Protein AF-A0A9E2P9A9-F1 (afdb_monomer)

Radius of gyration: 26.77 Å; Cα contacts (8 Å, |Δi|>4): 606; chains: 1; bounding box: 83×62×84 Å

Foldseek 3Di:
DDDDDPDPDDPPPDALLQVLLVLLVVLVVLVVQLVVCCCVDLQQAAQDQPDDHDDPQLLVVLVCQLVVLVVVLVVQLVPQPVVCCVVPVDGAPLNLLSLLLLSLLLCVQLLLQQFDQKAFQSSADFRGHSNVSRPNRWYADDHNFHRTSNNSNSSRVSSVVLVVLLVVLLVQLVVCCVPPVDDPVVSLVVCLVVQLVSCCVPVLVCQVSPRMARQFEDAFPPNQARSTGHSVQSNLSSLLNSVSSQQCNDADPVRHGSSLPPLVVDPDDPVVSNSSNSSSSSSVNNVSCVPSHSVVSSVRCSNQRAGGHPNQLVRSSHSSLRAHQPHQAHDHHPPGDRGNPGTAGDPNPRDRDPPVPGPPQADDPPPPDGDDDDPPDDDDDDDDDDDDDDDDDDDPPDDDDDDDDDDDDDDDDDDDDDD

pLDDT: mean 80.83, std 24.8, range [23.17, 98.69]

Secondary structure (DSSP, 8-state):
------PPPPPPPPPHHHHHHHHHHHHHHHHHHHHHHHHTSTTBSPPP--SSPPPHHHHHHHHHHHHHHHHHHHHHHIIIIIHHHHHHS---HHHHHHHHHHHHGGGGGGGGGSS---EE-TTSSB-B-SGGGSTT--S--BTTBS---BHHHHHHHHHHHHHHHHHHHHHHHHHHHHHH---HHHHHHHHHHHHHHHHHHHHHHHHHTTSEE----SSEESTTSTT-EEHHHHHHHHHHHHHHHHHHH---TTS--TTTTTSTTS-S-HHHHHHHHHHHHHHHHHHHHIIIIIHHHIIIIIT---PPPHHHHT-HHHHTTSSSTTSSSPPS-TT---STT------TTSPPPPGGGS--SS--TTT--------S-----------PPPPP-----S---------------PPPP--

Structure (mmCIF, N/CA/C/O backbone):
data_AF-A0A9E2P9A9-F1
#
_entry.id   AF-A0A9E2P9A9-F1
#
loop_
_atom_site.group_PDB
_atom_site.id
_atom_site.type_symbol
_atom_site.label_atom_id
_atom_site.label_alt_id
_atom_site.label_comp_id
_atom_site.label_asym_id
_atom_site.label_entity_id
_atom_site.label_seq_id
_atom_site.pdbx_PDB_ins_code
_atom_site.Cartn_x
_atom_site.Cartn_y
_atom_site.Cartn_z
_atom_site.occupancy
_atom_site.B_iso_or_equiv
_atom_site.auth_seq_id
_atom_site.auth_comp_id
_atom_site.auth_asym_id
_atom_site.auth_atom_id
_atom_site.pdbx_PDB_model_num
ATOM 1 N N . MET A 1 1 ? -58.781 14.301 30.341 1.00 45.62 1 MET A N 1
ATOM 2 C CA . MET A 1 1 ? -57.913 13.209 29.855 1.00 45.62 1 MET A CA 1
ATOM 3 C C . MET A 1 1 ? -57.163 13.748 28.653 1.00 45.62 1 MET A C 1
ATOM 5 O O . MET A 1 1 ? -57.813 14.087 27.678 1.00 45.62 1 MET A O 1
ATOM 9 N N . ALA A 1 2 ? -55.850 13.955 28.764 1.00 44.88 2 ALA A N 1
ATOM 10 C CA . ALA A 1 2 ? -55.031 14.400 27.639 1.00 44.88 2 ALA A CA 1
ATOM 11 C C . ALA A 1 2 ? -54.500 13.159 26.917 1.00 44.88 2 ALA A C 1
ATOM 13 O O . ALA A 1 2 ? -53.775 12.357 27.505 1.00 44.88 2 ALA A O 1
ATOM 14 N N . GLU A 1 3 ? -54.932 12.988 25.675 1.00 52.12 3 GLU A N 1
ATOM 15 C CA . GLU A 1 3 ? -54.528 11.914 24.778 1.00 52.12 3 GLU A CA 1
ATOM 16 C C . GLU A 1 3 ? -53.046 12.097 24.419 1.00 52.12 3 GLU A C 1
ATOM 18 O O . GLU A 1 3 ? -52.637 13.109 23.844 1.00 52.12 3 GLU A O 1
ATOM 23 N N . LYS A 1 4 ? -52.211 11.147 24.850 1.00 52.44 4 LYS A N 1
ATOM 24 C CA . LYS A 1 4 ? -50.784 11.109 24.525 1.00 52.44 4 LYS A CA 1
ATOM 25 C C . LYS A 1 4 ? -50.663 10.719 23.053 1.00 52.44 4 LYS A C 1
ATOM 27 O O . LYS A 1 4 ? -50.852 9.559 22.707 1.00 52.44 4 LYS A O 1
ATOM 32 N N . TYR A 1 5 ? -50.349 11.685 22.198 1.00 55.34 5 TYR A N 1
ATOM 33 C CA . TYR A 1 5 ? -49.909 11.405 20.836 1.00 55.34 5 TYR A CA 1
ATOM 34 C C . TYR A 1 5 ? -48.553 10.690 20.900 1.00 55.34 5 TYR A C 1
ATOM 36 O O . TYR A 1 5 ? -47.528 11.313 21.188 1.00 55.34 5 TYR A O 1
ATOM 44 N N . ASP A 1 6 ? -48.550 9.377 20.664 1.00 57.28 6 ASP A N 1
ATOM 45 C CA . ASP A 1 6 ? -47.327 8.604 20.459 1.00 57.28 6 ASP A CA 1
ATOM 46 C C . ASP A 1 6 ? -46.705 9.026 19.126 1.00 57.28 6 ASP A C 1
ATOM 48 O O . ASP A 1 6 ? -47.144 8.638 18.043 1.00 57.28 6 ASP A O 1
ATOM 52 N N . VAL A 1 7 ? -45.678 9.872 19.205 1.00 64.88 7 VAL A N 1
ATOM 53 C CA . VAL A 1 7 ? -44.858 10.227 18.047 1.00 64.88 7 VAL A CA 1
ATOM 54 C C . VAL A 1 7 ? -44.141 8.953 17.583 1.00 64.88 7 VAL A C 1
ATOM 56 O O . VAL A 1 7 ? -43.394 8.372 18.377 1.00 64.88 7 VAL A O 1
ATOM 59 N N . PRO A 1 8 ? -44.323 8.501 16.326 1.00 58.09 8 PRO A N 1
ATOM 60 C CA . PRO A 1 8 ? -43.634 7.320 15.834 1.00 58.09 8 PRO A CA 1
ATOM 61 C C . PRO A 1 8 ? -42.123 7.527 15.950 1.00 58.09 8 PRO A C 1
ATOM 63 O O . PRO A 1 8 ? -41.563 8.487 15.416 1.00 58.09 8 PRO A O 1
ATOM 66 N N . ALA A 1 9 ? -41.463 6.635 16.692 1.00 62.62 9 ALA A N 1
ATOM 67 C CA . ALA A 1 9 ? -40.029 6.701 16.907 1.00 62.62 9 ALA A CA 1
ATOM 68 C C . ALA A 1 9 ? -39.307 6.659 15.553 1.00 62.62 9 ALA A C 1
ATOM 70 O O . ALA A 1 9 ? -39.435 5.690 14.802 1.00 62.62 9 ALA A O 1
ATOM 71 N N . ILE A 1 10 ? -38.535 7.707 15.250 1.00 57.19 10 ILE A N 1
ATOM 72 C CA . ILE A 1 10 ? -37.672 7.743 14.066 1.00 57.19 10 ILE A CA 1
ATOM 73 C C . ILE A 1 10 ? -36.782 6.490 14.114 1.00 57.19 10 ILE A C 1
ATOM 75 O O . ILE A 1 10 ? -36.137 6.259 15.146 1.00 57.19 10 ILE A O 1
ATOM 79 N N . PRO A 1 11 ? -36.729 5.668 13.046 1.00 53.81 11 PRO A N 1
ATOM 80 C CA . PRO A 1 11 ? -35.888 4.481 13.029 1.00 53.81 11 PRO A CA 1
ATOM 81 C C . PRO A 1 11 ? -34.454 4.876 13.382 1.00 53.81 11 PRO A C 1
ATOM 83 O O . PRO A 1 11 ? -33.851 5.716 12.710 1.00 53.81 11 PRO A O 1
ATOM 86 N N . LYS A 1 12 ? -33.900 4.302 14.457 1.00 63.16 12 LYS A N 1
ATOM 87 C CA . LYS A 1 12 ? -32.510 4.574 14.838 1.00 63.16 12 LYS A CA 1
ATOM 88 C C . LYS A 1 12 ? -31.611 4.166 13.674 1.00 63.16 12 LYS A C 1
ATOM 90 O O . LYS A 1 12 ? -31.572 2.990 13.308 1.00 63.16 12 LYS A O 1
ATOM 95 N N . SER A 1 13 ? -30.901 5.139 13.099 1.00 69.88 13 SER A N 1
ATOM 96 C CA . SER A 1 13 ? -29.916 4.877 12.050 1.00 69.88 13 SER A CA 1
ATOM 97 C C . SER A 1 13 ? -28.927 3.816 12.534 1.00 69.88 13 SER A C 1
ATOM 99 O O . SER A 1 13 ? -28.497 3.833 13.693 1.00 69.88 13 SER A O 1
ATOM 101 N N . ARG A 1 14 ? -28.598 2.859 11.660 1.00 79.69 14 ARG A N 1
ATOM 102 C CA . ARG A 1 14 ? -27.643 1.797 11.993 1.00 79.69 14 ARG A CA 1
ATOM 103 C C . ARG A 1 14 ? -26.294 2.431 12.367 1.00 79.69 14 ARG A C 1
ATOM 105 O O . ARG A 1 14 ? -25.863 3.355 11.676 1.00 79.69 14 ARG A O 1
ATOM 112 N N . PRO A 1 15 ? -25.608 1.939 13.416 1.00 85.44 15 PRO A N 1
ATOM 113 C CA . PRO A 1 15 ? -24.283 2.432 13.777 1.00 85.44 15 PRO A CA 1
ATOM 114 C C . PRO A 1 15 ? -23.319 2.392 12.585 1.00 85.44 15 PRO A C 1
ATOM 116 O O . PRO A 1 15 ? -23.322 1.419 11.829 1.00 85.44 15 PRO A O 1
ATOM 119 N N . ALA A 1 16 ? -22.464 3.409 12.443 1.00 86.69 16 ALA A N 1
ATOM 120 C CA . ALA A 1 16 ? -21.505 3.511 11.336 1.00 86.69 16 ALA A CA 1
ATOM 121 C C . ALA A 1 16 ? -20.613 2.262 11.209 1.00 86.69 16 ALA A C 1
ATOM 123 O O . ALA A 1 16 ? -20.328 1.818 10.098 1.00 86.69 16 ALA A O 1
ATOM 124 N N . VAL A 1 17 ? -20.253 1.646 12.341 1.00 93.25 17 VAL A N 1
ATOM 125 C CA . VAL A 1 17 ? -19.456 0.412 12.382 1.00 93.25 17 VAL A CA 1
ATOM 126 C C . VAL A 1 17 ? -20.087 -0.744 11.608 1.00 93.25 17 VAL A C 1
ATOM 128 O O . VAL A 1 17 ? -19.370 -1.542 11.018 1.00 93.25 17 VAL A O 1
ATOM 131 N N . VAL A 1 18 ? -21.420 -0.821 11.543 1.00 93.62 18 VAL A N 1
ATOM 132 C CA . VAL A 1 18 ? -22.111 -1.880 10.797 1.00 93.62 18 VAL A CA 1
ATOM 133 C C . VAL A 1 18 ? -21.911 -1.693 9.295 1.00 93.62 18 VAL A C 1
ATOM 135 O O . VAL A 1 18 ? -21.627 -2.662 8.599 1.00 93.62 18 VAL A O 1
ATOM 138 N N . TRP A 1 19 ? -22.012 -0.459 8.794 1.00 94.12 19 TRP A N 1
ATOM 139 C CA . TRP A 1 19 ? -21.781 -0.158 7.378 1.00 94.12 19 TRP A CA 1
ATOM 140 C C . TRP A 1 19 ? -20.338 -0.431 6.969 1.00 94.12 19 TRP A C 1
ATOM 142 O O . TRP A 1 19 ? -20.103 -1.120 5.980 1.00 94.12 19 TRP A O 1
ATOM 152 N N . TRP A 1 20 ? -19.377 0.028 7.771 1.00 96.94 20 TRP A N 1
ATOM 153 C CA . TRP A 1 20 ? -17.967 -0.251 7.516 1.00 96.94 20 TRP A CA 1
ATOM 154 C C . TRP A 1 20 ? -17.644 -1.742 7.597 1.00 96.94 20 TRP A C 1
ATOM 156 O O . TRP A 1 20 ? -16.869 -2.233 6.783 1.00 96.94 20 TRP A O 1
ATOM 166 N N . ALA A 1 21 ? -18.260 -2.483 8.522 1.00 97.44 21 ALA A N 1
ATOM 167 C CA . ALA A 1 21 ? -18.082 -3.929 8.605 1.00 97.44 21 ALA A CA 1
ATOM 168 C C . ALA A 1 21 ? -18.642 -4.659 7.376 1.00 97.44 21 ALA A C 1
ATOM 170 O O . ALA A 1 21 ? -18.011 -5.599 6.899 1.00 97.44 21 ALA A O 1
ATOM 171 N N . TRP A 1 22 ? -19.778 -4.215 6.825 1.00 97.62 22 TRP A N 1
ATOM 172 C CA . TRP A 1 22 ? -20.290 -4.731 5.551 1.00 97.62 22 TRP A CA 1
ATOM 173 C C . TRP A 1 22 ? -19.339 -4.442 4.391 1.00 97.62 22 TRP A C 1
ATOM 175 O O . TRP A 1 22 ? -19.057 -5.345 3.610 1.00 97.62 22 TRP A O 1
ATOM 185 N N . ILE A 1 23 ? -18.804 -3.220 4.310 1.00 98.06 23 ILE A N 1
ATOM 186 C CA . ILE A 1 23 ? -17.806 -2.843 3.298 1.00 98.06 23 ILE A CA 1
ATOM 187 C C . ILE A 1 23 ? -16.549 -3.711 3.435 1.00 98.06 23 ILE A C 1
ATOM 189 O O . ILE A 1 23 ? -16.056 -4.238 2.443 1.00 98.06 23 ILE A O 1
ATOM 193 N N . GLY A 1 24 ? -16.056 -3.927 4.656 1.00 98.38 24 GLY A N 1
ATOM 194 C CA . GLY A 1 24 ? -14.923 -4.817 4.910 1.00 98.38 24 GLY A CA 1
ATOM 195 C C . GLY A 1 24 ? -15.205 -6.264 4.527 1.00 98.38 24 GLY A C 1
ATOM 196 O O . GLY A 1 24 ? -14.381 -6.894 3.876 1.00 98.38 24 GLY A O 1
ATOM 197 N N . GLY A 1 25 ? -16.390 -6.779 4.862 1.00 98.56 25 GLY A N 1
ATOM 198 C CA . GLY A 1 25 ? -16.830 -8.103 4.425 1.00 98.56 25 GLY A CA 1
ATOM 199 C C . GLY A 1 25 ? -16.868 -8.226 2.900 1.00 98.56 25 GLY A C 1
ATOM 200 O O . GLY A 1 25 ? -16.366 -9.207 2.360 1.00 98.56 25 GLY A O 1
ATOM 201 N N . ALA A 1 26 ? -17.388 -7.213 2.203 1.00 98.56 26 ALA A N 1
ATOM 202 C CA . ALA A 1 26 ? -17.407 -7.173 0.743 1.00 98.56 26 ALA A CA 1
ATOM 203 C C . ALA A 1 26 ? -15.989 -7.168 0.149 1.00 98.56 26 ALA A C 1
ATOM 205 O O . ALA A 1 26 ? -15.722 -7.935 -0.773 1.00 98.56 26 ALA A O 1
ATOM 206 N N . TRP A 1 27 ? -15.066 -6.384 0.715 1.00 98.44 27 TRP A N 1
ATOM 207 C CA . TRP A 1 27 ? -13.653 -6.398 0.326 1.00 98.44 27 TRP A CA 1
ATOM 208 C C . TRP A 1 27 ? -13.002 -7.766 0.520 1.00 98.44 27 TRP A C 1
ATOM 210 O O . TRP A 1 27 ? -12.301 -8.236 -0.370 1.00 98.44 27 TRP A O 1
ATOM 220 N N . LEU A 1 28 ? -13.242 -8.432 1.652 1.00 98.56 28 LEU A N 1
ATOM 221 C CA . LEU A 1 28 ? -12.685 -9.763 1.899 1.00 98.56 28 LEU A CA 1
ATOM 222 C C . LEU A 1 28 ? -13.239 -10.810 0.931 1.00 98.56 28 LEU A C 1
ATOM 224 O O . LEU A 1 28 ? -12.479 -11.642 0.445 1.00 98.56 28 LEU A O 1
ATOM 228 N N . VAL A 1 29 ? -14.537 -10.759 0.620 1.00 98.69 29 VAL A N 1
ATOM 229 C CA . VAL A 1 29 ? -15.147 -11.638 -0.391 1.00 98.69 29 VAL A CA 1
ATOM 230 C C . VAL A 1 29 ? -14.553 -11.365 -1.772 1.00 98.69 29 VAL A C 1
ATOM 232 O O . VAL A 1 29 ? -14.210 -12.307 -2.483 1.00 98.69 29 VAL A O 1
ATOM 235 N N . PHE A 1 30 ? -14.384 -10.093 -2.138 1.00 98.44 30 PHE A N 1
ATOM 236 C CA . PHE A 1 30 ? -13.753 -9.693 -3.392 1.00 98.44 30 PHE A CA 1
ATOM 237 C C . PHE A 1 30 ? -12.315 -10.217 -3.499 1.00 98.44 30 PHE A C 1
ATOM 239 O O . PHE A 1 30 ? -11.976 -10.871 -4.483 1.00 98.44 30 PHE A O 1
ATOM 246 N N . TRP A 1 31 ? -11.491 -10.011 -2.469 1.00 98.00 31 TRP A N 1
ATOM 247 C CA . TRP A 1 31 ? -10.115 -10.501 -2.462 1.00 98.00 31 TRP A CA 1
ATOM 248 C C . TRP A 1 31 ? -10.034 -12.022 -2.452 1.00 98.00 31 TRP A C 1
ATOM 250 O O . TRP A 1 31 ? -9.221 -12.585 -3.177 1.00 98.00 31 TRP A O 1
ATOM 260 N N . ALA A 1 32 ? -10.905 -12.705 -1.708 1.00 98.31 32 ALA A N 1
ATOM 261 C CA . ALA A 1 32 ? -10.984 -14.161 -1.749 1.00 98.31 32 ALA A CA 1
ATOM 262 C C . ALA A 1 32 ? -11.314 -14.669 -3.162 1.00 98.31 32 ALA A C 1
ATOM 264 O O . ALA A 1 32 ? -10.678 -15.612 -3.631 1.00 98.31 32 ALA A O 1
ATOM 265 N N . TYR A 1 33 ? -12.255 -14.027 -3.862 1.00 98.19 33 TYR A N 1
ATOM 266 C CA . TYR A 1 33 ? -12.582 -14.343 -5.254 1.00 98.19 33 TYR A CA 1
ATOM 267 C C . TYR A 1 33 ? -11.378 -14.134 -6.188 1.00 98.19 33 TYR A C 1
ATOM 269 O O . TYR A 1 33 ? -10.999 -15.061 -6.905 1.00 98.19 33 TYR A O 1
ATOM 277 N N . VAL A 1 34 ? -10.747 -12.957 -6.143 1.00 98.19 34 VAL A N 1
ATOM 278 C CA . VAL A 1 34 ? -9.597 -12.603 -6.994 1.00 98.19 34 VAL A CA 1
ATOM 279 C C . VAL A 1 34 ? -8.414 -13.546 -6.752 1.00 98.19 34 VAL A C 1
ATOM 281 O O . VAL A 1 34 ? -7.867 -14.102 -7.702 1.00 98.19 34 VAL A O 1
ATOM 284 N N . LEU A 1 35 ? -8.062 -13.802 -5.489 1.00 97.44 35 LEU A N 1
ATOM 285 C CA . LEU A 1 35 ? -6.953 -14.687 -5.126 1.00 97.44 35 LEU A CA 1
ATOM 286 C C . LEU A 1 35 ? -7.231 -16.149 -5.492 1.00 97.44 35 LEU A C 1
ATOM 288 O O . LEU A 1 35 ? -6.333 -16.835 -5.971 1.00 97.44 35 LEU A O 1
ATOM 292 N N . THR A 1 36 ? -8.469 -16.626 -5.321 1.00 98.19 36 THR A N 1
ATOM 293 C CA . THR A 1 36 ? -8.847 -17.986 -5.744 1.00 98.19 36 THR A CA 1
ATOM 294 C C . THR A 1 36 ? -8.688 -18.136 -7.251 1.00 98.19 36 THR A C 1
ATOM 296 O O . THR A 1 36 ? -8.118 -19.121 -7.720 1.00 98.19 36 THR A O 1
ATOM 299 N N . ARG A 1 37 ? -9.153 -17.143 -8.016 1.00 97.00 37 ARG A N 1
ATOM 300 C CA . ARG A 1 37 ? -9.046 -17.144 -9.474 1.00 97.00 37 ARG A CA 1
ATOM 301 C C . ARG A 1 37 ? -7.594 -17.058 -9.944 1.00 97.00 37 ARG A C 1
ATOM 303 O O . ARG A 1 37 ? -7.247 -17.732 -10.901 1.00 97.00 37 ARG A O 1
ATOM 310 N N . TRP A 1 38 ? -6.750 -16.311 -9.236 1.00 97.06 38 TRP A N 1
ATOM 311 C CA . TRP A 1 38 ? -5.315 -16.262 -9.504 1.00 97.06 38 TRP A CA 1
ATOM 312 C C . TRP A 1 38 ? -4.652 -17.619 -9.283 1.00 97.06 38 TRP A C 1
ATOM 314 O O . TRP A 1 38 ? -4.114 -18.167 -10.234 1.00 97.06 38 TRP A O 1
ATOM 324 N N . VAL A 1 39 ? -4.756 -18.202 -8.081 1.00 97.44 39 VAL A N 1
ATOM 325 C CA . VAL A 1 39 ? -4.082 -19.470 -7.722 1.00 97.44 39 VAL A CA 1
ATOM 326 C C . VAL A 1 39 ? -4.541 -20.649 -8.587 1.00 97.44 39 VAL A C 1
ATOM 328 O O . VAL A 1 39 ? -3.771 -21.571 -8.840 1.00 97.44 39 VAL A O 1
ATOM 331 N N . THR A 1 40 ? -5.793 -20.631 -9.048 1.00 97.50 40 THR A N 1
ATOM 332 C CA . THR A 1 40 ? -6.342 -21.660 -9.951 1.00 97.50 40 THR A CA 1
ATOM 333 C C . THR A 1 40 ? -6.216 -21.301 -11.435 1.00 97.50 40 THR A C 1
ATOM 335 O O . THR A 1 40 ? -6.582 -22.103 -12.294 1.00 97.50 40 THR A O 1
ATOM 338 N N . GLY A 1 41 ? -5.719 -20.103 -11.740 1.00 95.56 41 GLY A N 1
ATOM 339 C CA . GLY A 1 41 ? -5.651 -19.527 -13.074 1.00 95.56 41 GLY A CA 1
ATOM 340 C C . GLY 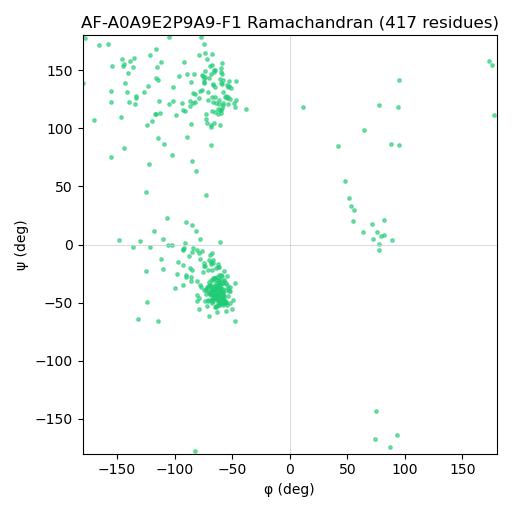A 1 41 ? -4.245 -19.548 -13.679 1.00 95.56 41 GLY A C 1
ATOM 341 O O . GLY A 1 41 ? -3.274 -19.969 -13.051 1.00 95.56 41 GLY A O 1
ATOM 342 N N . PRO A 1 42 ? -4.108 -19.065 -14.925 1.00 95.12 42 PRO A N 1
ATOM 343 C CA . PRO A 1 42 ? -2.847 -19.121 -15.661 1.00 95.12 42 PRO A CA 1
ATOM 344 C C . PRO A 1 42 ? -1.813 -18.095 -15.170 1.00 95.12 42 PRO A C 1
ATOM 346 O O . PRO A 1 42 ? -0.636 -18.218 -15.492 1.00 95.12 42 PRO A O 1
ATOM 349 N N . TYR A 1 43 ? -2.231 -17.082 -14.404 1.00 94.62 43 TYR A N 1
ATOM 350 C CA . TYR A 1 43 ? -1.350 -16.038 -13.874 1.00 94.62 43 TYR A CA 1
ATOM 351 C C . TYR A 1 43 ? -0.576 -16.461 -12.613 1.00 94.62 43 TYR A C 1
ATOM 353 O O . TYR A 1 43 ? 0.270 -15.696 -12.150 1.00 94.62 43 TYR A O 1
ATOM 361 N N . PHE A 1 44 ? -0.824 -17.658 -12.064 1.00 96.88 44 PHE A N 1
ATOM 362 C CA . PHE A 1 44 ? -0.046 -18.222 -10.954 1.00 96.88 44 PHE A CA 1
ATOM 363 C C . PHE A 1 44 ? 1.254 -18.865 -11.448 1.00 96.88 44 PHE A C 1
ATOM 365 O O . PHE A 1 44 ? 1.475 -20.072 -11.354 1.00 96.88 44 PHE A O 1
ATOM 372 N N . VAL A 1 45 ? 2.118 -18.039 -12.026 1.00 96.50 45 VAL A N 1
ATOM 373 C CA . VAL A 1 45 ? 3.423 -18.438 -12.551 1.00 96.50 45 VAL A CA 1
ATOM 374 C C . VAL A 1 45 ? 4.420 -17.326 -12.276 1.00 96.50 45 VAL A C 1
ATOM 376 O O . VAL A 1 45 ? 4.091 -16.150 -12.400 1.00 96.50 45 VAL A O 1
ATOM 379 N N . SER A 1 46 ? 5.632 -17.699 -11.876 1.00 96.81 46 SER A N 1
ATOM 380 C CA . SER A 1 46 ? 6.686 -16.739 -11.552 1.00 96.81 46 SER A CA 1
ATOM 381 C C . SER A 1 46 ? 7.035 -15.854 -12.752 1.00 96.81 46 SER A C 1
ATOM 383 O O . SER A 1 46 ? 7.110 -16.334 -13.887 1.00 96.81 46 SER A O 1
ATOM 385 N N . VAL A 1 47 ? 7.246 -14.563 -12.491 1.00 96.69 47 VAL A N 1
ATOM 386 C CA . VAL A 1 47 ? 7.794 -13.617 -13.466 1.00 96.69 47 VAL A CA 1
ATOM 387 C C . VAL A 1 47 ? 9.316 -13.734 -13.414 1.00 96.69 47 VAL A C 1
ATOM 389 O O . VAL A 1 47 ? 9.893 -13.556 -12.339 1.00 96.69 47 VAL A O 1
ATOM 392 N N . PRO A 1 48 ? 9.980 -14.061 -14.534 1.00 94.44 48 PRO A N 1
ATOM 393 C CA . PRO A 1 48 ? 11.421 -14.229 -14.556 1.00 94.44 48 PRO A CA 1
ATOM 394 C C . PRO A 1 48 ? 12.138 -12.878 -14.463 1.00 94.44 48 PRO A C 1
ATOM 396 O O . PRO A 1 48 ? 11.740 -11.909 -15.100 1.00 94.44 48 PRO A O 1
ATOM 399 N N . VAL A 1 49 ? 13.272 -12.868 -13.761 1.00 93.81 49 VAL A N 1
ATOM 400 C CA . VAL A 1 49 ? 14.187 -11.715 -13.620 1.00 93.81 49 VAL A CA 1
ATOM 401 C C . VAL A 1 49 ? 14.723 -11.223 -14.973 1.00 93.81 49 VAL A C 1
ATOM 403 O O . VAL A 1 49 ? 15.066 -10.056 -15.138 1.00 93.81 49 VAL A O 1
ATOM 406 N N . GLY A 1 50 ? 14.801 -12.119 -15.958 1.00 89.19 50 GLY A N 1
ATOM 407 C CA . GLY A 1 50 ? 15.374 -11.849 -17.272 1.00 89.19 50 GLY A CA 1
ATOM 408 C C . GLY A 1 50 ? 16.893 -12.072 -17.335 1.00 89.19 50 GLY A C 1
ATOM 409 O O . GLY A 1 50 ? 17.489 -12.607 -16.402 1.00 89.19 50 GLY A O 1
ATOM 410 N N . PRO A 1 51 ? 17.531 -11.729 -18.469 1.00 86.25 51 PRO A N 1
ATOM 411 C CA . PRO A 1 51 ? 18.927 -12.085 -18.755 1.00 86.25 51 PRO A CA 1
ATOM 412 C C . PRO A 1 51 ? 19.967 -11.267 -17.977 1.00 86.25 51 PRO A C 1
ATOM 414 O O . PRO A 1 51 ? 21.123 -11.674 -17.891 1.00 86.25 51 PRO A O 1
ATOM 417 N N . VAL A 1 52 ? 19.576 -10.110 -17.443 1.00 89.06 52 VAL A N 1
ATOM 418 C CA . VAL A 1 52 ? 20.438 -9.243 -16.636 1.00 89.06 52 VAL A CA 1
ATOM 419 C C . VAL A 1 52 ? 19.880 -9.248 -15.227 1.00 89.06 52 VAL A C 1
ATOM 421 O O . VAL A 1 52 ? 18.713 -8.929 -15.030 1.00 89.06 52 VAL A O 1
ATOM 424 N N . GLU A 1 53 ? 20.704 -9.616 -14.253 1.00 91.38 53 GLU A N 1
ATOM 425 C CA . GLU A 1 53 ? 20.289 -9.675 -12.855 1.00 91.38 53 GLU A CA 1
ATOM 426 C C . GLU A 1 53 ? 20.559 -8.352 -12.116 1.00 91.38 53 GLU A C 1
ATOM 428 O O . GLU A 1 53 ? 21.461 -7.600 -12.504 1.00 91.38 53 GLU A O 1
ATOM 433 N N . PRO A 1 54 ? 19.841 -8.074 -11.009 1.00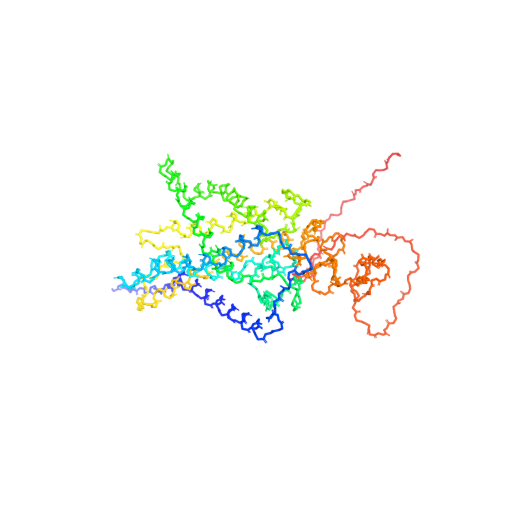 93.50 54 PRO A N 1
ATOM 434 C CA . PRO A 1 54 ? 20.152 -6.942 -10.144 1.00 93.50 54 PRO A CA 1
ATOM 435 C C . PRO A 1 54 ? 21.577 -7.016 -9.584 1.00 93.50 54 PRO A C 1
ATOM 437 O O . PRO A 1 54 ? 22.155 -8.093 -9.416 1.00 93.50 54 PRO A O 1
ATOM 440 N N . ALA A 1 55 ? 22.134 -5.865 -9.209 1.00 94.25 55 ALA A N 1
ATOM 441 C CA . ALA A 1 55 ? 23.430 -5.815 -8.541 1.00 94.25 55 ALA A CA 1
ATOM 442 C C . ALA A 1 55 ? 23.423 -6.620 -7.224 1.00 94.25 55 ALA A C 1
ATOM 444 O O . ALA A 1 55 ? 22.422 -6.653 -6.507 1.00 94.25 55 ALA A O 1
ATOM 445 N N . GLY A 1 56 ? 24.559 -7.230 -6.864 1.00 95.94 56 GLY A N 1
ATOM 446 C CA . GLY A 1 56 ? 24.651 -8.122 -5.698 1.00 95.94 56 GLY A CA 1
ATOM 447 C C . GLY A 1 56 ? 24.252 -7.476 -4.365 1.00 95.94 56 GLY A C 1
ATOM 448 O O . GLY A 1 56 ? 23.646 -8.130 -3.522 1.00 95.94 56 GLY A O 1
ATOM 449 N N . TRP A 1 57 ? 24.520 -6.179 -4.190 1.00 94.56 57 TRP A N 1
ATOM 450 C CA . TRP A 1 57 ? 24.087 -5.433 -3.005 1.00 94.56 57 TRP A CA 1
ATOM 451 C C . TRP A 1 57 ? 22.556 -5.271 -2.949 1.00 94.56 57 TRP A C 1
ATOM 453 O O . TRP A 1 57 ? 21.973 -5.382 -1.875 1.00 94.56 57 TRP A O 1
ATOM 463 N N . SER A 1 58 ? 21.899 -5.069 -4.097 1.00 95.19 58 SER A N 1
ATOM 464 C CA . SER A 1 58 ? 20.441 -4.906 -4.194 1.00 95.19 58 SER A CA 1
ATOM 465 C C . SER A 1 58 ? 19.746 -6.235 -3.901 1.00 95.19 58 SER A C 1
ATOM 467 O O . SER A 1 58 ? 18.818 -6.288 -3.095 1.00 95.19 58 SER A O 1
ATOM 469 N N . LYS A 1 59 ? 20.290 -7.340 -4.433 1.00 96.69 59 LYS A N 1
ATOM 470 C CA . LYS A 1 59 ? 19.866 -8.702 -4.075 1.00 96.69 59 LYS A CA 1
ATOM 471 C C . LYS A 1 59 ? 19.945 -8.952 -2.574 1.00 96.69 59 LYS A C 1
ATOM 473 O O . LYS A 1 59 ? 18.953 -9.346 -1.973 1.00 96.69 59 LYS A O 1
ATOM 478 N N . ALA A 1 60 ? 21.089 -8.645 -1.959 1.00 96.50 60 ALA A N 1
ATOM 479 C CA . ALA A 1 60 ? 21.278 -8.834 -0.524 1.00 96.50 60 ALA A CA 1
ATOM 480 C C . ALA A 1 60 ? 20.243 -8.057 0.308 1.00 96.50 60 ALA A C 1
ATOM 482 O O . ALA A 1 60 ? 19.757 -8.575 1.312 1.00 96.50 60 ALA A O 1
ATOM 483 N N . ILE A 1 61 ? 19.872 -6.843 -0.111 1.00 95.44 61 ILE A N 1
ATOM 484 C CA . ILE A 1 61 ? 18.834 -6.041 0.551 1.00 95.44 61 ILE A CA 1
ATOM 485 C C . ILE A 1 61 ? 17.455 -6.684 0.398 1.00 95.44 61 ILE A C 1
ATOM 487 O O . ILE A 1 61 ? 16.757 -6.847 1.399 1.00 95.44 61 ILE A O 1
ATOM 491 N N . MET A 1 62 ? 17.078 -7.087 -0.817 1.00 96.00 62 MET A N 1
ATOM 492 C CA . MET A 1 62 ? 15.798 -7.753 -1.079 1.00 96.00 62 MET A CA 1
ATOM 493 C C . MET A 1 62 ? 15.674 -9.078 -0.313 1.00 96.00 62 MET A C 1
ATOM 495 O O . MET A 1 62 ? 14.633 -9.357 0.283 1.00 96.00 62 MET A O 1
ATOM 499 N N . ASP A 1 63 ? 16.739 -9.878 -0.266 1.00 95.88 63 ASP A N 1
ATOM 500 C CA . ASP A 1 63 ? 16.778 -11.129 0.497 1.00 95.88 63 ASP A CA 1
ATOM 501 C C . ASP A 1 63 ? 16.674 -10.857 2.002 1.00 95.88 63 ASP A C 1
ATOM 503 O O . ASP A 1 63 ? 15.862 -11.464 2.703 1.00 95.88 63 ASP A O 1
ATOM 507 N N . THR A 1 64 ? 17.435 -9.877 2.500 1.00 94.88 64 THR A N 1
ATOM 508 C CA . THR A 1 64 ? 17.397 -9.465 3.911 1.00 94.88 64 THR A CA 1
ATOM 509 C C . THR A 1 64 ? 16.002 -9.000 4.313 1.00 94.88 64 THR A C 1
ATOM 511 O O . THR A 1 64 ? 15.506 -9.401 5.368 1.00 94.88 64 THR A O 1
ATOM 514 N N . TRP A 1 65 ? 15.340 -8.192 3.480 1.00 94.19 65 TRP A N 1
ATOM 515 C CA . TRP A 1 65 ? 13.984 -7.732 3.754 1.00 94.19 65 TRP A CA 1
ATOM 516 C C . TRP A 1 65 ? 13.014 -8.905 3.848 1.00 94.19 65 TRP A C 1
ATOM 518 O O . TRP A 1 65 ? 12.320 -9.045 4.854 1.00 94.19 65 TRP A O 1
ATOM 528 N N . GLN A 1 66 ? 12.988 -9.787 2.848 1.00 93.50 66 GLN A N 1
ATOM 529 C CA . GLN A 1 66 ? 12.066 -10.927 2.810 1.00 93.50 66 GLN A CA 1
ATOM 530 C C . GLN A 1 66 ? 12.262 -11.882 3.999 1.00 93.50 66 GLN A C 1
ATOM 532 O O . GLN A 1 66 ? 11.289 -12.421 4.526 1.00 93.50 66 GLN A O 1
ATOM 537 N N . ILE A 1 67 ? 13.503 -12.052 4.466 1.00 94.31 67 ILE A N 1
ATOM 538 C CA . ILE A 1 67 ? 13.828 -12.934 5.593 1.00 94.31 67 ILE A CA 1
ATOM 539 C C . ILE A 1 67 ? 13.502 -12.282 6.943 1.00 94.31 67 ILE A C 1
ATOM 541 O O . ILE A 1 67 ? 12.913 -12.931 7.808 1.00 94.31 67 ILE A O 1
ATOM 545 N N . LEU A 1 68 ? 13.881 -11.017 7.159 1.00 94.25 68 LEU A N 1
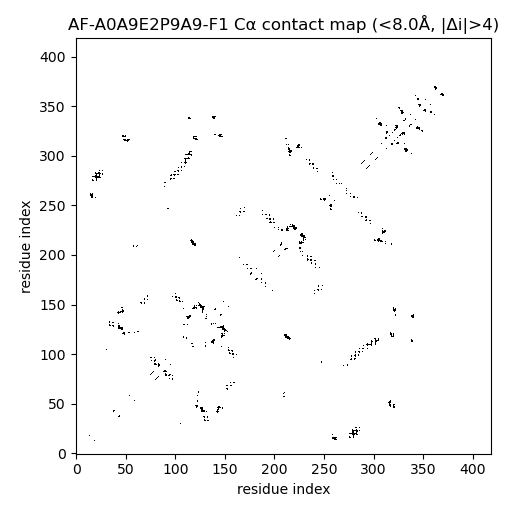ATOM 546 C CA . LEU A 1 68 ? 13.779 -10.368 8.476 1.00 94.25 68 LEU A CA 1
ATOM 547 C C . LEU A 1 68 ? 12.407 -9.751 8.758 1.00 94.25 68 LEU A C 1
ATOM 549 O O . LEU A 1 68 ? 11.992 -9.666 9.917 1.00 94.25 68 LEU A O 1
ATOM 553 N N . SER A 1 69 ? 11.684 -9.335 7.722 1.00 93.12 69 SER A N 1
ATOM 554 C CA . SER A 1 69 ? 10.371 -8.701 7.866 1.00 93.12 69 SER A CA 1
ATOM 555 C C . SER A 1 69 ? 9.303 -9.662 8.409 1.00 93.12 69 SER A C 1
ATOM 557 O O . SER A 1 69 ? 8.432 -9.251 9.177 1.00 93.12 69 SER A O 1
ATOM 559 N N . LEU A 1 70 ? 9.412 -10.960 8.108 1.00 93.12 70 LEU A N 1
ATOM 560 C CA . LEU A 1 70 ? 8.504 -12.000 8.597 1.00 93.12 70 LEU A CA 1
ATOM 561 C C . LEU A 1 70 ? 8.556 -12.178 10.130 1.00 93.12 70 LEU A C 1
ATOM 563 O O . LEU A 1 70 ? 7.503 -12.075 10.768 1.00 93.12 70 LEU A O 1
ATOM 567 N N . PRO A 1 71 ? 9.729 -12.392 10.768 1.00 95.25 71 PRO A N 1
ATOM 568 C CA . PRO A 1 71 ? 9.848 -12.371 12.224 1.00 95.25 71 PRO A CA 1
ATOM 569 C C . PRO A 1 71 ? 9.343 -11.075 12.857 1.00 95.25 71 PRO A C 1
ATOM 571 O O . PRO A 1 71 ? 8.700 -11.129 13.904 1.00 95.25 71 PRO A O 1
ATOM 574 N N . LEU A 1 72 ? 9.593 -9.917 12.234 1.00 94.31 72 LEU A N 1
ATOM 575 C CA . LEU A 1 72 ? 9.105 -8.629 12.738 1.00 94.31 72 LEU A CA 1
ATOM 576 C C . LEU A 1 72 ? 7.575 -8.552 12.709 1.00 94.31 72 LEU A C 1
ATOM 578 O O . LEU A 1 72 ? 6.963 -8.154 13.704 1.00 94.31 72 LEU A O 1
ATOM 582 N N . LEU A 1 73 ? 6.944 -8.999 11.621 1.00 95.25 73 LEU A N 1
ATOM 583 C CA . LEU A 1 73 ? 5.490 -9.084 11.521 1.00 95.25 73 LEU A CA 1
ATOM 584 C C . LEU A 1 73 ? 4.915 -10.062 12.558 1.00 95.25 73 LEU A C 1
ATOM 586 O O . LEU A 1 73 ? 3.942 -9.738 13.244 1.00 95.25 73 LEU A O 1
ATOM 590 N N . ALA A 1 74 ? 5.543 -11.228 12.737 1.00 95.75 74 ALA A N 1
ATOM 591 C CA . ALA A 1 74 ? 5.148 -12.209 13.746 1.00 95.75 74 ALA A CA 1
ATOM 592 C C . ALA A 1 74 ? 5.274 -11.651 15.175 1.00 95.75 74 ALA A C 1
ATOM 594 O O . ALA A 1 74 ? 4.387 -11.858 16.008 1.00 95.75 74 ALA A O 1
ATOM 595 N N . LEU A 1 75 ? 6.336 -10.891 15.454 1.00 96.44 75 LEU A N 1
ATOM 596 C CA . LEU A 1 75 ? 6.549 -10.212 16.729 1.00 96.44 75 LEU A CA 1
ATOM 597 C C . LEU A 1 75 ? 5.478 -9.141 16.981 1.00 96.44 75 LEU A C 1
ATOM 599 O O . LEU A 1 75 ? 4.934 -9.058 18.087 1.00 96.44 75 LEU A O 1
ATOM 603 N N . GLY A 1 76 ? 5.119 -8.376 15.946 1.00 95.81 76 GLY A N 1
ATOM 604 C CA . GLY A 1 76 ? 3.983 -7.455 15.960 1.00 95.81 76 GLY A CA 1
ATOM 605 C C . GLY A 1 76 ? 2.676 -8.178 16.288 1.00 95.81 76 GLY A C 1
ATOM 606 O O . GLY A 1 76 ? 1.979 -7.800 17.230 1.00 95.81 76 GLY A O 1
ATOM 607 N N . GLY A 1 77 ? 2.384 -9.289 15.606 1.00 97.19 77 GLY A N 1
ATOM 608 C CA . GLY A 1 77 ? 1.216 -10.129 15.886 1.00 97.19 77 GLY A CA 1
ATOM 609 C C . GLY A 1 77 ? 1.199 -10.658 17.324 1.00 97.19 77 GLY A C 1
ATOM 610 O O . GLY A 1 77 ? 0.170 -10.605 18.007 1.00 97.19 77 GLY A O 1
ATOM 611 N N . TYR A 1 78 ? 2.352 -11.085 17.841 1.00 97.56 78 TYR A N 1
ATOM 612 C CA . TYR A 1 78 ? 2.483 -11.535 19.222 1.00 97.56 78 TYR A CA 1
ATOM 613 C C . TYR A 1 78 ? 2.170 -10.418 20.227 1.00 97.56 78 TYR A C 1
ATOM 615 O O . TYR A 1 78 ? 1.361 -10.618 21.138 1.00 97.56 78 TYR A O 1
ATOM 623 N N . PHE A 1 79 ? 2.773 -9.236 20.080 1.00 97.31 79 PHE A N 1
ATOM 624 C CA . PHE A 1 79 ? 2.629 -8.151 21.055 1.00 97.31 79 PHE A CA 1
ATOM 625 C C . PHE A 1 79 ? 1.342 -7.340 20.922 1.00 97.31 79 PHE A C 1
ATOM 627 O O . PHE A 1 79 ? 0.846 -6.849 21.937 1.00 97.31 79 PHE A O 1
ATOM 634 N N . MET A 1 80 ? 0.805 -7.195 19.712 1.00 96.62 80 MET A N 1
ATOM 635 C CA . MET A 1 80 ? -0.336 -6.320 19.424 1.00 96.62 80 MET A CA 1
ATOM 636 C C . MET A 1 80 ? -1.659 -7.091 19.387 1.00 96.62 80 MET A C 1
ATOM 638 O O . MET A 1 80 ? -2.699 -6.507 19.685 1.00 96.62 80 MET A O 1
ATOM 642 N N . ILE A 1 81 ? -1.634 -8.397 19.090 1.00 97.06 81 ILE A N 1
ATOM 643 C CA . ILE A 1 81 ? -2.842 -9.230 18.988 1.00 97.06 81 ILE A CA 1
ATOM 644 C C . ILE A 1 81 ? -2.860 -10.296 20.083 1.00 97.06 81 ILE A C 1
ATOM 646 O O . ILE A 1 81 ? -3.707 -10.249 20.978 1.00 97.06 81 ILE A O 1
ATOM 650 N N . TYR A 1 82 ? -1.920 -11.244 20.054 1.00 97.50 82 TYR A N 1
ATOM 651 C CA . TYR A 1 82 ? -1.992 -12.442 20.896 1.00 97.50 82 TYR A CA 1
ATOM 652 C C . TYR A 1 82 ? -1.832 -12.138 22.392 1.00 97.50 82 TYR A C 1
ATOM 654 O O . TYR A 1 82 ? -2.659 -12.553 23.207 1.00 97.50 82 TYR A O 1
ATOM 662 N N . ARG A 1 83 ? -0.792 -11.391 22.781 1.00 97.25 83 ARG A N 1
ATOM 663 C CA . ARG A 1 83 ? -0.510 -11.060 24.186 1.00 97.25 83 ARG A CA 1
ATOM 664 C C . ARG A 1 83 ? -1.641 -10.236 24.827 1.00 97.25 83 ARG A C 1
ATOM 666 O O . ARG A 1 83 ? -2.035 -10.600 25.939 1.00 97.25 83 ARG A O 1
ATOM 673 N N . PRO A 1 84 ? -2.193 -9.180 24.192 1.00 95.50 84 PRO A N 1
ATOM 674 C CA . PRO A 1 84 ? -3.360 -8.470 24.714 1.00 95.50 84 PRO A CA 1
ATOM 675 C C . PRO A 1 84 ? -4.592 -9.368 24.797 1.00 95.50 84 PRO A C 1
ATOM 677 O O . PRO A 1 84 ? -5.196 -9.461 25.863 1.00 95.50 84 PRO A O 1
ATOM 680 N N . TYR A 1 85 ? -4.897 -10.126 23.739 1.00 95.44 85 TYR A N 1
ATOM 681 C CA . TYR A 1 85 ? -6.045 -11.032 23.728 1.00 95.44 85 TYR A CA 1
ATOM 682 C C . TYR A 1 85 ? -5.974 -12.076 24.850 1.00 95.44 85 TYR A C 1
ATOM 684 O O . TYR A 1 85 ? -6.964 -12.318 25.537 1.00 95.44 85 TYR A O 1
ATOM 692 N N . LYS A 1 86 ? -4.797 -12.654 25.110 1.00 96.31 86 LYS A N 1
ATOM 693 C CA . LYS A 1 86 ? -4.612 -13.609 26.211 1.00 96.31 86 LYS A CA 1
ATOM 694 C C . LYS A 1 86 ? -4.858 -12.973 27.585 1.00 96.31 86 LYS A C 1
ATOM 696 O O . LYS A 1 86 ? -5.390 -13.641 28.466 1.00 96.31 86 LYS A O 1
ATOM 701 N N . LYS A 1 87 ? -4.475 -11.705 27.774 1.00 95.44 87 LYS A N 1
ATOM 702 C CA . LYS A 1 87 ? -4.595 -10.991 29.057 1.00 95.44 87 LYS A CA 1
ATOM 703 C C . LYS A 1 87 ? -5.997 -10.446 29.326 1.00 95.44 87 LYS A C 1
ATOM 705 O O . LYS A 1 87 ? -6.468 -10.542 30.451 1.00 95.44 87 LYS A O 1
ATOM 710 N N . THR A 1 88 ? -6.638 -9.847 28.326 1.00 93.44 88 THR A N 1
ATOM 711 C CA . THR A 1 88 ? -7.876 -9.063 28.503 1.00 93.44 88 THR A CA 1
ATOM 712 C C . THR A 1 88 ? -9.052 -9.593 27.687 1.00 93.44 88 THR A C 1
ATOM 714 O O . THR A 1 88 ? -10.138 -9.028 27.757 1.00 93.44 88 THR A O 1
ATOM 717 N N . ARG A 1 89 ? -8.847 -10.646 26.878 1.00 91.75 89 ARG A N 1
ATOM 718 C CA . ARG A 1 89 ? -9.808 -11.136 25.868 1.00 91.75 89 ARG A CA 1
ATOM 719 C C . ARG A 1 89 ? -10.246 -10.058 24.870 1.00 91.75 89 ARG A C 1
ATOM 721 O O . ARG A 1 89 ? -11.260 -10.219 24.191 1.00 91.75 89 ARG A O 1
ATOM 728 N N . ASN A 1 90 ? -9.459 -8.988 24.744 1.00 91.25 90 ASN A N 1
ATOM 729 C CA . ASN A 1 90 ? -9.730 -7.842 23.889 1.00 91.25 90 ASN A CA 1
ATOM 730 C C . ASN A 1 90 ? -8.477 -7.453 23.092 1.00 91.25 90 ASN A C 1
ATOM 732 O O . ASN A 1 90 ? -7.405 -7.250 23.663 1.00 91.25 90 ASN A O 1
ATOM 736 N N . VAL A 1 91 ? -8.622 -7.342 21.773 1.00 94.75 91 VAL A N 1
ATOM 737 C CA . VAL A 1 91 ? -7.577 -6.854 20.874 1.00 94.75 91 VAL A CA 1
ATOM 738 C C . VAL A 1 91 ? -7.657 -5.321 20.787 1.00 94.75 91 VAL A C 1
ATOM 740 O O . VAL A 1 91 ? -8.713 -4.779 20.430 1.00 94.75 91 VAL A O 1
ATOM 743 N N . PRO A 1 92 ? -6.566 -4.599 21.107 1.00 94.06 92 PRO A N 1
ATOM 744 C CA . PRO A 1 92 ? -6.519 -3.144 21.009 1.00 94.06 92 PRO A CA 1
ATOM 745 C C . PRO A 1 92 ? -6.582 -2.680 19.547 1.00 94.06 92 PRO A C 1
ATOM 747 O O . PRO A 1 92 ? -6.322 -3.454 18.629 1.00 94.06 92 PRO A O 1
ATOM 750 N N . LEU A 1 93 ? -6.870 -1.389 19.335 1.00 94.94 93 LEU A N 1
ATOM 751 C CA . LEU A 1 93 ? -6.942 -0.780 17.999 1.00 94.94 93 LEU A CA 1
ATOM 752 C C . LEU A 1 93 ? -5.719 -1.109 17.138 1.00 94.94 93 LEU A C 1
ATOM 754 O O . LEU A 1 93 ? -5.877 -1.545 16.007 1.00 94.94 93 LEU A O 1
ATOM 758 N N . ASP A 1 94 ? -4.517 -0.952 17.690 1.00 96.19 94 ASP A N 1
ATOM 759 C CA . ASP A 1 94 ? -3.274 -1.216 16.963 1.00 96.19 94 ASP A CA 1
ATOM 760 C C . ASP A 1 94 ? -3.161 -2.693 16.525 1.00 96.19 94 ASP A C 1
ATOM 762 O O . ASP A 1 94 ? -2.682 -2.975 15.435 1.00 96.19 94 ASP A O 1
ATOM 766 N N . GLY A 1 95 ? -3.680 -3.648 17.304 1.00 96.81 95 GLY A N 1
ATOM 767 C CA . GLY A 1 95 ? -3.745 -5.052 16.883 1.00 96.81 95 GLY A CA 1
ATOM 768 C C . GLY A 1 95 ? -4.742 -5.295 15.747 1.00 96.81 95 GLY A C 1
ATOM 769 O O . GLY A 1 95 ? -4.481 -6.097 14.856 1.00 96.81 95 GLY A O 1
ATOM 770 N N . LEU A 1 96 ? -5.869 -4.579 15.742 1.00 97.06 96 LEU A N 1
ATOM 771 C CA . LEU A 1 96 ? -6.846 -4.658 14.652 1.00 97.06 96 LEU A CA 1
ATOM 772 C C . LEU A 1 96 ? -6.343 -3.963 13.377 1.00 97.06 96 LEU A C 1
ATOM 774 O O . LEU A 1 96 ? -6.562 -4.475 12.281 1.00 97.06 96 LEU A O 1
ATOM 778 N N . LEU A 1 97 ? -5.646 -2.831 13.517 1.00 97.44 97 LEU A N 1
ATOM 779 C CA . LEU A 1 97 ? -4.995 -2.130 12.410 1.00 97.44 97 LEU A CA 1
ATOM 780 C C . LEU A 1 97 ? -3.887 -2.977 11.788 1.00 97.44 97 LEU A C 1
ATOM 782 O O . LEU A 1 97 ? -3.769 -2.977 10.572 1.00 97.44 97 LEU A O 1
ATOM 786 N N . LEU A 1 98 ? -3.144 -3.759 12.578 1.00 97.94 98 LEU A N 1
ATOM 787 C CA . LEU A 1 98 ? -2.152 -4.692 12.040 1.00 97.94 98 LEU A CA 1
ATOM 788 C C . LEU A 1 98 ? -2.777 -5.682 11.048 1.00 97.94 98 LEU A C 1
ATOM 790 O O . LEU A 1 98 ? -2.245 -5.882 9.962 1.00 97.94 98 LEU A O 1
ATOM 794 N N . ILE A 1 99 ? -3.940 -6.246 11.389 1.00 97.88 99 ILE A N 1
ATOM 795 C CA . ILE A 1 99 ? -4.688 -7.130 10.483 1.00 97.88 99 ILE A CA 1
ATOM 796 C C . ILE A 1 99 ? -5.142 -6.352 9.241 1.00 97.88 99 ILE A C 1
ATOM 798 O O . ILE A 1 99 ? -4.974 -6.829 8.121 1.00 97.88 99 ILE A O 1
ATOM 802 N N . ALA A 1 100 ? -5.690 -5.147 9.420 1.00 97.94 100 ALA A N 1
ATOM 803 C CA . ALA A 1 100 ? -6.137 -4.316 8.303 1.00 97.94 100 ALA A CA 1
ATOM 804 C C . ALA A 1 100 ? -4.991 -3.938 7.347 1.00 97.94 100 ALA A C 1
ATOM 806 O O . ALA A 1 100 ? -5.193 -3.945 6.134 1.00 97.94 100 ALA A O 1
ATOM 807 N N . PHE A 1 101 ? -3.796 -3.663 7.875 1.00 97.88 101 PHE A N 1
ATOM 808 C CA . PHE A 1 101 ? -2.600 -3.319 7.104 1.00 97.88 101 PHE A CA 1
ATOM 809 C C . PHE A 1 101 ? -2.045 -4.504 6.314 1.00 97.88 101 PHE A C 1
ATOM 811 O O . PHE A 1 101 ? -1.590 -4.316 5.193 1.00 97.88 101 PHE A O 1
ATOM 818 N N . VAL A 1 102 ? -2.172 -5.734 6.820 1.00 97.19 102 VAL A N 1
ATOM 819 C CA . VAL A 1 102 ? -1.858 -6.931 6.021 1.00 97.19 102 VAL A CA 1
ATOM 820 C C . VAL A 1 102 ? -2.755 -7.005 4.785 1.00 97.19 102 VAL A C 1
ATOM 822 O O . VAL A 1 102 ? -2.255 -7.186 3.681 1.00 97.19 102 VAL A O 1
ATOM 825 N N . PHE A 1 103 ? -4.068 -6.802 4.930 1.00 97.44 103 PHE A N 1
ATOM 826 C CA . PHE A 1 103 ? -4.968 -6.777 3.769 1.00 97.44 103 PHE A CA 1
ATOM 827 C C . PHE A 1 103 ? -4.708 -5.583 2.846 1.00 97.44 103 PHE A C 1
ATOM 829 O O . PHE A 1 103 ? -4.958 -5.680 1.647 1.00 97.44 103 PHE A O 1
ATOM 836 N N . PHE A 1 104 ? -4.223 -4.461 3.384 1.00 95.38 104 PHE A N 1
ATOM 837 C CA . PHE A 1 104 ? -3.862 -3.256 2.626 1.00 95.38 104 PHE A CA 1
ATOM 838 C C . PHE A 1 104 ? -2.891 -3.571 1.488 1.00 95.38 104 PHE A C 1
ATOM 840 O O . PHE A 1 104 ? -3.076 -3.067 0.386 1.00 95.38 104 PHE A O 1
ATOM 847 N N . SER A 1 105 ? -1.958 -4.497 1.726 1.00 95.75 105 SER A N 1
ATOM 848 C CA . SER A 1 105 ? -0.984 -4.950 0.729 1.00 95.75 105 SER A CA 1
ATOM 849 C C . SER A 1 105 ? -1.595 -5.513 -0.556 1.00 95.75 105 SER A C 1
ATOM 851 O O . SER A 1 105 ? -0.945 -5.499 -1.592 1.00 95.75 105 SER A O 1
ATOM 853 N N . LEU A 1 106 ? -2.847 -5.985 -0.535 1.00 96.44 106 LEU A N 1
ATOM 854 C CA . LEU A 1 106 ? -3.509 -6.527 -1.727 1.00 96.44 106 LEU A CA 1
ATOM 855 C C . LEU A 1 106 ? -3.854 -5.453 -2.769 1.00 96.44 106 LEU A C 1
ATOM 857 O O . LEU A 1 106 ? -4.211 -5.779 -3.896 1.00 96.44 106 LEU A O 1
ATOM 861 N N . GLN A 1 107 ? -3.784 -4.178 -2.393 1.00 95.75 107 GLN A N 1
ATOM 862 C CA . GLN A 1 107 ? -4.115 -3.047 -3.254 1.00 95.75 107 GLN A CA 1
ATOM 863 C C . GLN A 1 107 ? -2.903 -2.323 -3.835 1.00 95.75 107 GLN A C 1
ATOM 865 O O . GLN A 1 107 ? -3.118 -1.374 -4.582 1.00 95.75 107 GLN A O 1
ATOM 870 N N . ASP A 1 108 ? -1.687 -2.758 -3.511 1.00 92.69 108 ASP A N 1
ATOM 871 C CA . ASP A 1 108 ? -0.434 -2.063 -3.811 1.00 92.69 108 ASP A CA 1
ATOM 872 C C . ASP A 1 108 ? -0.326 -1.568 -5.262 1.00 92.69 108 ASP A C 1
ATOM 874 O O . ASP A 1 108 ? -0.439 -0.375 -5.539 1.00 92.69 108 ASP A O 1
ATOM 878 N N . ALA A 1 109 ? -0.266 -2.493 -6.215 1.00 92.12 109 ALA A N 1
ATOM 879 C CA . ALA A 1 109 ? -0.195 -2.156 -7.629 1.00 92.12 109 ALA A CA 1
ATOM 880 C C . ALA A 1 109 ? -1.586 -1.906 -8.235 1.00 92.12 109 ALA A C 1
ATOM 882 O O . ALA A 1 109 ? -1.739 -1.906 -9.455 1.00 92.12 109 ALA A O 1
ATOM 883 N N . GLY A 1 110 ? -2.619 -1.681 -7.414 1.00 95.00 110 GLY A N 1
ATOM 884 C CA . GLY A 1 110 ? -3.982 -1.396 -7.866 1.00 95.00 110 GLY A CA 1
ATOM 885 C C . GLY A 1 110 ? -4.069 -0.135 -8.730 1.00 95.00 110 GLY A C 1
ATOM 886 O O . GLY A 1 110 ? -4.930 -0.037 -9.602 1.00 95.00 110 GLY A O 1
ATOM 887 N N . SER A 1 111 ? -3.140 0.803 -8.558 1.00 95.62 111 SER A N 1
ATOM 888 C CA . SER A 1 111 ? -3.012 2.021 -9.362 1.00 95.62 111 SER A CA 1
ATOM 889 C C . SER A 1 111 ? -2.610 1.751 -10.823 1.00 95.62 111 SER A C 1
ATOM 891 O O . SER A 1 111 ? -2.839 2.595 -11.691 1.00 95.62 111 SER A O 1
ATOM 893 N N . ASN A 1 112 ? -2.112 0.551 -11.140 1.00 95.25 112 ASN A N 1
ATOM 894 C CA . ASN A 1 112 ? -1.834 0.109 -12.511 1.00 95.25 112 ASN A CA 1
ATOM 895 C C . ASN A 1 112 ? -3.092 -0.322 -13.295 1.00 95.25 112 ASN A C 1
ATOM 897 O O . ASN A 1 112 ? -2.984 -0.786 -14.432 1.00 95.25 112 ASN A O 1
ATOM 901 N N . TYR A 1 113 ? -4.292 -0.163 -12.722 1.00 94.62 113 TYR A N 1
ATOM 902 C CA . TYR A 1 113 ? -5.551 -0.634 -13.309 1.00 94.62 113 TYR A CA 1
ATOM 903 C C . TYR A 1 113 ? -5.771 -0.170 -14.757 1.00 94.62 113 TYR A C 1
ATOM 905 O O . TYR A 1 113 ? -6.258 -0.945 -15.582 1.00 94.62 113 TYR A O 1
ATOM 913 N N . LEU A 1 114 ? -5.426 1.086 -15.076 1.00 91.88 114 LEU A N 1
ATOM 914 C CA . LEU A 1 114 ? -5.608 1.671 -16.415 1.00 91.88 114 LEU A CA 1
ATOM 915 C C . LEU A 1 114 ? -4.401 1.477 -17.344 1.00 91.88 114 LEU A C 1
ATOM 917 O O . LEU A 1 114 ? -4.565 1.449 -18.563 1.00 91.88 114 LEU A O 1
ATOM 921 N N . GLY A 1 115 ? -3.209 1.335 -16.780 1.00 90.56 115 GLY A N 1
ATOM 922 C CA . GLY A 1 115 ? -1.948 1.252 -17.500 1.00 90.56 115 GLY A CA 1
ATOM 923 C C . GLY A 1 115 ? -0.792 1.198 -16.511 1.00 90.56 115 GLY A C 1
ATOM 924 O O . GLY A 1 115 ? -0.926 1.641 -15.370 1.00 90.56 115 GLY A O 1
ATOM 925 N N . ILE A 1 116 ? 0.324 0.613 -16.942 1.00 92.06 116 ILE A N 1
ATOM 926 C CA . ILE A 1 116 ? 1.459 0.377 -16.053 1.00 92.06 116 ILE A CA 1
ATOM 927 C C . ILE A 1 116 ? 2.292 1.652 -15.932 1.00 92.06 116 ILE A C 1
ATOM 929 O O . ILE A 1 116 ? 2.785 2.183 -16.931 1.00 92.06 116 ILE A O 1
ATOM 933 N N . TRP A 1 117 ? 2.453 2.123 -14.702 1.00 93.00 117 TRP A N 1
ATOM 934 C CA . TRP A 1 117 ? 3.336 3.234 -14.343 1.00 93.00 117 TRP A CA 1
ATOM 935 C C . TRP A 1 117 ? 4.343 2.835 -13.254 1.00 93.00 117 TRP A C 1
ATOM 937 O O . TRP A 1 117 ? 5.398 3.455 -13.156 1.00 93.00 117 TRP A O 1
ATOM 947 N N . TYR A 1 118 ? 4.014 1.800 -12.479 1.00 94.12 118 TYR A N 1
ATOM 948 C CA . TYR A 1 118 ? 4.781 1.257 -11.364 1.00 94.12 118 TYR A CA 1
ATOM 949 C C . TYR A 1 118 ? 5.062 -0.230 -11.596 1.00 94.12 118 TYR A C 1
ATOM 951 O O . TYR A 1 118 ? 4.158 -0.967 -12.003 1.00 94.12 118 TYR A O 1
ATOM 959 N N . THR A 1 119 ? 6.285 -0.674 -11.327 1.00 95.62 119 THR A N 1
ATOM 960 C CA . THR A 1 119 ? 6.703 -2.079 -11.439 1.00 95.62 119 THR A CA 1
ATOM 961 C C . THR A 1 119 ? 7.541 -2.496 -10.237 1.00 95.62 119 THR A C 1
ATOM 963 O O . THR A 1 119 ? 8.204 -1.670 -9.614 1.00 95.62 119 THR A O 1
ATOM 966 N N . VAL A 1 120 ? 7.524 -3.787 -9.915 1.00 96.25 120 VAL A N 1
ATOM 967 C CA . VAL A 1 120 ? 8.182 -4.356 -8.731 1.00 96.25 120 VAL A CA 1
ATOM 968 C C . VAL A 1 120 ? 9.296 -5.273 -9.193 1.00 96.25 120 VAL A C 1
ATOM 970 O O . VAL A 1 120 ? 9.111 -6.011 -10.150 1.00 96.25 120 VAL A O 1
ATOM 973 N N . ASN A 1 121 ? 10.435 -5.280 -8.504 1.00 96.81 121 ASN A N 1
ATOM 974 C CA . ASN A 1 121 ? 11.563 -6.093 -8.931 1.00 96.81 121 ASN A CA 1
ATOM 975 C C . ASN A 1 121 ? 11.228 -7.596 -8.922 1.00 96.81 121 ASN A C 1
ATOM 977 O O . ASN A 1 121 ? 11.007 -8.192 -7.861 1.00 96.81 121 ASN A O 1
ATOM 981 N N . SER A 1 122 ? 11.249 -8.224 -10.099 1.00 96.75 122 SER A N 1
ATOM 982 C CA . SER A 1 122 ? 10.934 -9.648 -10.286 1.00 96.75 122 SER A CA 1
ATOM 983 C C . SER A 1 122 ? 11.956 -10.611 -9.670 1.00 96.75 122 SER A C 1
ATOM 985 O O . SER A 1 122 ? 11.685 -11.809 -9.602 1.00 96.75 122 SER A O 1
ATOM 987 N N . TYR A 1 123 ? 13.093 -10.121 -9.154 1.00 97.00 123 TYR A N 1
ATOM 988 C CA . TYR A 1 123 ? 13.999 -10.916 -8.312 1.00 97.00 123 TYR A CA 1
ATOM 989 C C . TYR A 1 123 ? 13.350 -11.350 -6.996 1.00 97.00 123 TYR A C 1
ATOM 991 O O . TYR A 1 123 ? 13.646 -12.433 -6.489 1.00 97.00 123 TYR A O 1
ATOM 999 N N . MET A 1 124 ? 12.467 -10.525 -6.429 1.00 96.12 124 MET A N 1
ATOM 1000 C CA . MET A 1 124 ? 11.777 -10.890 -5.199 1.00 96.12 124 MET A CA 1
ATOM 1001 C C . MET A 1 124 ? 10.842 -12.074 -5.427 1.00 96.12 124 MET A C 1
ATOM 1003 O O . MET A 1 124 ? 10.281 -12.275 -6.508 1.00 96.12 124 MET A O 1
ATOM 1007 N N . LEU A 1 125 ? 10.651 -12.860 -4.371 1.00 95.62 125 LEU A N 1
ATOM 1008 C CA . LEU A 1 125 ? 9.908 -14.102 -4.432 1.00 95.62 125 LEU A CA 1
ATOM 1009 C C . LEU A 1 125 ? 8.448 -13.837 -4.841 1.00 95.62 125 LEU A C 1
ATOM 1011 O O . LEU A 1 125 ? 7.673 -13.238 -4.091 1.00 95.62 125 LEU A O 1
ATOM 1015 N N . ASN A 1 126 ? 8.079 -14.294 -6.041 1.00 96.38 126 ASN A N 1
ATOM 1016 C CA . ASN A 1 126 ? 6.783 -14.023 -6.660 1.00 96.38 126 ASN A CA 1
ATOM 1017 C C . ASN A 1 126 ? 6.260 -15.222 -7.473 1.00 96.38 126 ASN A C 1
ATOM 1019 O O . ASN A 1 126 ? 7.027 -16.055 -7.960 1.00 96.38 126 ASN A O 1
ATOM 1023 N N . MET A 1 127 ? 4.937 -15.273 -7.639 1.00 96.31 127 MET A N 1
ATOM 1024 C CA . MET A 1 127 ? 4.225 -16.220 -8.511 1.00 96.31 127 MET A CA 1
ATOM 1025 C C . MET A 1 127 ? 3.335 -15.454 -9.496 1.00 96.31 127 MET A C 1
ATOM 1027 O O . MET A 1 127 ? 2.152 -15.761 -9.653 1.00 96.31 127 MET A O 1
ATOM 1031 N N . GLY A 1 128 ? 3.885 -14.395 -10.097 1.00 95.56 128 GLY A N 1
ATOM 1032 C CA . GLY A 1 128 ? 3.101 -13.471 -10.906 1.00 95.56 128 GLY A CA 1
ATOM 1033 C C . GLY A 1 128 ? 2.265 -12.564 -10.023 1.00 95.56 128 GLY A C 1
ATOM 1034 O O . GLY A 1 128 ? 2.717 -12.137 -8.960 1.00 95.56 128 GLY A O 1
ATOM 1035 N N . SER A 1 129 ? 1.053 -12.248 -10.464 1.00 95.38 129 SER A N 1
ATOM 1036 C CA . SER A 1 129 ? 0.147 -11.388 -9.714 1.00 95.38 129 SER A CA 1
ATOM 1037 C C . SER A 1 129 ? -1.314 -11.654 -10.053 1.00 95.38 129 SER A C 1
ATOM 1039 O O . SER A 1 129 ? -1.653 -12.091 -11.151 1.00 95.38 129 SER A O 1
ATOM 1041 N N . PHE A 1 130 ? -2.183 -11.353 -9.093 1.00 95.75 130 PHE A N 1
ATOM 1042 C CA . PHE A 1 130 ? -3.630 -11.486 -9.196 1.00 95.75 130 PHE A CA 1
ATOM 1043 C C . PHE A 1 130 ? -4.316 -10.272 -9.841 1.00 95.75 130 PHE A C 1
ATOM 1045 O O . PHE A 1 130 ? -5.521 -10.321 -10.081 1.00 95.75 130 PHE A O 1
ATOM 1052 N N . TYR A 1 131 ? -3.602 -9.175 -10.123 1.00 95.06 131 TYR A N 1
ATOM 1053 C CA . TYR A 1 131 ? -4.228 -7.932 -10.598 1.00 95.06 131 TYR A CA 1
ATOM 1054 C C . TYR A 1 131 ? -5.000 -8.101 -11.915 1.00 95.06 131 TYR A C 1
ATOM 1056 O O . TYR A 1 131 ? -6.099 -7.570 -12.047 1.00 95.06 131 TYR A O 1
ATOM 1064 N N . ASN A 1 132 ? -4.505 -8.913 -12.855 1.00 93.50 132 ASN A N 1
ATOM 1065 C CA . ASN A 1 132 ? -5.214 -9.202 -14.109 1.00 93.50 132 ASN A CA 1
ATOM 1066 C C . ASN A 1 132 ? -6.515 -10.011 -13.915 1.00 93.50 132 ASN A C 1
ATOM 1068 O O . ASN A 1 132 ? -7.326 -10.086 -14.837 1.00 93.50 132 ASN A O 1
ATOM 1072 N N . GLU A 1 133 ? -6.742 -10.589 -12.731 1.00 95.06 133 GLU A N 1
ATOM 1073 C CA . GLU A 1 133 ? -7.990 -11.280 -12.382 1.00 95.06 133 GLU A CA 1
ATOM 1074 C C . GLU A 1 133 ? -9.055 -10.331 -11.809 1.00 95.06 133 GLU A C 1
ATOM 1076 O O . GLU A 1 133 ? -10.224 -10.717 -11.669 1.00 95.06 133 GLU A O 1
ATOM 1081 N N . ILE A 1 134 ? -8.683 -9.079 -11.515 1.00 96.31 134 ILE A N 1
ATOM 1082 C CA . ILE A 1 134 ? -9.618 -8.032 -11.108 1.00 96.31 134 ILE A CA 1
ATOM 1083 C C . ILE A 1 134 ? -10.562 -7.720 -12.282 1.00 96.31 134 ILE A C 1
ATOM 1085 O O . ILE A 1 134 ? -10.108 -7.428 -13.393 1.00 96.31 134 ILE A O 1
ATOM 1089 N N . PRO A 1 135 ? -11.892 -7.749 -12.073 1.00 94.25 135 PRO A N 1
ATOM 1090 C CA . PRO A 1 135 ? -12.848 -7.427 -13.124 1.00 94.25 135 PRO A CA 1
ATOM 1091 C C . PRO A 1 135 ? -12.607 -6.039 -13.722 1.00 94.25 135 PRO A C 1
ATOM 1093 O O . PRO A 1 135 ? -12.582 -5.049 -12.999 1.00 94.25 135 PRO A O 1
ATOM 1096 N N . GLY A 1 136 ? -12.485 -5.979 -15.050 1.00 91.81 136 GLY A N 1
ATOM 1097 C CA . GLY A 1 136 ? -12.321 -4.730 -15.796 1.00 91.81 136 GLY A CA 1
ATOM 1098 C C . GLY A 1 136 ? -10.893 -4.178 -15.851 1.00 91.81 136 GLY A C 1
ATOM 1099 O O . GLY A 1 136 ? -10.726 -3.063 -16.341 1.00 91.81 136 GLY A O 1
ATOM 1100 N N . TRP A 1 137 ? -9.890 -4.928 -15.382 1.00 93.44 137 TRP A N 1
ATOM 1101 C CA . TRP A 1 137 ? -8.479 -4.545 -15.460 1.00 93.44 137 TRP A CA 1
ATOM 1102 C C . TRP A 1 137 ? -8.042 -4.242 -16.903 1.00 93.44 137 TRP A C 1
ATOM 1104 O O . TRP A 1 137 ? -8.248 -5.060 -17.801 1.00 93.44 137 TRP A O 1
ATOM 1114 N N . LEU A 1 138 ? -7.434 -3.072 -17.135 1.00 91.00 138 LEU A N 1
ATOM 1115 C CA . LEU A 1 138 ? -7.005 -2.617 -18.468 1.00 91.00 138 LEU A CA 1
ATOM 1116 C C . LEU A 1 138 ? -5.483 -2.595 -18.646 1.00 91.00 138 LEU A C 1
ATOM 1118 O O . LEU A 1 138 ? -5.010 -2.631 -19.788 1.00 91.00 138 LEU A O 1
ATOM 1122 N N . GLY A 1 139 ? -4.730 -2.554 -17.544 1.00 89.00 139 GLY A N 1
ATOM 1123 C CA . GLY A 1 139 ? -3.275 -2.646 -17.548 1.00 89.00 139 GLY A CA 1
ATOM 1124 C C . GLY A 1 139 ? -2.792 -3.937 -18.214 1.00 89.00 139 GLY A C 1
ATOM 1125 O O . GLY A 1 139 ? -3.402 -5.004 -18.072 1.00 89.00 139 GLY A O 1
ATOM 1126 N N . PHE A 1 140 ? -1.700 -3.844 -18.974 1.00 88.44 140 PHE A N 1
ATOM 1127 C CA . PHE A 1 140 ? -1.130 -5.006 -19.652 1.00 88.44 140 PHE A CA 1
ATOM 1128 C C . PHE A 1 140 ? -0.693 -6.089 -18.663 1.00 88.44 140 PHE A C 1
ATOM 1130 O O . PHE A 1 140 ? -0.176 -5.793 -17.590 1.00 88.44 140 PHE A O 1
ATOM 1137 N N . GLY A 1 141 ? -0.900 -7.348 -19.042 1.00 89.62 141 GLY A N 1
ATOM 1138 C CA . GLY A 1 141 ? -0.339 -8.479 -18.324 1.00 89.62 141 GLY A CA 1
ATOM 1139 C C . GLY A 1 141 ? -0.702 -9.812 -18.964 1.00 89.62 141 GLY A C 1
ATOM 1140 O O . GLY A 1 141 ? -1.847 -10.027 -19.365 1.00 89.62 141 GLY A O 1
ATOM 1141 N N . ARG A 1 142 ? 0.263 -10.728 -19.029 1.00 90.06 142 ARG A N 1
ATOM 1142 C CA . ARG A 1 142 ? 0.088 -12.120 -19.471 1.00 90.06 142 ARG A CA 1
ATOM 1143 C C . ARG A 1 142 ? 0.815 -13.069 -18.512 1.00 90.06 142 ARG A C 1
ATOM 1145 O O . ARG A 1 142 ? 1.712 -12.618 -17.809 1.00 90.06 142 ARG A O 1
ATOM 1152 N N . PRO A 1 143 ? 0.484 -14.368 -18.476 1.00 93.56 143 PRO A N 1
ATOM 1153 C CA . PRO A 1 143 ? 1.233 -15.340 -17.679 1.00 93.56 143 PRO A CA 1
ATOM 1154 C C . PRO A 1 143 ? 2.752 -15.203 -17.868 1.00 93.56 143 PRO A C 1
ATOM 1156 O O . PRO A 1 143 ? 3.237 -15.220 -18.998 1.00 93.56 143 PRO A O 1
ATOM 1159 N N . GLY A 1 144 ? 3.485 -15.015 -16.768 1.00 92.56 144 GLY A N 1
ATOM 1160 C CA . GLY A 1 144 ? 4.942 -14.825 -16.760 1.00 92.56 144 GLY A CA 1
ATOM 1161 C C . GLY A 1 144 ? 5.431 -13.430 -17.173 1.00 92.56 144 GLY A C 1
ATOM 1162 O O . GLY A 1 144 ? 6.634 -13.206 -17.182 1.00 92.56 144 GLY A O 1
ATOM 1163 N N . ALA A 1 145 ? 4.534 -12.497 -17.503 1.00 93.06 145 ALA A N 1
ATOM 1164 C CA . ALA A 1 145 ? 4.853 -11.099 -17.789 1.00 93.06 145 ALA A CA 1
ATOM 1165 C C . ALA A 1 145 ? 3.739 -10.174 -17.271 1.00 93.06 145 ALA A C 1
ATOM 1167 O O . ALA A 1 145 ? 2.812 -9.789 -17.994 1.00 93.06 145 ALA A O 1
ATOM 1168 N N . VAL A 1 146 ? 3.820 -9.874 -15.978 1.00 93.69 146 VAL A N 1
ATOM 1169 C CA . VAL A 1 146 ? 2.926 -9.007 -15.199 1.00 93.69 146 VAL A CA 1
ATOM 1170 C C . VAL A 1 146 ? 3.754 -8.289 -14.143 1.00 93.69 146 VAL A C 1
ATOM 1172 O O . VAL A 1 146 ? 4.795 -8.808 -13.760 1.00 93.69 146 VAL A O 1
ATOM 1175 N N . VAL A 1 147 ? 3.263 -7.172 -13.599 1.00 95.31 147 VAL A N 1
ATOM 1176 C CA . VAL A 1 147 ? 3.861 -6.595 -12.383 1.00 95.31 147 VAL A CA 1
ATOM 1177 C C . VAL A 1 147 ? 3.761 -7.631 -11.255 1.00 95.31 147 VAL A C 1
ATOM 1179 O O . VAL A 1 147 ? 2.636 -7.996 -10.890 1.00 95.31 147 VAL A O 1
ATOM 1182 N N . PRO A 1 148 ? 4.881 -8.153 -10.729 1.00 96.38 148 PRO A N 1
ATOM 1183 C CA . PRO A 1 148 ? 4.865 -9.275 -9.808 1.00 96.38 148 PRO A CA 1
ATOM 1184 C C . PRO A 1 148 ? 4.388 -8.842 -8.424 1.00 96.38 148 PRO A C 1
ATOM 1186 O O . PRO A 1 148 ? 4.791 -7.816 -7.884 1.00 96.38 148 PRO A O 1
ATOM 1189 N N . TYR A 1 149 ? 3.568 -9.681 -7.796 1.00 96.50 149 TYR A N 1
ATOM 1190 C CA . TYR A 1 149 ? 3.233 -9.537 -6.388 1.00 96.50 149 TYR A CA 1
ATOM 1191 C C . TYR A 1 149 ? 4.255 -10.305 -5.542 1.00 96.50 149 TYR A C 1
ATOM 1193 O O . TYR A 1 149 ? 4.123 -11.509 -5.298 1.00 96.50 149 TYR A O 1
ATOM 1201 N N . ALA A 1 150 ? 5.300 -9.602 -5.107 1.00 95.19 150 ALA A N 1
ATOM 1202 C CA . ALA A 1 150 ? 6.314 -10.105 -4.183 1.00 95.19 150 ALA A CA 1
ATOM 1203 C C . ALA A 1 150 ? 5.716 -10.314 -2.780 1.00 95.19 150 ALA A C 1
ATOM 1205 O O . ALA A 1 150 ? 5.731 -9.417 -1.939 1.00 95.19 150 ALA A O 1
ATOM 1206 N N . TYR A 1 151 ? 5.115 -11.472 -2.526 1.00 90.94 151 TYR A N 1
ATOM 1207 C CA . TYR A 1 151 ? 4.222 -11.667 -1.378 1.00 90.94 151 TYR A CA 1
ATOM 1208 C C . TYR A 1 151 ? 4.903 -11.466 -0.018 1.00 90.94 151 TYR A C 1
ATOM 1210 O O . TYR A 1 151 ? 4.291 -10.895 0.879 1.00 90.94 151 TYR A O 1
ATOM 1218 N N . LEU A 1 152 ? 6.166 -11.877 0.146 1.00 92.88 152 LEU A N 1
ATOM 1219 C CA . LEU A 1 152 ? 6.900 -11.659 1.402 1.00 92.88 152 LEU A CA 1
ATOM 1220 C C . LEU A 1 152 ? 7.209 -10.182 1.655 1.00 92.88 152 LEU A C 1
ATOM 1222 O O . LEU A 1 152 ? 7.180 -9.737 2.802 1.00 92.88 152 LEU A O 1
ATOM 1226 N N . PHE A 1 153 ? 7.478 -9.436 0.588 1.00 94.56 153 PHE A N 1
ATOM 1227 C CA . PHE A 1 153 ? 7.724 -8.005 0.639 1.00 94.56 153 PHE A CA 1
ATOM 1228 C C . PHE A 1 153 ? 6.428 -7.249 0.963 1.00 94.56 153 PHE A C 1
ATOM 1230 O O . PHE A 1 153 ? 6.314 -6.692 2.051 1.00 94.56 153 PHE A O 1
ATOM 1237 N N . HIS A 1 154 ? 5.400 -7.350 0.118 1.00 94.62 154 HIS A N 1
ATOM 1238 C CA . HIS A 1 154 ? 4.164 -6.576 0.268 1.00 94.62 154 HIS A CA 1
ATOM 1239 C C . HIS A 1 154 ? 3.401 -6.885 1.570 1.00 94.62 154 HIS A C 1
ATOM 1241 O O . HIS A 1 154 ? 2.936 -5.973 2.254 1.00 94.62 154 HIS A O 1
ATOM 1247 N N . ILE A 1 155 ? 3.271 -8.159 1.969 1.00 94.81 155 ILE A N 1
ATOM 1248 C CA . ILE A 1 155 ? 2.509 -8.529 3.183 1.00 94.81 155 ILE A CA 1
ATOM 1249 C C . ILE A 1 155 ? 3.139 -7.933 4.449 1.00 94.81 155 ILE A C 1
ATOM 1251 O O . ILE A 1 155 ? 2.438 -7.694 5.436 1.00 94.81 155 ILE A O 1
ATOM 1255 N N . THR A 1 156 ? 4.453 -7.709 4.442 1.00 94.69 156 THR A N 1
ATOM 1256 C CA . THR A 1 156 ? 5.197 -7.225 5.607 1.00 94.69 156 THR A CA 1
ATOM 1257 C C . THR A 1 156 ? 5.462 -5.726 5.554 1.00 94.69 156 THR A C 1
ATOM 1259 O O . THR A 1 156 ? 5.359 -5.058 6.584 1.00 94.69 156 THR A O 1
ATOM 1262 N N . GLU A 1 157 ? 5.740 -5.187 4.372 1.00 93.06 157 GLU A N 1
ATOM 1263 C CA . GLU A 1 157 ? 6.002 -3.774 4.143 1.00 93.06 157 GLU A CA 1
ATOM 1264 C C . GLU A 1 157 ? 4.835 -2.910 4.600 1.00 93.06 157 GLU A C 1
ATOM 1266 O O . GLU A 1 157 ? 5.044 -2.002 5.397 1.00 93.06 157 GLU A O 1
ATOM 1271 N N . TYR A 1 158 ? 3.606 -3.215 4.184 1.00 94.00 158 TYR A N 1
ATOM 1272 C CA . TYR A 1 158 ? 2.453 -2.376 4.512 1.00 94.00 158 TYR A CA 1
ATOM 1273 C C . TYR A 1 158 ? 2.232 -2.223 6.021 1.00 94.00 158 TYR A C 1
ATOM 1275 O O . TYR A 1 158 ? 2.141 -1.090 6.501 1.00 94.00 158 TYR A O 1
ATOM 1283 N N . PRO A 1 159 ? 2.199 -3.306 6.821 1.00 95.56 159 PRO A N 1
ATOM 1284 C CA . PRO A 1 159 ? 2.233 -3.193 8.271 1.00 95.56 159 PRO A CA 1
ATOM 1285 C C . PRO A 1 159 ? 3.387 -2.339 8.803 1.00 95.56 159 PRO A C 1
ATOM 1287 O O . PRO A 1 159 ? 3.149 -1.446 9.615 1.00 95.56 159 PRO A O 1
ATOM 1290 N N . LEU A 1 160 ? 4.623 -2.601 8.373 1.00 92.81 160 LEU A N 1
ATOM 1291 C CA . LEU A 1 160 ? 5.812 -1.937 8.912 1.00 92.81 160 LEU A CA 1
ATOM 1292 C C . LEU A 1 160 ? 5.855 -0.446 8.540 1.00 92.81 160 LEU A C 1
ATOM 1294 O O . LEU A 1 160 ? 6.045 0.400 9.419 1.00 92.81 160 LEU A O 1
ATOM 1298 N N . GLY A 1 161 ? 5.621 -0.119 7.273 1.00 92.25 161 GLY A N 1
ATOM 1299 C CA . GLY A 1 161 ? 5.588 1.231 6.720 1.00 92.25 161 GLY A CA 1
ATOM 1300 C C . GLY A 1 161 ? 4.444 2.054 7.303 1.00 92.25 161 GLY A C 1
ATOM 1301 O O . GLY A 1 161 ? 4.687 3.093 7.922 1.00 92.25 161 GLY A O 1
ATOM 1302 N N . LEU A 1 162 ? 3.202 1.554 7.235 1.00 94.62 162 LEU A N 1
ATOM 1303 C CA . LEU A 1 162 ? 2.039 2.281 7.759 1.00 94.62 162 LEU A CA 1
ATOM 1304 C C . LEU A 1 162 ? 2.131 2.500 9.271 1.00 94.62 162 LEU A C 1
ATOM 1306 O O . LEU A 1 162 ? 1.754 3.575 9.746 1.00 94.62 162 LEU A O 1
ATOM 1310 N N . PHE A 1 163 ? 2.656 1.542 10.051 1.00 95.69 163 PHE A N 1
ATOM 1311 C CA . PHE A 1 163 ? 2.898 1.782 11.476 1.00 95.69 163 PHE A CA 1
ATOM 1312 C C . PHE A 1 163 ? 4.012 2.789 11.726 1.00 95.69 163 PHE A C 1
ATOM 1314 O O . PHE A 1 163 ? 3.832 3.662 12.576 1.00 95.69 163 PHE A O 1
ATOM 1321 N N . THR A 1 164 ? 5.127 2.707 11.000 1.00 93.31 164 THR A N 1
ATOM 1322 C CA . THR A 1 164 ? 6.234 3.670 11.113 1.00 93.31 164 THR A CA 1
ATOM 1323 C C . THR A 1 164 ? 5.721 5.090 10.912 1.00 93.31 164 THR A C 1
ATOM 1325 O O . THR A 1 164 ? 5.863 5.942 11.795 1.00 93.31 164 THR A O 1
ATOM 1328 N N . PHE A 1 165 ? 5.007 5.307 9.811 1.00 92.06 165 PHE A N 1
ATOM 1329 C CA . PHE A 1 165 ? 4.333 6.560 9.524 1.00 92.06 165 PHE A CA 1
ATOM 1330 C C . PHE A 1 165 ? 3.335 6.942 10.630 1.00 92.06 165 PHE A C 1
ATOM 1332 O O . PHE A 1 165 ? 3.367 8.060 11.147 1.00 92.06 165 PHE A O 1
ATOM 1339 N N . CYS A 1 166 ? 2.466 6.022 11.052 1.00 95.75 166 CYS A N 1
ATOM 1340 C CA . CYS A 1 166 ? 1.454 6.294 12.066 1.00 95.75 166 CYS A CA 1
ATOM 1341 C C . CYS A 1 166 ? 2.060 6.723 13.407 1.00 95.75 166 CYS A C 1
ATOM 1343 O O . CYS A 1 166 ? 1.508 7.602 14.076 1.00 95.75 166 CYS A O 1
ATOM 1345 N N . PHE A 1 167 ? 3.165 6.109 13.831 1.00 95.81 167 PHE A N 1
ATOM 1346 C CA . PHE A 1 167 ? 3.849 6.451 15.075 1.00 95.81 167 PHE A CA 1
ATOM 1347 C C . PHE A 1 167 ? 4.545 7.808 14.975 1.00 95.81 167 PHE A C 1
ATOM 1349 O O . PHE A 1 167 ? 4.318 8.657 15.843 1.00 95.81 167 PHE A O 1
ATOM 1356 N N . ILE A 1 168 ? 5.311 8.047 13.905 1.00 96.00 168 ILE A N 1
ATOM 1357 C CA . ILE A 1 168 ? 5.992 9.328 13.662 1.00 96.00 168 ILE A CA 1
ATOM 1358 C C . ILE A 1 168 ? 4.962 10.455 13.544 1.00 96.00 168 ILE A C 1
ATOM 1360 O O . ILE A 1 168 ? 5.036 11.452 14.264 1.00 96.00 168 ILE A O 1
ATOM 1364 N N . GLY A 1 169 ? 3.940 10.268 12.709 1.00 96.56 169 GLY A N 1
ATOM 1365 C CA . GLY A 1 169 ? 2.874 11.237 12.487 1.00 96.56 169 GLY A CA 1
ATOM 1366 C C . GLY A 1 169 ? 2.079 11.545 13.754 1.00 96.56 169 GLY A C 1
ATOM 1367 O O . GLY A 1 169 ? 1.819 12.710 14.057 1.00 96.56 169 GLY A O 1
ATOM 1368 N N . SER A 1 170 ? 1.766 10.526 14.563 1.00 96.88 170 SER A N 1
ATOM 1369 C CA . SER A 1 170 ? 1.122 10.730 15.870 1.00 96.88 170 SER A CA 1
ATOM 1370 C C . SER A 1 170 ? 2.020 11.517 16.827 1.00 96.88 170 SER A C 1
ATOM 1372 O O . SER A 1 170 ? 1.528 12.358 17.581 1.00 96.88 170 SER A O 1
ATOM 1374 N N . GLY A 1 171 ? 3.332 11.264 16.805 1.00 97.19 171 GLY A N 1
ATOM 1375 C CA . GLY A 1 171 ? 4.327 12.010 17.574 1.00 97.19 171 GLY A CA 1
ATOM 1376 C C . GLY A 1 171 ? 4.363 13.490 17.191 1.00 97.19 171 GLY A C 1
ATOM 1377 O O . GLY A 1 171 ? 4.242 14.352 18.063 1.00 97.19 171 GLY A O 1
ATOM 1378 N N . LEU A 1 172 ? 4.428 13.784 15.891 1.00 97.06 172 LEU A N 1
ATOM 1379 C CA . LEU A 1 172 ? 4.415 15.147 15.353 1.00 97.06 172 LEU A CA 1
ATOM 1380 C C . LEU A 1 172 ? 3.105 15.883 15.662 1.00 97.06 172 LEU A C 1
ATOM 1382 O O . LEU A 1 172 ? 3.131 17.025 16.123 1.00 97.06 172 LEU A O 1
ATOM 1386 N N . MET A 1 173 ? 1.952 15.227 15.494 1.00 97.50 173 MET A N 1
ATOM 1387 C CA . MET A 1 173 ? 0.660 15.816 15.861 1.00 97.50 173 MET A CA 1
ATOM 1388 C C . MET A 1 173 ? 0.553 16.077 17.369 1.00 97.50 173 MET A C 1
ATOM 1390 O O . MET A 1 173 ? 0.026 17.112 17.777 1.00 97.50 173 MET A O 1
ATOM 1394 N N . ASN A 1 174 ? 1.082 15.184 18.211 1.00 96.94 174 ASN A N 1
ATOM 1395 C CA . ASN A 1 174 ? 1.136 15.391 19.661 1.00 96.94 174 ASN A CA 1
ATOM 1396 C C . ASN A 1 174 ? 2.034 16.565 20.045 1.00 96.94 174 ASN A C 1
ATOM 1398 O O . ASN A 1 174 ? 1.654 17.361 20.905 1.00 96.94 174 ASN A O 1
ATOM 1402 N N . PHE A 1 175 ? 3.200 16.685 19.412 1.00 96.81 175 PHE A N 1
ATOM 1403 C CA . PHE A 1 175 ? 4.087 17.827 19.591 1.00 96.81 175 PHE A CA 1
ATOM 1404 C C . PHE A 1 175 ? 3.366 19.131 19.232 1.00 96.81 175 PHE A C 1
ATOM 1406 O O . PHE A 1 175 ? 3.276 20.031 20.067 1.00 96.81 175 PHE A O 1
ATOM 1413 N N . ALA A 1 176 ? 2.756 19.196 18.046 1.00 97.12 176 ALA A N 1
ATOM 1414 C CA . ALA A 1 176 ? 2.054 20.387 17.583 1.00 97.12 176 ALA A CA 1
ATOM 1415 C C . ALA A 1 176 ? 0.854 20.751 18.472 1.00 97.12 176 ALA A C 1
ATOM 1417 O O . ALA A 1 176 ? 0.654 21.916 18.825 1.00 97.12 176 ALA A O 1
ATOM 1418 N N . ARG A 1 177 ? 0.080 19.751 18.909 1.00 96.50 177 ARG A N 1
ATOM 1419 C CA . ARG A 1 177 ? -1.041 19.941 19.836 1.00 96.50 177 ARG A CA 1
ATOM 1420 C C . ARG A 1 177 ? -0.575 20.486 21.185 1.00 96.50 177 ARG A C 1
ATOM 1422 O O . ARG A 1 177 ? -1.192 21.415 21.690 1.00 96.50 177 ARG A O 1
ATOM 1429 N N . LYS A 1 178 ? 0.511 19.958 21.757 1.00 96.88 178 LYS A N 1
ATOM 1430 C CA . LYS A 1 178 ? 1.062 20.444 23.035 1.00 96.88 178 LYS A CA 1
ATOM 1431 C C . LYS A 1 178 ? 1.663 21.843 22.912 1.00 96.88 178 LYS A C 1
ATOM 1433 O O . LYS A 1 178 ? 1.502 22.653 23.816 1.00 96.88 178 LYS A O 1
ATOM 1438 N N . ARG A 1 179 ? 2.350 22.131 21.803 1.00 97.00 179 ARG A N 1
ATOM 1439 C CA . ARG A 1 179 ? 3.072 23.394 21.604 1.00 97.00 179 ARG A CA 1
ATOM 1440 C C . ARG A 1 179 ? 2.164 24.565 21.232 1.00 97.00 179 ARG A C 1
ATOM 1442 O O . ARG A 1 179 ? 2.467 25.692 21.630 1.00 97.00 179 ARG A O 1
ATOM 1449 N N . TRP A 1 180 ? 1.102 24.317 20.461 1.00 96.94 180 TRP A N 1
ATOM 1450 C CA . TRP A 1 180 ? 0.261 25.373 19.879 1.00 96.94 180 TRP A CA 1
ATOM 1451 C C . TRP A 1 180 ? -1.252 25.198 20.098 1.00 96.94 180 TRP A C 1
ATOM 1453 O O . TRP A 1 180 ? -2.028 26.005 19.591 1.00 96.94 180 TRP A O 1
ATOM 1463 N N . ASN A 1 181 ? -1.691 24.167 20.830 1.00 95.00 181 ASN A N 1
ATOM 1464 C CA . ASN A 1 181 ? -3.106 23.867 21.100 1.00 95.00 181 ASN A CA 1
ATOM 1465 C C . ASN A 1 181 ? -3.986 23.818 19.834 1.00 95.00 181 ASN A C 1
ATOM 1467 O O . ASN A 1 181 ? -5.107 24.326 19.784 1.00 95.00 181 ASN A O 1
ATOM 1471 N N . TRP A 1 182 ? -3.449 23.246 18.758 1.00 96.81 182 TRP A N 1
ATOM 1472 C CA . TRP A 1 182 ? -4.140 23.181 17.475 1.00 96.81 182 TRP A CA 1
ATOM 1473 C C . TRP A 1 182 ? -5.266 22.141 17.454 1.00 96.81 182 TRP A C 1
ATOM 1475 O O . TRP A 1 182 ? -5.133 21.021 17.953 1.00 96.81 182 TRP A O 1
ATOM 1485 N N . GLY A 1 183 ? -6.380 22.517 16.819 1.00 94.81 183 GLY A N 1
ATOM 1486 C CA . GLY A 1 183 ? -7.493 21.615 16.524 1.00 94.81 183 GLY A CA 1
ATOM 1487 C C . GLY A 1 183 ? -7.195 20.646 15.364 1.00 94.81 183 GLY A C 1
ATOM 1488 O O . GLY A 1 183 ? -6.189 20.804 14.671 1.00 94.81 183 GLY A O 1
ATOM 1489 N N . PRO A 1 184 ? -8.081 19.662 15.107 1.00 95.00 184 PRO A N 1
ATOM 1490 C CA . PRO A 1 184 ? -7.852 18.588 14.133 1.00 95.00 184 PRO A CA 1
ATOM 1491 C C . PRO A 1 184 ? -7.468 19.057 12.724 1.00 95.00 184 PRO A C 1
ATOM 1493 O O . PRO A 1 184 ? -6.510 18.545 12.157 1.00 95.00 184 PRO A O 1
ATOM 1496 N N . VAL A 1 185 ? -8.157 20.070 12.187 1.00 95.88 185 VAL A N 1
ATOM 1497 C CA . VAL A 1 185 ? -7.900 20.592 10.831 1.00 95.88 185 VAL A CA 1
ATOM 1498 C C . VAL A 1 185 ? -6.482 21.151 10.706 1.00 95.88 185 VAL A C 1
ATOM 1500 O O . VAL A 1 185 ? -5.765 20.817 9.769 1.00 95.88 185 VAL A O 1
ATOM 1503 N N . LYS A 1 186 ? -6.040 21.948 11.687 1.00 97.19 186 LYS A N 1
ATOM 1504 C CA . LYS A 1 186 ? -4.683 22.511 11.703 1.00 97.19 186 LYS A CA 1
ATOM 1505 C C . LYS A 1 186 ? -3.617 21.419 11.821 1.00 97.19 186 LYS A C 1
ATOM 1507 O O . LYS A 1 186 ? -2.576 21.541 11.194 1.00 97.19 186 LYS A O 1
ATOM 1512 N N . LEU A 1 187 ? -3.881 20.348 12.575 1.00 97.44 187 LEU A N 1
ATOM 1513 C CA . LEU A 1 187 ? -2.966 19.204 12.678 1.00 97.44 187 LEU A CA 1
ATOM 1514 C C . LEU A 1 187 ? -2.851 18.430 11.359 1.00 97.44 187 LEU A C 1
ATOM 1516 O O . LEU A 1 187 ? -1.753 18.024 10.996 1.00 97.44 187 LEU A O 1
ATOM 1520 N N . ILE A 1 188 ? -3.963 18.252 10.643 1.00 96.69 188 ILE A N 1
ATOM 1521 C CA . ILE A 1 188 ? -3.981 17.604 9.326 1.00 96.69 188 ILE A CA 1
ATOM 1522 C C . ILE A 1 188 ? -3.206 18.437 8.295 1.00 96.69 188 ILE A C 1
ATOM 1524 O O . ILE A 1 188 ? -2.370 17.900 7.578 1.00 96.69 188 ILE A O 1
ATOM 1528 N N . ILE A 1 189 ? -3.424 19.754 8.253 1.00 96.44 189 ILE A N 1
ATOM 1529 C CA . ILE A 1 189 ? -2.675 20.644 7.351 1.00 96.44 189 ILE A CA 1
ATOM 1530 C C . ILE A 1 189 ? -1.187 20.646 7.715 1.00 96.44 189 ILE A C 1
ATOM 1532 O O . ILE A 1 189 ? -0.335 20.562 6.837 1.00 96.44 189 ILE A O 1
ATOM 1536 N N . PHE A 1 190 ? -0.871 20.698 9.011 1.00 96.94 190 PHE A N 1
ATOM 1537 C CA . PHE A 1 190 ? 0.505 20.671 9.498 1.00 96.94 190 PHE A CA 1
ATOM 1538 C C . PHE A 1 190 ? 1.243 19.399 9.092 1.00 96.94 190 PHE A C 1
ATOM 1540 O O . PHE A 1 190 ? 2.408 19.481 8.722 1.00 96.94 190 PHE A O 1
ATOM 1547 N N . ILE A 1 191 ? 0.589 18.236 9.159 1.00 97.31 191 ILE A N 1
ATOM 1548 C CA . ILE A 1 191 ? 1.260 16.968 8.879 1.00 97.31 191 ILE A CA 1
ATOM 1549 C C . ILE A 1 191 ? 1.499 16.741 7.381 1.00 97.31 191 ILE A C 1
ATOM 1551 O O . ILE A 1 191 ? 2.411 16.005 7.024 1.00 97.31 191 ILE A O 1
ATOM 1555 N N . PHE A 1 192 ? 0.715 17.380 6.510 1.00 97.00 192 PHE A N 1
ATOM 1556 C CA . PHE A 1 192 ? 0.750 17.161 5.064 1.00 97.00 192 PHE A CA 1
ATOM 1557 C C . PHE A 1 192 ? 2.156 17.238 4.434 1.00 97.00 192 PHE A C 1
ATOM 1559 O O . PHE A 1 192 ? 2.584 16.239 3.854 1.00 97.00 192 PHE A O 1
ATOM 1566 N N . PRO A 1 193 ? 2.932 18.331 4.593 1.00 96.69 193 PRO A N 1
ATOM 1567 C CA . PRO A 1 193 ? 4.280 18.408 4.022 1.00 96.69 193 PRO A CA 1
ATOM 1568 C C . PRO A 1 193 ? 5.258 17.388 4.620 1.00 96.69 193 PRO A C 1
ATOM 1570 O O . PRO A 1 193 ? 6.164 16.936 3.927 1.00 96.69 193 PRO A O 1
ATOM 1573 N N . PHE A 1 194 ? 5.076 16.980 5.882 1.00 95.81 194 PHE A N 1
ATOM 1574 C CA . PHE A 1 194 ? 5.907 15.928 6.478 1.00 95.81 194 PHE A CA 1
ATOM 1575 C C . PHE A 1 194 ? 5.642 14.571 5.837 1.00 95.81 194 PHE A C 1
ATOM 1577 O O . PHE A 1 194 ? 6.561 13.765 5.757 1.00 95.81 194 PHE A O 1
ATOM 1584 N N . MET A 1 195 ? 4.417 14.328 5.367 1.00 94.31 195 MET A N 1
ATOM 1585 C CA . MET A 1 195 ? 4.072 13.070 4.706 1.00 94.31 195 MET A CA 1
ATOM 1586 C C . MET A 1 195 ? 4.569 12.999 3.282 1.00 94.31 195 MET A C 1
ATOM 1588 O O . MET A 1 195 ? 5.088 11.962 2.894 1.00 94.31 195 MET A O 1
ATOM 1592 N N . MET A 1 196 ? 4.544 14.120 2.571 1.00 95.81 196 MET A N 1
ATOM 1593 C CA . MET A 1 196 ? 5.252 14.234 1.301 1.00 95.81 196 MET A CA 1
ATOM 1594 C C . MET A 1 196 ? 6.760 13.998 1.466 1.00 95.81 196 MET A C 1
ATOM 1596 O O . MET A 1 196 ? 7.374 13.308 0.665 1.00 95.81 196 MET A O 1
ATOM 1600 N N . LEU A 1 197 ? 7.379 14.566 2.507 1.00 95.19 197 LEU A N 1
ATOM 1601 C CA . LEU A 1 197 ? 8.814 14.389 2.739 1.00 95.19 197 LEU A CA 1
ATOM 1602 C C . LEU A 1 197 ? 9.164 12.959 3.172 1.00 95.19 197 LEU A C 1
ATOM 1604 O O . LEU A 1 197 ? 10.179 12.425 2.740 1.00 95.19 197 LEU A O 1
ATOM 1608 N N . TYR A 1 198 ? 8.343 12.356 4.033 1.00 92.88 198 TYR A N 1
ATOM 1609 C CA . TYR A 1 198 ? 8.506 10.965 4.448 1.00 92.88 198 TYR A CA 1
ATOM 1610 C C . TYR A 1 198 ? 8.477 10.031 3.240 1.00 92.88 198 TYR A C 1
ATOM 1612 O O . TYR A 1 198 ? 9.361 9.192 3.116 1.00 92.88 198 TYR A O 1
ATOM 1620 N N . ASP A 1 199 ? 7.503 10.234 2.354 1.00 94.38 199 ASP A N 1
ATOM 1621 C CA . ASP A 1 199 ? 7.359 9.504 1.101 1.00 94.38 199 ASP A CA 1
ATOM 1622 C C . ASP A 1 199 ? 8.626 9.591 0.243 1.00 94.38 199 ASP A C 1
ATOM 1624 O O . ASP A 1 199 ? 9.294 8.587 0.021 1.00 94.38 199 ASP A O 1
ATOM 1628 N N . LEU A 1 200 ? 9.059 10.810 -0.094 1.00 94.50 200 LEU A N 1
ATOM 1629 C CA . LEU A 1 200 ? 10.276 11.035 -0.876 1.00 94.50 200 LEU A CA 1
ATOM 1630 C C . LEU A 1 200 ? 11.511 10.339 -0.283 1.00 94.50 200 LEU A C 1
ATOM 1632 O O . LEU A 1 200 ? 12.343 9.817 -1.019 1.00 94.50 200 LEU A O 1
ATOM 1636 N N . VAL A 1 201 ? 11.659 10.355 1.044 1.00 93.88 201 VAL A N 1
ATOM 1637 C CA . VAL A 1 201 ? 12.809 9.733 1.708 1.00 93.88 201 VAL A CA 1
ATOM 1638 C C . VAL A 1 201 ? 12.695 8.213 1.699 1.00 93.88 201 VAL A C 1
ATOM 1640 O O . VAL A 1 201 ? 13.675 7.550 1.377 1.00 93.88 201 VAL A O 1
ATOM 1643 N N . ILE A 1 202 ? 11.550 7.649 2.076 1.00 92.62 202 ILE A N 1
ATOM 1644 C CA . ILE A 1 202 ? 11.397 6.199 2.238 1.00 92.62 202 ILE A CA 1
ATOM 1645 C C . ILE A 1 202 ? 11.212 5.510 0.889 1.00 92.62 202 ILE A C 1
ATOM 1647 O O . ILE A 1 202 ? 12.026 4.652 0.549 1.00 92.62 202 ILE A O 1
ATOM 1651 N N . GLU A 1 203 ? 10.226 5.928 0.098 1.00 91.25 203 GLU A N 1
ATOM 1652 C CA . GLU A 1 203 ? 9.970 5.366 -1.230 1.00 91.25 203 GLU A CA 1
ATOM 1653 C C . GLU A 1 203 ? 11.147 5.642 -2.168 1.00 91.25 203 GLU A C 1
ATOM 1655 O O . GLU A 1 203 ? 11.641 4.738 -2.841 1.00 91.25 203 GLU A O 1
ATOM 1660 N N . GLY A 1 204 ? 11.689 6.867 -2.147 1.00 92.38 204 GLY A N 1
ATOM 1661 C CA . GLY A 1 204 ? 12.876 7.198 -2.937 1.00 92.38 204 GLY A CA 1
ATOM 1662 C C . GLY A 1 204 ? 14.091 6.346 -2.551 1.00 92.38 204 GLY A C 1
ATOM 1663 O O . GLY A 1 204 ? 14.865 5.939 -3.422 1.00 92.38 204 GLY A O 1
ATOM 1664 N N . THR A 1 205 ? 14.234 5.992 -1.266 1.00 92.94 205 THR A N 1
ATOM 1665 C CA . THR A 1 205 ? 15.26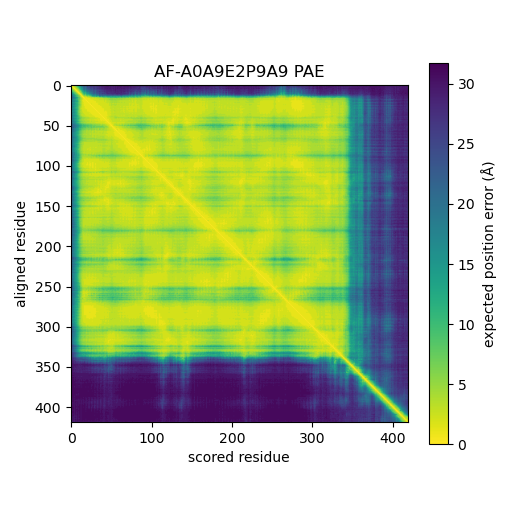1 5.034 -0.830 1.00 92.94 205 THR A CA 1
ATOM 1666 C C . THR A 1 205 ? 14.973 3.644 -1.383 1.00 92.94 205 THR A C 1
ATOM 1668 O O . THR A 1 205 ? 15.872 3.041 -1.955 1.00 92.94 205 THR A O 1
ATOM 1671 N N . PHE A 1 206 ? 13.753 3.121 -1.273 1.00 92.88 206 PHE A N 1
ATOM 1672 C CA . PHE A 1 206 ? 13.425 1.785 -1.784 1.00 92.88 206 PHE A CA 1
ATOM 1673 C C . PHE A 1 206 ? 13.603 1.669 -3.302 1.00 92.88 206 PHE A C 1
ATOM 1675 O O . PHE A 1 206 ? 14.147 0.665 -3.773 1.00 92.88 206 PHE A O 1
ATOM 1682 N N . GLN A 1 207 ? 13.269 2.719 -4.057 1.00 92.31 207 GLN A N 1
ATOM 1683 C CA . GLN A 1 207 ? 13.579 2.796 -5.484 1.00 92.31 207 GLN A CA 1
ATOM 1684 C C . GLN A 1 207 ? 15.083 2.779 -5.744 1.00 92.31 207 GLN A C 1
ATOM 1686 O O . GLN A 1 207 ? 15.550 1.978 -6.548 1.00 92.31 207 GLN A O 1
ATOM 1691 N N . THR A 1 208 ? 15.856 3.597 -5.023 1.00 92.69 208 THR A N 1
ATOM 1692 C CA . THR A 1 208 ? 17.326 3.625 -5.146 1.00 92.69 208 THR A CA 1
ATOM 1693 C C . THR A 1 208 ? 17.948 2.278 -4.781 1.00 92.69 208 THR A C 1
ATOM 1695 O O . THR A 1 208 ? 18.963 1.880 -5.341 1.00 92.69 208 THR A O 1
ATOM 1698 N N . LEU A 1 209 ? 17.339 1.539 -3.852 1.00 94.06 209 LEU A N 1
ATOM 1699 C CA . LEU A 1 209 ? 17.791 0.203 -3.480 1.00 94.06 209 LEU A CA 1
ATOM 1700 C C . LEU A 1 209 ? 17.360 -0.884 -4.485 1.00 94.06 209 LEU A C 1
ATOM 1702 O O . LEU A 1 209 ? 17.810 -2.030 -4.387 1.00 94.06 209 LEU A O 1
ATOM 1706 N N . GLY A 1 210 ? 16.529 -0.525 -5.465 1.00 92.56 210 GLY A N 1
ATOM 1707 C CA . GLY A 1 210 ? 16.091 -1.377 -6.563 1.00 92.56 210 GLY A CA 1
ATOM 1708 C C . GLY A 1 210 ? 14.933 -2.310 -6.223 1.00 92.56 210 GLY A C 1
ATOM 1709 O O . GLY A 1 210 ? 14.782 -3.315 -6.911 1.00 92.56 210 GLY A O 1
ATOM 1710 N N . LEU A 1 211 ? 14.136 -2.032 -5.183 1.00 94.81 211 LEU A N 1
ATOM 1711 C CA . LEU A 1 211 ? 13.004 -2.893 -4.804 1.00 94.81 211 LEU A CA 1
ATOM 1712 C C . LEU A 1 211 ? 11.847 -2.791 -5.811 1.00 94.81 211 LEU A C 1
ATOM 1714 O O . LEU A 1 211 ? 11.194 -3.783 -6.121 1.00 94.81 211 LEU A O 1
ATOM 1718 N N . TYR A 1 212 ? 11.615 -1.600 -6.349 1.00 94.94 212 TYR A N 1
ATOM 1719 C CA . TYR A 1 212 ? 10.607 -1.309 -7.367 1.00 94.94 212 TYR A CA 1
ATOM 1720 C C . TYR A 1 212 ? 10.994 -0.029 -8.108 1.00 94.94 212 TYR A C 1
ATOM 1722 O O . TYR A 1 212 ? 11.944 0.660 -7.728 1.00 94.94 212 TYR A O 1
ATOM 1730 N N . THR A 1 213 ? 10.271 0.303 -9.174 1.00 95.25 213 THR A N 1
ATOM 1731 C CA . THR A 1 213 ? 10.459 1.569 -9.881 1.00 95.25 213 THR A CA 1
ATOM 1732 C C . THR A 1 213 ? 9.140 2.187 -10.329 1.00 95.25 213 THR A C 1
ATOM 1734 O O . THR A 1 213 ? 8.169 1.508 -10.664 1.00 95.25 213 THR A O 1
ATOM 1737 N N . MET A 1 214 ? 9.124 3.516 -10.345 1.00 93.81 214 MET A N 1
ATOM 1738 C CA . MET A 1 214 ? 8.033 4.347 -10.828 1.00 93.81 214 MET A CA 1
ATOM 1739 C C . MET A 1 214 ? 8.395 4.876 -12.218 1.00 93.81 214 MET A C 1
ATOM 1741 O O . MET A 1 214 ? 8.805 6.023 -12.397 1.00 93.81 214 MET A O 1
ATOM 1745 N N . ALA A 1 215 ? 8.268 4.014 -13.224 1.00 89.75 215 ALA A N 1
ATOM 1746 C CA . ALA A 1 215 ? 8.646 4.331 -14.598 1.00 89.75 215 ALA A CA 1
ATOM 1747 C C . ALA A 1 215 ? 7.782 5.441 -15.226 1.00 89.75 215 ALA A C 1
ATOM 1749 O O . ALA A 1 215 ? 8.241 6.196 -16.092 1.00 89.75 215 ALA A O 1
ATOM 1750 N N . GLY A 1 216 ? 6.528 5.559 -14.785 1.00 88.56 216 GLY A N 1
ATOM 1751 C CA . GLY A 1 216 ? 5.600 6.572 -15.268 1.00 88.56 216 GLY A CA 1
ATOM 1752 C C . GLY A 1 216 ? 5.749 7.945 -14.602 1.00 88.56 216 GLY A C 1
ATOM 1753 O O . GLY A 1 216 ? 6.612 8.181 -13.767 1.00 88.56 216 GLY A O 1
ATOM 1754 N N . GLY A 1 217 ? 4.882 8.883 -14.981 1.00 86.81 217 GLY A N 1
ATOM 1755 C CA . GLY A 1 217 ? 4.873 10.253 -14.467 1.00 86.81 217 GLY A CA 1
ATOM 1756 C C . GLY A 1 217 ? 5.643 11.233 -15.357 1.00 86.81 217 GLY A C 1
ATOM 1757 O O . GLY A 1 217 ? 6.678 10.909 -15.940 1.00 86.81 217 GLY A O 1
ATOM 1758 N N . LYS A 1 218 ? 5.096 12.449 -15.483 1.00 83.88 218 LYS A N 1
ATOM 1759 C CA . LYS A 1 218 ? 5.614 13.502 -16.378 1.00 83.88 218 LYS A CA 1
ATOM 1760 C C . LYS A 1 2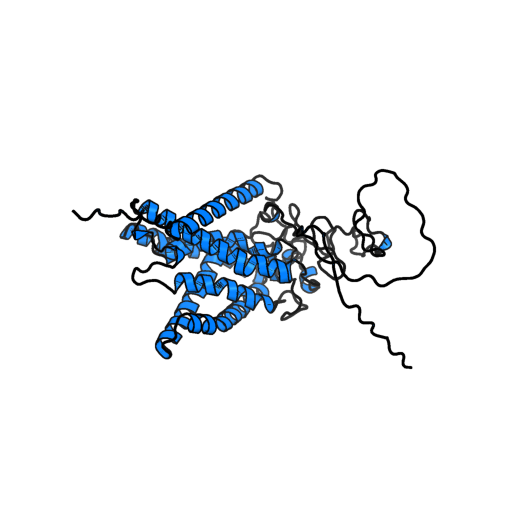18 ? 6.598 14.451 -15.702 1.00 83.88 218 LYS A C 1
ATOM 1762 O O . LYS A 1 218 ? 7.501 14.956 -16.352 1.00 83.88 218 LYS A O 1
ATOM 1767 N N . ILE A 1 219 ? 6.368 14.742 -14.423 1.00 90.00 219 ILE A N 1
ATOM 1768 C CA . ILE A 1 219 ? 7.194 15.645 -13.622 1.00 90.00 219 ILE A CA 1
ATOM 1769 C C . ILE A 1 219 ? 7.779 14.808 -12.494 1.00 90.00 219 ILE A C 1
ATOM 1771 O O . ILE A 1 219 ? 7.034 14.350 -11.624 1.00 90.00 219 ILE A O 1
ATOM 1775 N N . SER A 1 220 ? 9.093 14.617 -12.527 1.00 93.31 220 SER A N 1
ATOM 1776 C CA . SER A 1 220 ? 9.791 13.689 -11.643 1.00 93.31 220 SER A CA 1
ATOM 1777 C C . SER A 1 220 ? 11.165 14.222 -11.249 1.00 93.31 220 SER A C 1
ATOM 1779 O O . SER A 1 220 ? 11.781 14.978 -12.002 1.00 93.31 220 SER A O 1
ATOM 1781 N N . PHE A 1 221 ? 11.665 13.790 -10.093 1.00 93.81 221 PHE A N 1
ATOM 1782 C CA . PHE A 1 221 ? 13.102 13.771 -9.838 1.00 93.81 221 PHE A CA 1
ATOM 1783 C C . PHE A 1 221 ? 13.748 12.637 -10.640 1.00 93.81 221 PHE A C 1
ATOM 1785 O O . PHE A 1 221 ? 13.100 11.620 -10.884 1.00 93.81 221 PHE A O 1
ATOM 1792 N N . PHE A 1 222 ? 15.004 12.832 -11.048 1.00 93.25 222 PHE A N 1
ATOM 1793 C CA . PHE A 1 222 ? 15.807 11.850 -11.796 1.00 93.25 222 PHE A CA 1
ATOM 1794 C C . PHE A 1 222 ? 15.064 11.226 -12.999 1.00 93.25 222 PHE A C 1
ATOM 1796 O O . PHE A 1 222 ? 14.927 10.010 -13.085 1.00 93.25 222 PHE A O 1
ATOM 1803 N N . PRO A 1 223 ? 14.535 12.040 -13.933 1.00 91.88 223 PRO A N 1
ATOM 1804 C CA . PRO A 1 223 ? 13.603 11.571 -14.961 1.00 91.88 223 PRO A CA 1
ATOM 1805 C C . PRO A 1 223 ? 14.177 10.529 -15.928 1.00 91.88 223 PRO A C 1
ATOM 1807 O O . PRO A 1 223 ? 13.388 9.832 -16.555 1.00 91.88 223 PRO A O 1
ATOM 1810 N N . ASP A 1 224 ? 15.502 10.418 -16.044 1.00 92.25 224 ASP A N 1
ATOM 1811 C CA . ASP A 1 224 ? 16.178 9.562 -17.027 1.00 92.25 224 ASP A CA 1
ATOM 1812 C C . ASP A 1 224 ? 16.791 8.287 -16.424 1.00 92.25 224 ASP A C 1
ATOM 1814 O O . ASP A 1 224 ? 17.373 7.483 -17.154 1.00 92.25 224 ASP A O 1
ATOM 1818 N N . THR A 1 225 ? 16.666 8.081 -15.109 1.00 93.38 225 THR A N 1
ATOM 1819 C CA . THR A 1 225 ? 17.264 6.941 -14.397 1.00 93.38 225 THR A CA 1
ATOM 1820 C C . THR A 1 225 ? 16.194 6.034 -13.785 1.00 93.38 225 THR A C 1
ATOM 1822 O O . THR A 1 225 ? 15.011 6.383 -13.743 1.00 93.38 225 THR A O 1
ATOM 1825 N N . TYR A 1 226 ? 16.572 4.840 -13.316 1.00 92.50 226 TYR A N 1
ATOM 1826 C CA . TYR A 1 226 ? 15.618 3.937 -12.652 1.00 92.50 226 TYR A CA 1
ATOM 1827 C C . TYR A 1 226 ? 15.132 4.440 -11.283 1.00 92.50 226 TYR A C 1
ATOM 1829 O O . TYR A 1 226 ? 14.097 3.977 -10.794 1.00 92.50 226 TYR A O 1
ATOM 1837 N N . GLU A 1 227 ? 15.820 5.424 -10.702 1.00 94.12 227 GLU A N 1
ATOM 1838 C CA . GLU A 1 227 ? 15.413 6.163 -9.502 1.00 94.12 227 GLU A CA 1
ATOM 1839 C C . GLU A 1 227 ? 14.399 7.283 -9.793 1.00 94.12 227 GLU A C 1
ATOM 1841 O O . GLU A 1 227 ? 14.141 8.122 -8.925 1.00 94.12 227 GLU A O 1
ATOM 1846 N N . LYS A 1 228 ? 13.817 7.319 -11.001 1.00 94.06 228 LYS A N 1
ATOM 1847 C CA . LYS A 1 228 ? 12.759 8.264 -11.362 1.00 94.06 228 LYS A CA 1
ATOM 1848 C C . LYS A 1 228 ? 11.673 8.290 -10.292 1.00 94.06 228 LYS A C 1
ATOM 1850 O O . LYS A 1 228 ? 11.024 7.281 -10.026 1.00 94.06 228 LYS A O 1
ATOM 1855 N N . PHE A 1 229 ? 11.447 9.473 -9.731 1.00 95.06 229 PHE A N 1
ATOM 1856 C CA . PHE A 1 229 ? 10.501 9.686 -8.641 1.00 95.06 229 PHE A CA 1
ATOM 1857 C C . PHE A 1 229 ? 9.473 10.758 -9.032 1.00 95.06 229 PHE A C 1
ATOM 1859 O O . PHE A 1 229 ? 9.802 11.951 -9.044 1.00 95.06 229 PHE A O 1
ATOM 1866 N N . PRO A 1 230 ? 8.234 10.395 -9.398 1.00 94.06 230 PRO A N 1
ATOM 1867 C CA . PRO A 1 230 ? 7.211 11.356 -9.803 1.00 94.06 230 PRO A CA 1
ATOM 1868 C C . PRO A 1 230 ? 6.744 12.254 -8.655 1.00 94.06 230 PRO A C 1
ATOM 1870 O O . PRO A 1 230 ? 6.279 11.781 -7.631 1.00 94.06 230 PRO A O 1
ATOM 1873 N N . LEU A 1 231 ? 6.768 13.578 -8.832 1.00 93.25 231 LEU A N 1
ATOM 1874 C CA . LEU A 1 231 ? 6.429 14.513 -7.742 1.00 93.25 231 LEU A CA 1
ATOM 1875 C C . LEU A 1 231 ? 4.972 14.422 -7.283 1.00 93.25 231 LEU A C 1
ATOM 1877 O O . LEU A 1 231 ? 4.647 14.743 -6.141 1.00 93.25 231 LEU A O 1
ATOM 1881 N N . ILE A 1 232 ? 4.081 14.031 -8.193 1.00 92.75 232 ILE A N 1
ATOM 1882 C CA . ILE A 1 232 ? 2.660 13.861 -7.885 1.00 92.75 232 ILE A CA 1
ATOM 1883 C C . ILE A 1 232 ? 2.426 12.678 -6.933 1.00 92.75 232 ILE A C 1
ATOM 1885 O O . ILE A 1 232 ? 1.424 12.672 -6.222 1.00 92.75 232 ILE A O 1
ATOM 1889 N N . GLU A 1 233 ? 3.365 11.730 -6.870 1.00 93.50 233 GLU A N 1
ATOM 1890 C CA . GLU A 1 233 ? 3.303 10.578 -5.973 1.00 93.50 233 GLU A CA 1
ATOM 1891 C C . GLU A 1 233 ? 3.269 11.016 -4.508 1.00 93.50 233 GLU A C 1
ATOM 1893 O O . GLU A 1 233 ? 2.343 10.661 -3.782 1.00 93.50 233 GLU A O 1
ATOM 1898 N N . MET A 1 234 ? 4.164 11.931 -4.116 1.00 94.81 234 MET A N 1
ATOM 1899 C CA . MET A 1 234 ? 4.217 12.508 -2.763 1.00 94.81 234 MET A CA 1
ATOM 1900 C C . MET A 1 234 ? 2.878 13.059 -2.296 1.00 94.81 234 MET A C 1
ATOM 1902 O O . MET A 1 234 ? 2.528 12.971 -1.117 1.00 94.81 234 MET A O 1
ATOM 1906 N N . ILE A 1 235 ? 2.122 13.651 -3.218 1.00 95.25 235 ILE A N 1
ATOM 1907 C CA . ILE A 1 235 ? 0.808 14.212 -2.921 1.00 95.25 235 ILE A CA 1
ATOM 1908 C C . ILE A 1 235 ? -0.188 13.082 -2.656 1.00 95.25 235 ILE A C 1
ATOM 1910 O O . ILE A 1 235 ? -0.902 13.132 -1.652 1.00 95.25 235 ILE A O 1
ATOM 1914 N N . TRP A 1 236 ? -0.232 12.060 -3.512 1.00 95.56 236 TRP A N 1
ATOM 1915 C CA . TRP A 1 236 ? -1.175 10.953 -3.361 1.00 95.56 236 TRP A CA 1
ATOM 1916 C C . TRP A 1 236 ? -0.841 10.044 -2.182 1.00 95.56 236 TRP A C 1
ATOM 1918 O O . TRP A 1 236 ? -1.756 9.651 -1.455 1.00 95.56 236 TRP A O 1
ATOM 1928 N N . ILE A 1 237 ? 0.438 9.803 -1.896 1.00 95.12 237 ILE A N 1
ATOM 1929 C CA . ILE A 1 237 ? 0.855 9.093 -0.686 1.00 95.12 237 ILE A CA 1
ATOM 1930 C C . ILE A 1 237 ? 0.516 9.904 0.568 1.00 95.12 237 ILE A C 1
ATOM 1932 O O . ILE A 1 237 ? 0.002 9.349 1.541 1.00 95.12 237 ILE A O 1
ATOM 1936 N N . ALA A 1 238 ? 0.691 11.229 0.567 1.00 96.19 238 ALA A N 1
ATOM 1937 C CA . ALA A 1 238 ? 0.212 12.054 1.678 1.00 96.19 238 ALA A CA 1
ATOM 1938 C C . ALA A 1 238 ? -1.319 11.951 1.839 1.00 96.19 238 ALA A C 1
ATOM 1940 O O . ALA A 1 238 ? -1.817 11.784 2.957 1.00 96.19 238 ALA A O 1
ATOM 1941 N N . CYS A 1 239 ? -2.074 11.988 0.736 1.00 96.25 239 CYS A N 1
ATOM 1942 C CA . CYS A 1 239 ? -3.527 11.803 0.731 1.00 96.25 239 CYS A CA 1
ATOM 1943 C C . CYS A 1 239 ? -3.970 10.413 1.209 1.00 96.25 239 CYS A C 1
ATOM 1945 O O . CYS A 1 239 ? -5.041 10.309 1.804 1.00 96.25 239 CYS A O 1
ATOM 1947 N N . LEU A 1 240 ? -3.168 9.371 0.990 1.00 96.25 240 LEU A N 1
ATOM 1948 C CA . LEU A 1 240 ? -3.379 8.013 1.492 1.00 96.25 240 LEU A CA 1
ATOM 1949 C C . LEU A 1 240 ? -3.134 7.919 2.997 1.00 96.25 240 LEU A C 1
ATOM 1951 O O . LEU A 1 240 ? -3.973 7.449 3.770 1.00 96.25 240 LEU A O 1
ATOM 1955 N N . ASN A 1 241 ? -1.963 8.388 3.411 1.00 95.88 241 ASN A N 1
ATOM 1956 C CA . ASN A 1 241 ? -1.438 8.185 4.745 1.00 95.88 241 ASN A CA 1
ATOM 1957 C C . ASN A 1 241 ? -2.195 9.029 5.776 1.00 95.88 241 ASN A C 1
ATOM 1959 O O . ASN A 1 241 ? -2.577 8.533 6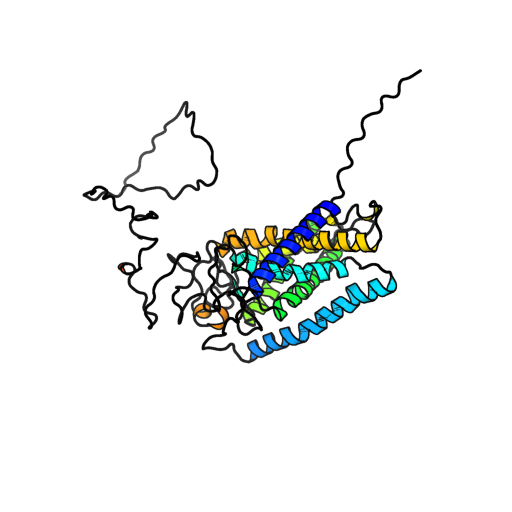.838 1.00 95.88 241 ASN A O 1
ATOM 1963 N N . ILE A 1 242 ? -2.500 10.293 5.476 1.00 97.25 242 ILE A N 1
ATOM 1964 C CA . ILE A 1 242 ? -3.144 11.208 6.431 1.00 97.25 242 ILE A CA 1
ATOM 1965 C C . ILE A 1 242 ? -4.485 10.679 6.968 1.00 97.25 242 ILE A C 1
ATOM 1967 O O . ILE A 1 242 ? -4.656 10.705 8.190 1.00 97.25 242 ILE A O 1
ATOM 1971 N N . PRO A 1 243 ? -5.429 10.172 6.149 1.00 96.75 243 PRO A N 1
ATOM 1972 C CA . PRO A 1 243 ? -6.640 9.522 6.645 1.00 96.75 243 PRO A CA 1
ATOM 1973 C C . PRO A 1 243 ? -6.370 8.310 7.545 1.00 96.75 243 PRO A C 1
ATOM 1975 O O . PRO A 1 243 ? -7.042 8.161 8.567 1.00 96.75 243 PRO A O 1
ATOM 1978 N N . VAL A 1 244 ? -5.376 7.474 7.223 1.00 96.88 244 VAL A N 1
ATOM 1979 C CA . VAL A 1 244 ? -4.996 6.309 8.046 1.00 96.88 244 VAL A CA 1
ATOM 1980 C C . VAL A 1 244 ? -4.435 6.753 9.403 1.00 96.88 244 VAL A C 1
ATOM 1982 O O . VAL A 1 244 ? -4.846 6.249 10.451 1.00 96.88 244 VAL A O 1
ATOM 1985 N N . LEU A 1 245 ? -3.566 7.765 9.422 1.00 97.25 245 LEU A N 1
ATOM 1986 C CA . LEU A 1 245 ? -3.087 8.370 10.666 1.00 97.25 245 LEU A CA 1
ATOM 1987 C C . LEU A 1 245 ? -4.216 9.029 11.446 1.00 97.25 245 LEU A C 1
ATOM 1989 O O . LEU A 1 245 ? -4.287 8.860 12.659 1.00 97.25 245 LEU A O 1
ATOM 1993 N N . ALA A 1 246 ? -5.104 9.761 10.778 1.00 96.19 246 ALA A N 1
ATOM 1994 C CA . ALA A 1 246 ? -6.244 10.404 11.414 1.00 96.19 246 ALA A CA 1
ATOM 1995 C C . ALA A 1 246 ? -7.156 9.365 12.081 1.00 96.19 246 ALA A C 1
ATOM 1997 O O . ALA A 1 246 ? -7.581 9.577 13.219 1.00 96.19 246 ALA A O 1
ATOM 1998 N N . LEU A 1 247 ? -7.390 8.227 11.420 1.00 95.44 247 LEU A N 1
ATOM 1999 C CA . LEU A 1 247 ? -8.139 7.098 11.964 1.00 95.44 247 LEU A CA 1
ATOM 2000 C C . LEU A 1 247 ? -7.509 6.579 13.261 1.00 95.44 247 LEU A C 1
ATOM 2002 O O . LEU A 1 247 ? -8.221 6.350 14.236 1.00 95.44 247 LEU A O 1
ATOM 2006 N N . ARG A 1 248 ? -6.181 6.432 13.300 1.00 95.38 248 ARG A N 1
ATOM 2007 C CA . ARG A 1 248 ? -5.460 5.963 14.491 1.00 95.38 248 ARG A CA 1
ATOM 2008 C C . ARG A 1 248 ? -5.364 7.021 15.601 1.00 95.38 248 ARG A C 1
ATOM 2010 O O . ARG A 1 248 ? -5.438 6.693 16.791 1.00 95.38 248 ARG A O 1
ATOM 2017 N N . TYR A 1 249 ? -5.155 8.280 15.223 1.00 96.06 249 TYR A N 1
ATOM 2018 C CA . TYR A 1 249 ? -4.845 9.385 16.127 1.00 96.06 249 TYR A CA 1
ATOM 2019 C C . TYR A 1 249 ? -6.097 9.953 16.804 1.00 96.06 249 TYR A C 1
ATOM 2021 O O . TYR A 1 249 ? -6.123 10.109 18.028 1.00 96.06 249 TYR A O 1
ATOM 2029 N N . PHE A 1 250 ? -7.149 10.246 16.034 1.00 94.62 250 PHE A N 1
ATOM 2030 C CA . PHE A 1 250 ? -8.365 10.869 16.552 1.00 94.62 250 PHE A CA 1
ATOM 2031 C C . PHE A 1 250 ? -9.332 9.821 17.104 1.00 94.62 250 PHE A C 1
ATOM 2033 O O . PHE A 1 250 ? -10.062 9.153 16.372 1.00 94.62 250 PHE A O 1
ATOM 2040 N N . LYS A 1 251 ? -9.380 9.733 18.433 1.00 93.00 251 LYS A N 1
ATOM 2041 C CA . LYS A 1 251 ? -10.297 8.867 19.180 1.00 93.00 251 LYS A CA 1
ATOM 2042 C C . LYS A 1 251 ? -11.262 9.705 20.011 1.00 93.00 251 LYS A C 1
ATOM 2044 O O . LYS A 1 251 ? -10.945 10.835 20.374 1.00 93.00 251 LYS A O 1
ATOM 2049 N N . ASN A 1 252 ? -12.449 9.166 20.274 1.00 89.50 252 ASN A N 1
ATOM 2050 C CA . ASN A 1 252 ? -13.368 9.766 21.244 1.00 89.50 252 ASN A CA 1
ATOM 2051 C C . ASN A 1 252 ? -12.931 9.454 22.689 1.00 89.50 252 ASN A C 1
ATOM 2053 O O . ASN A 1 252 ? -11.977 8.708 22.913 1.00 89.50 252 ASN A O 1
ATOM 2057 N N . ASP A 1 253 ? -13.679 9.965 23.667 1.00 86.50 253 ASP A N 1
ATOM 2058 C CA . ASP A 1 253 ? -13.406 9.757 25.099 1.00 86.50 253 ASP A CA 1
ATOM 2059 C C . ASP A 1 253 ? -13.492 8.283 25.531 1.00 86.50 253 ASP A C 1
ATOM 2061 O O . ASP A 1 253 ? -12.971 7.895 26.572 1.00 86.50 253 ASP A O 1
ATOM 2065 N N . LYS A 1 254 ? -14.125 7.437 24.709 1.00 84.00 254 LYS A N 1
ATOM 2066 C CA . LYS A 1 254 ? -14.220 5.984 24.906 1.00 84.00 254 LYS A CA 1
ATOM 2067 C C . LYS A 1 254 ? -13.078 5.218 24.228 1.00 84.00 254 LYS A C 1
ATOM 2069 O O . LYS A 1 254 ? -13.062 3.991 24.268 1.00 84.00 254 LYS A O 1
ATOM 2074 N N . GLY A 1 255 ? -12.143 5.918 23.583 1.00 85.31 255 GLY A N 1
ATOM 2075 C CA . GLY A 1 255 ? -11.033 5.324 22.841 1.00 85.31 255 GLY A CA 1
ATOM 2076 C C . GLY A 1 255 ? -11.415 4.737 21.476 1.00 85.31 255 GLY A C 1
ATOM 2077 O O . GLY A 1 255 ? -10.592 4.054 20.871 1.00 85.31 255 GLY A O 1
ATOM 2078 N N . GLU A 1 256 ? -12.627 4.993 20.980 1.00 88.56 256 GLU A N 1
ATOM 2079 C CA . GLU A 1 256 ? -13.123 4.498 19.691 1.00 88.56 256 GLU A CA 1
ATOM 2080 C C . GLU A 1 256 ? -12.714 5.438 18.549 1.00 88.56 256 GLU A C 1
ATOM 2082 O O . GLU A 1 256 ? -12.813 6.669 18.658 1.00 88.56 256 GLU A O 1
ATOM 2087 N N . THR A 1 257 ? -12.325 4.851 17.418 1.00 92.31 257 THR A N 1
ATOM 2088 C CA . THR A 1 257 ? -12.158 5.577 16.151 1.00 92.31 257 THR A CA 1
ATOM 2089 C C . THR A 1 257 ? -13.516 5.942 15.551 1.00 92.31 257 THR A C 1
ATOM 2091 O O . THR A 1 257 ? -14.544 5.387 15.938 1.00 92.31 257 THR A O 1
ATOM 2094 N N . ILE A 1 258 ? -13.553 6.857 14.574 1.00 90.94 258 ILE A N 1
ATOM 2095 C CA . ILE A 1 258 ? -14.811 7.273 13.925 1.00 90.94 258 ILE A CA 1
ATOM 2096 C C . ILE A 1 258 ? -15.591 6.103 13.302 1.00 90.94 258 ILE A C 1
ATOM 2098 O O . ILE A 1 258 ? -16.821 6.136 13.297 1.00 90.94 258 ILE A O 1
ATOM 2102 N N . VAL A 1 259 ? -14.897 5.061 12.840 1.00 93.62 259 VAL A N 1
ATOM 2103 C CA . VAL A 1 259 ? -15.516 3.904 12.176 1.00 93.62 259 VAL A CA 1
ATOM 2104 C C . VAL A 1 259 ? -16.022 2.854 13.151 1.00 93.62 259 VAL A C 1
ATOM 2106 O O . VAL A 1 259 ? -16.916 2.094 12.810 1.00 93.62 259 VAL A O 1
ATOM 2109 N N . GLU A 1 260 ? -15.503 2.826 14.377 1.00 90.25 260 GLU A N 1
ATOM 2110 C CA . GLU A 1 260 ? -15.905 1.859 15.405 1.00 90.25 260 GLU A CA 1
ATOM 2111 C C . GLU A 1 260 ? -17.026 2.389 16.313 1.00 90.25 260 GLU A C 1
ATOM 2113 O O . GLU A 1 260 ? -17.548 1.657 17.159 1.00 90.25 260 GLU A O 1
ATOM 2118 N N . ARG A 1 261 ? -17.422 3.659 16.144 1.00 89.75 261 ARG A N 1
ATOM 2119 C CA . ARG A 1 261 ? -18.449 4.308 16.969 1.00 89.75 261 ARG A CA 1
ATOM 2120 C C . ARG A 1 261 ? -19.773 3.551 16.918 1.00 89.75 261 ARG A C 1
ATOM 2122 O O . ARG A 1 261 ? -20.309 3.240 15.853 1.00 89.75 261 ARG A O 1
ATOM 2129 N N . GLY A 1 262 ? -20.326 3.317 18.106 1.00 86.62 262 GLY A N 1
ATOM 2130 C CA . GLY A 1 262 ? -21.594 2.612 18.293 1.00 86.62 262 GLY A CA 1
ATOM 2131 C C . GLY A 1 262 ? -21.457 1.095 18.432 1.00 86.62 262 GLY A C 1
ATOM 2132 O O . GLY A 1 262 ? -22.469 0.420 18.596 1.00 86.62 262 GLY A O 1
ATOM 2133 N N . ILE A 1 263 ? -20.235 0.545 18.448 1.00 90.19 263 ILE A N 1
ATOM 2134 C CA . ILE A 1 263 ? -20.029 -0.880 18.746 1.00 90.19 263 ILE A CA 1
ATOM 2135 C C . ILE A 1 263 ? -20.479 -1.241 20.169 1.00 90.19 263 ILE A C 1
ATOM 2137 O O . ILE A 1 263 ? -21.061 -2.300 20.404 1.00 90.19 263 ILE A O 1
ATOM 2141 N N . ASN A 1 264 ? -20.260 -0.335 21.124 1.00 86.75 264 ASN A N 1
ATOM 2142 C CA . ASN A 1 264 ? -20.585 -0.560 22.530 1.00 86.75 264 ASN A CA 1
ATOM 2143 C C . ASN A 1 264 ? -22.093 -0.573 22.818 1.00 86.75 264 ASN A C 1
ATOM 2145 O O . ASN A 1 264 ? -22.508 -1.173 23.804 1.00 86.75 264 ASN A O 1
ATOM 2149 N N . SER A 1 265 ? -22.919 0.033 21.959 1.00 86.06 265 SER A N 1
ATOM 2150 C CA . SER A 1 265 ? -24.381 -0.017 22.092 1.00 86.06 265 SER A CA 1
ATOM 2151 C C . SER A 1 265 ? -25.006 -1.277 21.485 1.00 86.06 265 SER A C 1
ATOM 2153 O O . SER A 1 265 ? -26.219 -1.450 21.573 1.00 86.06 265 SER A O 1
ATOM 2155 N N . MET A 1 266 ? -24.215 -2.155 20.857 1.00 88.44 266 MET A N 1
ATOM 2156 C CA . MET A 1 266 ? -24.714 -3.399 20.270 1.00 88.44 266 MET A CA 1
ATOM 2157 C C . MET A 1 266 ? -24.808 -4.518 21.314 1.00 88.44 266 MET A C 1
ATOM 2159 O O . MET A 1 266 ? -23.838 -4.824 22.014 1.00 88.44 266 MET A O 1
ATOM 2163 N N . VAL A 1 267 ? -25.964 -5.184 21.359 1.00 90.12 267 VAL A N 1
ATOM 2164 C CA . VAL A 1 267 ? -26.233 -6.341 22.230 1.00 90.12 267 VAL A CA 1
ATOM 2165 C C . VAL A 1 267 ? -25.729 -7.622 21.555 1.00 90.12 267 VAL A C 1
ATOM 2167 O O . VAL A 1 267 ? -26.494 -8.429 21.037 1.00 90.12 267 VAL A O 1
ATOM 2170 N N . ILE A 1 268 ? -24.404 -7.773 21.494 1.00 93.06 268 ILE A N 1
ATOM 2171 C CA . ILE A 1 268 ? -23.704 -8.945 20.946 1.00 93.06 268 ILE A CA 1
ATOM 2172 C C . ILE A 1 268 ? -22.507 -9.314 21.835 1.00 93.06 268 ILE A C 1
ATOM 2174 O O . ILE A 1 268 ? -21.982 -8.468 22.557 1.00 93.06 268 ILE A O 1
ATOM 2178 N N . SER A 1 269 ? -22.051 -10.568 21.761 1.00 93.00 269 SER A N 1
ATOM 2179 C CA . SER A 1 269 ? -20.872 -11.056 22.499 1.00 93.00 269 SER A CA 1
ATOM 2180 C C . SER A 1 269 ? -19.595 -10.281 22.147 1.00 93.00 269 SER A C 1
ATOM 2182 O O . SER A 1 269 ? -19.424 -9.886 20.990 1.00 93.00 269 SER A O 1
ATOM 2184 N N . ASP A 1 270 ? -18.642 -10.187 23.073 1.00 91.00 270 ASP A N 1
ATOM 2185 C CA . ASP A 1 270 ? -17.395 -9.428 22.881 1.00 91.00 270 ASP A CA 1
ATOM 2186 C C . ASP A 1 270 ? -16.515 -9.933 21.732 1.00 91.00 270 ASP A C 1
ATOM 2188 O O . ASP A 1 270 ? -15.870 -9.135 21.050 1.00 91.00 270 ASP A O 1
ATOM 2192 N N . LEU A 1 271 ? -16.524 -11.242 21.457 1.00 91.62 271 LEU A N 1
ATOM 2193 C CA . LEU A 1 271 ? -15.838 -11.796 20.287 1.00 91.62 271 LEU A CA 1
ATOM 2194 C C . LEU A 1 271 ? -16.436 -11.238 18.987 1.00 91.62 271 LEU A C 1
ATOM 2196 O O . LEU A 1 271 ? -15.712 -10.733 18.133 1.00 91.62 271 LEU A O 1
ATOM 2200 N N . LYS A 1 272 ? -17.769 -11.253 18.867 1.00 94.44 272 LYS A N 1
ATOM 2201 C CA . LYS A 1 272 ? -18.475 -10.671 17.714 1.00 94.44 272 LYS A CA 1
ATOM 2202 C C . LYS A 1 272 ? -18.205 -9.170 17.589 1.00 94.44 272 LYS A C 1
ATOM 2204 O O . LYS A 1 272 ? -18.008 -8.701 16.474 1.00 94.44 272 LYS A O 1
ATOM 2209 N N . LYS A 1 273 ? -18.129 -8.423 18.700 1.00 93.94 273 LYS A N 1
ATOM 2210 C CA . LYS A 1 273 ? -17.757 -6.996 18.659 1.00 93.94 273 LYS A CA 1
ATOM 2211 C C . LYS A 1 273 ? -16.374 -6.791 18.042 1.00 93.94 273 LYS A C 1
ATOM 2213 O O . LYS A 1 273 ? -16.214 -5.915 17.201 1.00 93.94 273 LYS A O 1
ATOM 2218 N N . GLN A 1 274 ? -15.388 -7.601 18.425 1.00 93.88 274 GLN A N 1
ATOM 2219 C CA . GLN A 1 274 ? -14.030 -7.519 17.876 1.00 93.88 274 GLN A CA 1
ATOM 2220 C C . GLN A 1 274 ? -13.981 -7.856 16.386 1.00 93.88 274 GLN A C 1
ATOM 2222 O O . GLN A 1 274 ? -13.337 -7.134 15.633 1.00 93.88 274 GLN A O 1
ATOM 2227 N N . VAL A 1 275 ? -14.710 -8.888 15.948 1.00 96.06 275 VAL A N 1
ATOM 2228 C CA . VAL A 1 275 ? -14.818 -9.234 14.521 1.00 96.06 275 VAL A CA 1
ATOM 2229 C C . VAL A 1 275 ? -15.437 -8.083 13.728 1.00 96.06 275 VAL A C 1
ATOM 2231 O O . VAL A 1 275 ? -14.882 -7.672 12.715 1.00 96.06 275 VAL A O 1
ATOM 2234 N N . VAL A 1 276 ? -16.540 -7.505 14.212 1.00 96.81 276 VAL A N 1
ATOM 2235 C CA . VAL A 1 276 ? -17.205 -6.367 13.554 1.00 96.81 276 VAL A CA 1
ATOM 2236 C C . VAL A 1 276 ? -16.278 -5.147 13.479 1.00 96.81 276 VAL A C 1
ATOM 2238 O O . VAL A 1 276 ? -16.202 -4.510 12.433 1.00 96.81 276 VAL A O 1
ATOM 2241 N N . ARG A 1 277 ? -15.522 -4.847 14.543 1.00 96.19 277 ARG A N 1
ATOM 2242 C CA . ARG A 1 277 ? -14.507 -3.775 14.537 1.00 96.19 277 ARG A CA 1
ATOM 2243 C C . ARG A 1 277 ? -13.380 -4.051 13.544 1.00 96.19 277 ARG A C 1
ATOM 2245 O O . ARG A 1 277 ? -12.996 -3.152 12.807 1.00 96.19 277 ARG A O 1
ATOM 2252 N N . CYS A 1 278 ? -12.875 -5.283 13.503 1.00 97.50 278 CYS A N 1
ATOM 2253 C CA . CYS A 1 278 ? -11.832 -5.696 12.567 1.00 97.50 278 CYS A CA 1
ATOM 2254 C C . CYS A 1 278 ? -12.295 -5.527 11.115 1.00 97.50 278 CYS A C 1
ATOM 2256 O O . CYS A 1 278 ? -11.614 -4.873 10.332 1.00 97.50 278 CYS A O 1
ATOM 2258 N N . LEU A 1 279 ? -13.492 -6.023 10.783 1.00 98.31 279 LEU A N 1
ATOM 2259 C CA . LEU A 1 279 ? -14.096 -5.841 9.463 1.00 98.31 279 LEU A CA 1
ATOM 2260 C C . LEU A 1 279 ? -14.288 -4.361 9.130 1.00 98.31 279 LEU A C 1
ATOM 2262 O O . LEU A 1 279 ? -13.983 -3.949 8.018 1.00 98.31 279 LEU A O 1
ATOM 2266 N N . ALA A 1 280 ? -14.742 -3.545 10.083 1.00 98.00 280 ALA A N 1
ATOM 2267 C CA . ALA A 1 280 ? -14.896 -2.111 9.862 1.00 98.00 280 ALA A CA 1
ATOM 2268 C C . ALA A 1 280 ? -13.562 -1.417 9.545 1.00 98.00 280 ALA A C 1
ATOM 2270 O O . ALA A 1 280 ? -13.504 -0.592 8.634 1.00 98.00 280 ALA A O 1
ATOM 2271 N N . LEU A 1 281 ? -12.491 -1.779 10.258 1.00 97.94 281 LEU A N 1
ATOM 2272 C CA . LEU A 1 281 ? -11.150 -1.244 10.024 1.00 97.94 281 LEU A CA 1
ATOM 2273 C C . LEU A 1 281 ? -10.570 -1.715 8.684 1.00 97.94 281 LEU A C 1
ATOM 2275 O O . LEU A 1 281 ? -10.050 -0.892 7.941 1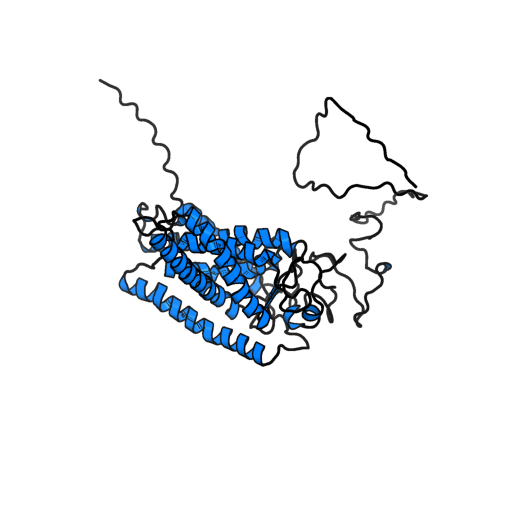.00 97.94 281 LEU A O 1
ATOM 2279 N N . ILE A 1 282 ? -10.737 -2.993 8.323 1.00 98.50 282 ILE A N 1
ATOM 2280 C CA . ILE A 1 282 ? -10.392 -3.495 6.982 1.00 98.50 282 ILE A CA 1
ATOM 2281 C C . ILE A 1 282 ? -11.149 -2.690 5.920 1.00 98.50 282 ILE A C 1
ATOM 2283 O O . ILE A 1 282 ? -10.538 -2.161 4.997 1.00 98.50 282 ILE A O 1
ATOM 2287 N N . GLY A 1 283 ? -12.466 -2.539 6.078 1.00 98.12 283 GLY A N 1
ATOM 2288 C CA . GLY A 1 283 ? -13.323 -1.842 5.124 1.00 98.12 283 GLY A CA 1
ATOM 2289 C C . GLY A 1 283 ? -12.915 -0.392 4.897 1.00 98.12 283 GLY A C 1
ATOM 2290 O O . GLY A 1 283 ? -12.776 0.025 3.747 1.00 98.12 283 GLY A O 1
ATOM 2291 N N . VAL A 1 284 ? -12.687 0.376 5.967 1.00 98.12 284 VAL A N 1
ATOM 2292 C CA . VAL A 1 284 ? -12.266 1.776 5.822 1.00 98.12 284 VAL A CA 1
ATOM 2293 C C . VAL A 1 284 ? -10.852 1.887 5.259 1.00 98.12 284 VAL A C 1
ATOM 2295 O O . VAL A 1 284 ? -10.638 2.709 4.380 1.00 98.12 284 VAL A O 1
ATOM 2298 N N . CYS A 1 285 ? -9.903 1.055 5.696 1.00 98.00 285 CYS A N 1
ATOM 2299 C CA . CYS A 1 285 ? -8.525 1.113 5.214 1.00 98.00 285 CYS A CA 1
ATOM 2300 C C . CYS A 1 285 ? -8.435 0.777 3.719 1.00 98.00 285 CYS A C 1
ATOM 2302 O O . CYS A 1 285 ? -7.821 1.526 2.967 1.00 98.00 285 CYS A O 1
ATOM 2304 N N . GLN A 1 286 ? -9.123 -0.278 3.274 1.00 98.31 286 GLN A N 1
ATOM 2305 C CA . GLN A 1 286 ? -9.226 -0.629 1.855 1.00 98.31 286 GLN A CA 1
ATOM 2306 C C . GLN A 1 286 ? -9.898 0.483 1.042 1.00 98.31 286 GLN A C 1
ATOM 2308 O O . GLN A 1 286 ? -9.454 0.816 -0.052 1.00 98.31 286 GLN A O 1
ATOM 2313 N N . THR A 1 287 ? -10.963 1.084 1.577 1.00 98.19 287 THR A N 1
ATOM 2314 C CA . THR A 1 287 ? -11.668 2.173 0.886 1.00 98.19 287 THR A CA 1
ATOM 2315 C C . THR A 1 287 ? -10.788 3.413 0.769 1.00 98.19 287 THR A C 1
ATOM 2317 O O . THR A 1 287 ? -10.713 3.985 -0.311 1.00 98.19 287 THR A O 1
ATOM 2320 N N . ILE A 1 288 ? -10.082 3.792 1.842 1.00 98.12 288 ILE A N 1
ATOM 2321 C CA . ILE A 1 288 ? -9.102 4.883 1.824 1.00 98.12 288 ILE A CA 1
ATOM 2322 C C . ILE A 1 288 ? -8.060 4.615 0.740 1.00 98.12 288 ILE A C 1
ATOM 2324 O O . ILE A 1 288 ? -7.832 5.496 -0.083 1.00 98.12 288 ILE A O 1
ATOM 2328 N N . PHE A 1 289 ? -7.481 3.412 0.688 1.00 98.19 289 PHE A N 1
ATOM 2329 C CA . PHE A 1 289 ? -6.455 3.109 -0.307 1.00 98.19 289 PHE A CA 1
ATOM 2330 C C . PHE A 1 289 ? -6.985 3.239 -1.737 1.00 98.19 289 PHE A C 1
ATOM 2332 O O . PHE A 1 289 ? -6.403 3.943 -2.567 1.00 98.19 289 PHE A O 1
ATOM 2339 N N . LEU A 1 290 ? -8.169 2.674 -1.985 1.00 98.12 290 LEU A N 1
ATOM 2340 C CA . LEU A 1 290 ? -8.813 2.752 -3.286 1.00 98.12 290 LEU A CA 1
ATOM 2341 C C . LEU A 1 290 ? -9.066 4.207 -3.708 1.00 98.12 290 LEU A C 1
ATOM 2343 O O . LEU A 1 290 ? -8.734 4.602 -4.823 1.00 98.12 290 LEU A O 1
ATOM 2347 N N . THR A 1 291 ? -9.680 5.005 -2.831 1.00 98.00 291 THR A N 1
ATOM 2348 C CA . THR A 1 291 ? -10.193 6.333 -3.195 1.00 98.00 291 THR A CA 1
ATOM 2349 C C . THR A 1 291 ? -9.160 7.446 -3.098 1.00 98.00 291 THR A C 1
ATOM 2351 O O . THR A 1 291 ? -9.252 8.415 -3.843 1.00 98.00 291 THR A O 1
ATOM 2354 N N . CYS A 1 292 ? -8.209 7.342 -2.169 1.00 97.56 292 CYS A N 1
ATOM 2355 C CA . CYS A 1 292 ? -7.222 8.391 -1.914 1.00 97.56 292 CYS A CA 1
ATOM 2356 C C . CYS A 1 292 ? -5.928 8.193 -2.704 1.00 97.56 292 CYS A C 1
ATOM 2358 O O . CYS A 1 292 ? -5.189 9.161 -2.849 1.00 97.56 292 CYS A O 1
ATOM 2360 N N . TYR A 1 293 ? -5.673 6.984 -3.216 1.00 97.44 293 TYR A N 1
ATOM 2361 C CA . TYR A 1 293 ? -4.453 6.673 -3.956 1.00 97.44 293 TYR A CA 1
ATOM 2362 C C . TYR A 1 293 ? -4.733 5.946 -5.27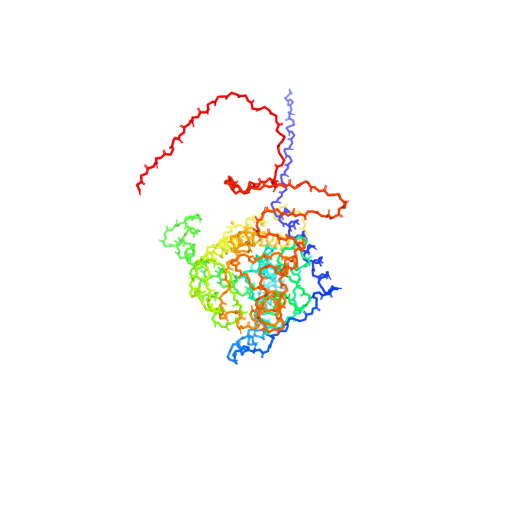0 1.00 97.44 293 TYR A C 1
ATOM 2364 O O . TYR A 1 293 ? -4.516 6.527 -6.326 1.00 97.44 293 TYR A O 1
ATOM 2372 N N . ASN A 1 294 ? -5.294 4.731 -5.245 1.00 97.62 294 ASN A N 1
ATOM 2373 C CA . ASN A 1 294 ? -5.360 3.896 -6.450 1.00 97.62 294 ASN A CA 1
ATOM 2374 C C . ASN A 1 294 ? -6.146 4.541 -7.594 1.00 97.62 294 ASN A C 1
ATOM 2376 O O . ASN A 1 294 ? -5.644 4.607 -8.711 1.00 97.62 294 ASN A O 1
ATOM 2380 N N . ILE A 1 295 ? -7.355 5.049 -7.333 1.00 97.31 295 ILE A N 1
ATOM 2381 C CA . ILE A 1 295 ? -8.152 5.738 -8.357 1.00 97.31 295 ILE A CA 1
ATOM 2382 C C . ILE A 1 295 ? -7.445 7.017 -8.834 1.00 97.31 295 ILE A C 1
ATOM 2384 O O . ILE A 1 295 ? -7.260 7.156 -10.046 1.00 97.31 295 ILE A O 1
ATOM 2388 N N . PRO A 1 296 ? -7.036 7.950 -7.950 1.00 96.56 296 PRO A N 1
ATOM 2389 C CA . PRO A 1 296 ? -6.330 9.147 -8.387 1.00 96.56 296 PRO A CA 1
ATOM 2390 C C . PRO A 1 296 ? -5.065 8.864 -9.198 1.00 96.56 296 PRO A C 1
ATOM 2392 O O . PRO A 1 296 ? -4.928 9.398 -10.294 1.00 96.56 296 PRO A O 1
ATOM 2395 N N . VAL A 1 297 ? -4.190 7.979 -8.718 1.00 95.94 297 VAL A N 1
ATOM 2396 C CA . VAL A 1 297 ? -2.931 7.631 -9.385 1.00 95.94 297 VAL A CA 1
ATOM 2397 C C . VAL A 1 297 ? -3.198 6.918 -10.708 1.00 95.94 297 VAL A C 1
ATOM 2399 O O . VAL A 1 297 ? -2.603 7.284 -11.722 1.00 95.94 297 VAL A O 1
ATOM 2402 N N . ALA A 1 298 ? -4.156 5.987 -10.766 1.00 94.75 298 ALA A N 1
ATOM 2403 C CA . ALA A 1 298 ? -4.556 5.370 -12.029 1.00 94.75 298 ALA A CA 1
ATOM 2404 C C . ALA A 1 298 ? -5.027 6.424 -13.042 1.00 94.75 298 ALA A C 1
ATOM 2406 O O . ALA A 1 298 ? -4.666 6.358 -14.214 1.00 94.75 298 ALA A O 1
ATOM 2407 N N . LEU A 1 299 ? -5.794 7.428 -12.609 1.00 93.56 299 LEU A N 1
ATOM 2408 C CA . LEU A 1 299 ? -6.286 8.490 -13.488 1.00 93.56 299 LEU A CA 1
ATOM 2409 C C . LEU A 1 299 ? -5.193 9.479 -13.903 1.00 93.56 299 LEU A C 1
ATOM 2411 O O . LEU A 1 299 ? -5.187 9.898 -15.058 1.00 93.56 299 LEU A O 1
ATOM 2415 N N . THR A 1 300 ? -4.279 9.861 -13.010 1.00 90.62 300 THR A N 1
ATOM 2416 C CA . THR A 1 300 ? -3.264 10.889 -13.298 1.00 90.62 300 THR A CA 1
ATOM 2417 C C . THR A 1 300 ? -1.969 10.341 -13.891 1.00 90.62 300 THR A C 1
ATOM 2419 O O . THR A 1 300 ? -1.291 11.066 -14.617 1.00 90.62 300 THR A O 1
ATOM 2422 N N . MET A 1 301 ? -1.622 9.088 -13.587 1.00 89.88 301 MET A N 1
ATOM 2423 C CA . MET A 1 301 ? -0.363 8.442 -13.975 1.00 89.88 301 MET A CA 1
ATOM 2424 C C . MET A 1 301 ? -0.606 7.155 -14.758 1.00 89.88 301 MET A C 1
ATOM 2426 O O . MET A 1 301 ? -0.077 7.024 -15.851 1.00 89.88 301 MET A O 1
ATOM 2430 N N . GLY A 1 302 ? -1.454 6.240 -14.281 1.00 89.00 302 GLY A N 1
ATOM 2431 C CA . GLY A 1 302 ? -1.716 4.974 -14.987 1.00 89.00 302 GLY A CA 1
ATOM 2432 C C . GLY A 1 302 ? -2.326 5.162 -16.385 1.00 89.00 302 GLY A C 1
ATOM 2433 O O . GLY A 1 302 ? -1.970 4.465 -17.329 1.00 89.00 302 GLY A O 1
ATOM 2434 N N . SER A 1 303 ? -3.210 6.149 -16.552 1.00 88.62 303 SER A N 1
ATOM 2435 C CA . SER A 1 303 ? -3.870 6.464 -17.828 1.00 88.62 303 SER A CA 1
ATOM 2436 C C . SER A 1 303 ? -2.949 7.152 -18.843 1.00 88.62 303 SER A C 1
ATOM 2438 O O . SER A 1 303 ? -3.254 7.194 -20.035 1.00 88.62 303 SER A O 1
ATOM 2440 N N . ASN A 1 304 ? -1.841 7.724 -18.369 1.00 87.38 304 ASN A N 1
ATOM 2441 C CA . ASN A 1 304 ? -0.838 8.398 -19.179 1.00 87.38 304 ASN A CA 1
ATOM 2442 C C . ASN A 1 304 ? 0.514 8.365 -18.447 1.00 87.38 304 ASN A C 1
ATOM 2444 O O . ASN A 1 304 ? 0.935 9.386 -17.891 1.00 87.38 304 ASN A O 1
ATOM 2448 N N . PRO A 1 305 ? 1.191 7.203 -18.435 1.00 85.06 305 PRO A N 1
ATOM 2449 C CA . PRO A 1 305 ? 2.440 7.041 -17.704 1.00 85.06 305 PRO A CA 1
ATOM 2450 C C . PRO A 1 305 ? 3.567 7.862 -18.338 1.00 85.06 305 PRO A C 1
ATOM 2452 O O . PRO A 1 305 ? 4.549 8.157 -17.670 1.00 85.06 305 PRO A O 1
ATOM 2455 N N . GLY A 1 306 ? 3.410 8.318 -19.582 1.00 86.50 306 GLY A N 1
ATOM 2456 C CA . GLY A 1 306 ? 4.481 8.971 -20.322 1.00 86.50 306 GLY A CA 1
ATOM 2457 C C . GLY A 1 306 ? 5.530 7.966 -20.786 1.00 86.50 306 GLY A C 1
ATOM 2458 O O . GLY A 1 306 ? 5.299 6.757 -20.769 1.00 86.50 306 GLY A O 1
ATOM 2459 N N . GLU A 1 307 ? 6.661 8.493 -21.240 1.00 88.31 307 GLU A N 1
ATOM 2460 C CA . GLU A 1 307 ? 7.776 7.682 -21.712 1.00 88.31 307 GLU A CA 1
ATOM 2461 C C . GLU A 1 307 ? 8.546 7.065 -20.546 1.00 88.31 307 GLU A C 1
ATOM 2463 O O . GLU A 1 307 ? 8.855 7.737 -19.553 1.00 88.31 307 GLU A O 1
ATOM 2468 N N . TRP A 1 308 ? 8.827 5.771 -20.671 1.00 91.12 308 TRP A N 1
ATOM 2469 C CA . TRP A 1 308 ? 9.653 5.056 -19.710 1.00 91.12 308 TRP A CA 1
ATOM 2470 C C . TRP A 1 308 ? 11.142 5.360 -19.943 1.00 91.12 308 TRP A C 1
ATOM 2472 O O . TRP A 1 308 ? 11.610 5.248 -21.077 1.00 91.12 308 TRP A O 1
ATOM 2482 N N . PRO A 1 309 ? 11.904 5.690 -18.885 1.00 92.38 309 PRO A N 1
ATOM 2483 C CA . PRO A 1 309 ? 13.345 5.917 -18.966 1.00 92.38 309 PRO A CA 1
ATOM 2484 C C . PRO A 1 309 ? 14.097 4.741 -19.591 1.00 92.38 309 PRO A C 1
ATOM 2486 O O . PRO A 1 309 ? 13.872 3.585 -19.225 1.00 92.38 309 PRO A O 1
ATOM 2489 N N . SER A 1 310 ? 15.054 5.035 -20.476 1.00 91.19 310 SER A N 1
ATOM 2490 C CA . SER A 1 310 ? 15.880 4.006 -21.128 1.00 91.19 310 SER A CA 1
ATOM 2491 C C . SER A 1 310 ? 16.651 3.132 -20.130 1.00 91.19 310 SER A C 1
ATOM 2493 O O . SER A 1 310 ? 16.789 1.928 -20.348 1.00 91.19 310 SER A O 1
ATOM 2495 N N . ASP A 1 311 ? 17.074 3.704 -19.000 1.00 92.62 311 ASP A N 1
ATOM 2496 C CA . ASP A 1 311 ? 17.736 2.981 -17.913 1.00 92.62 311 ASP A CA 1
ATOM 2497 C C . ASP A 1 311 ? 16.819 1.906 -17.298 1.00 92.62 311 ASP A C 1
ATOM 2499 O O . ASP A 1 311 ? 17.259 0.777 -17.089 1.00 92.62 311 ASP A O 1
ATOM 2503 N N . ILE A 1 312 ? 15.520 2.187 -17.121 1.00 93.50 312 ILE A N 1
ATOM 2504 C CA . ILE A 1 312 ? 14.530 1.184 -16.683 1.00 93.50 312 ILE A CA 1
ATOM 2505 C C . ILE A 1 312 ? 14.331 0.123 -17.764 1.00 93.50 312 ILE A C 1
ATOM 2507 O O . ILE A 1 312 ? 14.378 -1.068 -17.471 1.00 93.50 312 ILE A O 1
ATOM 2511 N N . VAL A 1 313 ? 14.157 0.539 -19.023 1.00 91.69 313 VAL A N 1
ATOM 2512 C CA . VAL A 1 313 ? 13.935 -0.383 -20.152 1.00 91.69 313 VAL A CA 1
ATOM 2513 C C . VAL A 1 313 ? 15.109 -1.355 -20.337 1.00 91.69 313 VAL A C 1
ATOM 2515 O O . VAL A 1 313 ? 14.915 -2.495 -20.758 1.00 91.69 313 VAL A O 1
ATOM 2518 N N . SER A 1 314 ? 16.323 -0.931 -19.983 1.00 90.62 314 SER A N 1
ATOM 2519 C CA . SER A 1 314 ? 17.533 -1.757 -20.029 1.00 90.62 314 SER A CA 1
ATOM 2520 C C . SER A 1 314 ? 17.661 -2.775 -18.884 1.00 90.62 314 SER A C 1
ATOM 2522 O O . SER A 1 314 ? 18.584 -3.591 -18.903 1.00 90.62 314 SER A O 1
ATOM 2524 N N . ARG A 1 315 ? 16.750 -2.751 -17.898 1.00 93.69 315 ARG A N 1
ATOM 2525 C CA . ARG A 1 315 ? 16.757 -3.594 -16.690 1.00 93.69 315 ARG A CA 1
ATOM 2526 C C . ARG A 1 315 ? 15.547 -4.535 -16.701 1.00 93.69 315 ARG A C 1
ATOM 2528 O O . ARG A 1 315 ? 14.493 -4.179 -16.180 1.00 93.69 315 ARG A O 1
ATOM 2535 N N . PRO A 1 316 ? 15.683 -5.758 -17.246 1.00 92.12 316 PRO A N 1
ATOM 2536 C CA . PRO A 1 316 ? 14.577 -6.709 -17.393 1.00 92.12 316 PRO A CA 1
ATOM 2537 C C . PRO A 1 316 ? 13.849 -7.022 -16.081 1.00 92.12 316 PRO A C 1
ATOM 2539 O O . PRO A 1 316 ? 12.631 -7.174 -16.072 1.00 92.12 316 PRO A O 1
ATOM 2542 N N . TYR A 1 317 ? 14.584 -7.023 -14.968 1.00 94.50 317 TYR A N 1
ATOM 2543 C CA . TYR A 1 317 ? 14.046 -7.257 -13.631 1.00 94.50 317 TYR A CA 1
ATOM 2544 C C . TYR A 1 317 ? 13.151 -6.122 -13.104 1.00 94.50 317 TYR A C 1
ATOM 2546 O O . TYR A 1 317 ? 12.543 -6.284 -12.054 1.00 94.50 317 TYR A O 1
ATOM 2554 N N . LEU A 1 318 ? 13.092 -4.974 -13.793 1.00 95.12 318 LEU A N 1
ATOM 2555 C CA . LEU A 1 318 ? 12.175 -3.858 -13.518 1.00 95.12 318 LEU A CA 1
ATOM 2556 C C . LEU A 1 318 ? 11.115 -3.671 -14.610 1.00 95.12 318 LEU A C 1
ATOM 2558 O O . LEU A 1 318 ? 10.177 -2.902 -14.416 1.00 95.12 318 LEU A O 1
ATOM 2562 N N . THR A 1 319 ? 11.251 -4.318 -15.770 1.00 93.38 319 THR A N 1
ATOM 2563 C CA . THR A 1 319 ? 10.225 -4.286 -16.825 1.00 93.38 319 THR A CA 1
ATOM 2564 C C . THR A 1 319 ? 9.310 -5.499 -16.790 1.00 93.38 319 THR A C 1
ATOM 2566 O O . THR A 1 319 ? 8.257 -5.465 -17.421 1.00 93.38 319 THR A O 1
ATOM 2569 N N . ASP A 1 320 ? 9.682 -6.560 -16.069 1.00 94.00 320 ASP A N 1
ATOM 2570 C CA . ASP A 1 320 ? 8.836 -7.722 -15.774 1.00 94.00 320 ASP A CA 1
ATOM 2571 C C . ASP A 1 320 ? 8.271 -8.410 -17.027 1.00 94.00 320 ASP A C 1
ATOM 2573 O O . ASP A 1 320 ? 7.162 -8.946 -17.036 1.00 94.00 320 ASP A O 1
ATOM 2577 N N . GLY A 1 321 ? 9.010 -8.333 -18.139 1.00 90.06 321 GLY A N 1
ATOM 2578 C CA . GLY A 1 321 ? 8.568 -8.836 -19.442 1.00 90.06 321 GLY A CA 1
ATOM 2579 C C . GLY A 1 321 ? 7.338 -8.118 -20.019 1.00 90.06 321 GLY A C 1
ATOM 2580 O O . GLY A 1 321 ? 6.762 -8.596 -21.000 1.00 90.06 321 GLY A O 1
ATOM 2581 N N . LEU A 1 322 ? 6.924 -6.988 -19.433 1.00 90.50 322 LEU A N 1
ATOM 2582 C CA . LEU A 1 322 ? 5.776 -6.192 -19.870 1.00 90.50 322 LEU A CA 1
ATOM 2583 C C . LEU A 1 322 ? 6.047 -5.489 -21.200 1.00 90.50 322 LEU A C 1
ATOM 2585 O O . LEU A 1 322 ? 5.122 -5.303 -21.991 1.00 90.50 322 LEU A O 1
ATOM 2589 N N . CYS A 1 323 ? 7.289 -5.060 -21.425 1.00 88.50 323 CYS A N 1
ATOM 2590 C CA . CYS A 1 323 ? 7.700 -4.328 -22.614 1.00 88.50 323 CYS A CA 1
ATOM 2591 C C . CYS A 1 323 ? 9.229 -4.276 -22.766 1.00 88.50 323 CYS A C 1
ATOM 2593 O O . CYS A 1 323 ? 9.973 -4.617 -21.846 1.00 88.50 323 CYS A O 1
ATOM 2595 N N . GLY A 1 324 ? 9.690 -3.781 -23.918 1.00 85.44 324 GLY A N 1
ATOM 2596 C CA . GLY A 1 324 ? 11.103 -3.516 -24.183 1.00 85.44 324 GLY A CA 1
ATOM 2597 C C . GLY A 1 324 ? 11.828 -4.686 -24.859 1.00 85.44 324 GLY A C 1
ATOM 2598 O O . GLY A 1 324 ? 11.180 -5.565 -25.440 1.00 85.44 324 GLY A O 1
ATOM 2599 N N . PRO A 1 325 ? 13.174 -4.693 -24.843 1.00 79.12 325 PRO A N 1
ATOM 2600 C CA . PRO A 1 325 ? 13.977 -5.727 -25.490 1.00 79.12 325 PRO A CA 1
ATOM 2601 C C . PRO A 1 325 ? 13.591 -7.142 -25.041 1.00 79.12 325 PRO A C 1
ATOM 2603 O O . PRO A 1 325 ? 13.398 -7.399 -23.857 1.00 79.12 325 PRO A O 1
ATOM 2606 N N . GLY A 1 326 ? 13.484 -8.074 -25.991 1.00 77.94 326 GLY A N 1
ATOM 2607 C CA . GLY A 1 326 ? 13.060 -9.452 -25.708 1.00 77.94 326 GLY A CA 1
ATOM 2608 C C . GLY A 1 326 ? 11.547 -9.633 -25.546 1.00 77.94 326 GLY A C 1
ATOM 2609 O O . GLY A 1 326 ? 11.102 -10.730 -25.214 1.00 77.94 326 GLY A O 1
ATOM 2610 N N . THR A 1 327 ? 10.753 -8.592 -25.812 1.00 83.06 327 THR A N 1
ATOM 2611 C CA . THR A 1 327 ? 9.287 -8.651 -25.803 1.00 83.06 327 THR A CA 1
ATOM 2612 C C . THR A 1 327 ? 8.693 -8.255 -27.159 1.00 83.06 327 THR A C 1
ATOM 2614 O O . THR A 1 327 ? 9.336 -7.631 -28.003 1.00 83.06 327 THR A O 1
ATOM 2617 N N . ASP A 1 328 ? 7.427 -8.605 -27.345 1.00 80.50 328 ASP A N 1
ATOM 2618 C CA . ASP A 1 328 ? 6.555 -8.250 -28.466 1.00 80.50 328 ASP A CA 1
ATOM 2619 C C . ASP A 1 328 ? 5.781 -6.940 -28.220 1.00 80.50 328 ASP A C 1
ATOM 2621 O O . ASP A 1 328 ? 4.736 -6.703 -28.829 1.00 80.50 328 ASP A O 1
ATOM 2625 N N . ARG A 1 329 ? 6.250 -6.097 -27.288 1.00 79.50 329 ARG A N 1
ATOM 2626 C CA . ARG A 1 329 ? 5.562 -4.865 -26.897 1.00 79.50 329 ARG A CA 1
ATOM 2627 C C . ARG A 1 329 ? 6.538 -3.718 -26.645 1.00 79.50 329 ARG A C 1
ATOM 2629 O O . ARG A 1 329 ? 7.502 -3.833 -25.892 1.00 79.50 329 ARG A O 1
ATOM 2636 N N . LEU A 1 330 ? 6.244 -2.566 -27.242 1.00 83.31 330 LEU A N 1
ATOM 2637 C CA . LEU A 1 330 ? 6.952 -1.323 -26.940 1.00 83.31 330 LEU A CA 1
ATOM 2638 C C . LEU A 1 330 ? 6.585 -0.827 -25.538 1.00 83.31 330 LEU A C 1
ATOM 2640 O O . LEU A 1 330 ? 5.436 -0.953 -25.105 1.00 83.31 330 LEU A O 1
ATOM 2644 N N . CYS A 1 331 ? 7.560 -0.258 -24.828 1.00 86.12 331 CYS A N 1
ATOM 2645 C CA . CYS A 1 331 ? 7.280 0.371 -23.542 1.00 86.12 331 CYS A CA 1
ATOM 2646 C C . CYS A 1 331 ? 6.425 1.628 -23.720 1.00 86.12 331 CYS A C 1
ATOM 2648 O O . CYS A 1 331 ? 6.428 2.217 -24.805 1.00 86.12 331 CYS A O 1
ATOM 2650 N N . PRO A 1 332 ? 5.658 2.026 -22.687 1.00 85.06 332 PRO A N 1
ATOM 2651 C CA . PRO A 1 332 ? 4.852 3.233 -22.754 1.00 85.06 332 PRO A CA 1
ATOM 2652 C C . PRO A 1 332 ? 5.675 4.444 -23.201 1.00 85.06 332 PRO A C 1
ATOM 2654 O O . PRO A 1 332 ? 6.795 4.657 -22.741 1.00 85.06 332 PRO A O 1
ATOM 2657 N N . GLY A 1 333 ? 5.100 5.206 -24.129 1.00 80.69 333 GLY A N 1
ATOM 2658 C CA . GLY A 1 333 ? 5.728 6.338 -24.796 1.00 80.69 333 GLY A CA 1
ATOM 2659 C C . GLY A 1 333 ? 4.755 7.006 -25.773 1.00 80.69 333 GLY A C 1
ATOM 2660 O O . GLY A 1 333 ? 3.611 6.552 -25.917 1.00 80.69 333 GLY A O 1
ATOM 2661 N N . PRO A 1 334 ? 5.161 8.102 -26.434 1.00 73.19 334 PRO A N 1
ATOM 2662 C CA . PRO A 1 334 ? 4.313 8.806 -27.391 1.00 73.19 334 PRO A CA 1
ATOM 2663 C C . PRO A 1 334 ? 3.784 7.864 -28.485 1.00 73.19 334 PRO A C 1
ATOM 2665 O O . PRO A 1 334 ? 4.551 7.167 -29.138 1.00 73.19 334 PRO A O 1
ATOM 2668 N N . GLY A 1 335 ? 2.461 7.825 -28.674 1.00 72.19 335 GLY A N 1
ATOM 2669 C CA . GLY A 1 335 ? 1.818 7.000 -29.708 1.00 72.19 335 GLY A CA 1
ATOM 2670 C C . GLY A 1 335 ? 1.701 5.502 -29.394 1.00 72.19 335 GLY A C 1
ATOM 2671 O O . GLY A 1 335 ? 1.050 4.787 -30.150 1.00 72.19 335 GLY A O 1
ATOM 2672 N N . VAL A 1 336 ? 2.251 5.018 -28.273 1.00 76.44 336 VAL A N 1
ATOM 2673 C CA . VAL A 1 336 ? 2.143 3.608 -27.865 1.00 76.44 336 VAL A CA 1
ATOM 2674 C C . VAL A 1 336 ? 0.855 3.402 -27.060 1.00 76.44 336 VAL A C 1
ATOM 2676 O O . VAL A 1 336 ? 0.698 4.014 -25.998 1.00 76.44 336 VAL A O 1
ATOM 2679 N N . PRO A 1 337 ? -0.091 2.551 -27.498 1.00 73.50 337 PRO A N 1
ATOM 2680 C CA . PRO A 1 337 ? -1.325 2.383 -26.746 1.00 73.50 337 PRO A CA 1
ATOM 2681 C C . PRO A 1 337 ? -1.111 1.551 -25.467 1.00 73.50 337 PRO A C 1
ATOM 2683 O O . PRO A 1 337 ? -0.360 0.579 -25.438 1.00 73.50 337 PRO A O 1
ATOM 2686 N N . LEU A 1 338 ? -1.809 1.926 -24.391 1.00 73.69 338 LEU A N 1
ATOM 2687 C CA . LEU A 1 338 ? -1.564 1.400 -23.038 1.00 73.69 338 LEU A CA 1
ATOM 2688 C C . LEU A 1 338 ? -2.315 0.101 -22.712 1.00 73.69 338 LEU A C 1
ATOM 2690 O O . LEU A 1 338 ? -1.918 -0.632 -21.808 1.00 73.69 338 LEU A O 1
ATOM 2694 N N . THR A 1 339 ? -3.382 -0.214 -23.445 1.00 66.75 339 THR A N 1
ATOM 2695 C CA . THR A 1 339 ? -4.302 -1.305 -23.077 1.00 66.75 339 THR A CA 1
ATOM 2696 C C . THR A 1 339 ? -3.770 -2.696 -23.437 1.00 66.75 339 THR A C 1
ATOM 2698 O O . THR A 1 339 ? -2.869 -2.846 -24.267 1.00 66.75 339 THR A O 1
ATOM 2701 N N . GLN A 1 340 ? -4.362 -3.736 -22.839 1.00 59.06 340 GLN A N 1
ATOM 2702 C CA . GLN A 1 340 ? -4.051 -5.145 -23.131 1.00 59.06 340 GLN A CA 1
ATOM 2703 C C . GLN A 1 340 ? -4.170 -5.533 -24.612 1.00 59.06 340 GLN A C 1
ATOM 2705 O O . GLN A 1 340 ? -3.513 -6.469 -25.053 1.00 59.06 340 GLN A O 1
ATOM 2710 N N . GLN A 1 341 ? -5.019 -4.836 -25.370 1.00 54.88 341 GLN A N 1
ATOM 2711 C CA . GLN A 1 341 ? -5.382 -5.202 -26.744 1.00 54.88 341 GLN A CA 1
ATOM 2712 C C . GLN A 1 341 ? -4.493 -4.548 -27.804 1.00 54.88 341 GLN A C 1
ATOM 2714 O O . GLN A 1 341 ? -4.662 -4.805 -28.994 1.00 54.88 341 GLN A O 1
ATOM 2719 N N . ALA A 1 342 ? -3.564 -3.693 -27.383 1.00 51.41 342 ALA A N 1
ATOM 2720 C CA . ALA A 1 342 ? -2.615 -3.058 -28.273 1.00 51.41 342 ALA A CA 1
ATOM 2721 C C . ALA A 1 342 ? -1.278 -3.796 -28.231 1.00 51.41 342 ALA A C 1
ATOM 2723 O O . ALA A 1 342 ? -0.564 -3.773 -27.227 1.00 51.41 342 ALA A O 1
ATOM 2724 N N . TRP A 1 343 ? -0.958 -4.449 -29.341 1.00 48.53 343 TRP A N 1
ATOM 2725 C CA . TRP A 1 343 ? 0.340 -5.049 -29.613 1.00 48.53 343 TRP A CA 1
ATOM 2726 C C . TRP A 1 343 ? 0.974 -4.342 -30.805 1.00 48.53 343 TRP A C 1
ATOM 2728 O O . TRP A 1 343 ? 0.291 -3.983 -31.766 1.00 48.53 343 TRP A O 1
ATOM 2738 N N . VAL A 1 344 ? 2.290 -4.172 -30.744 1.00 51.25 344 VAL A N 1
ATOM 2739 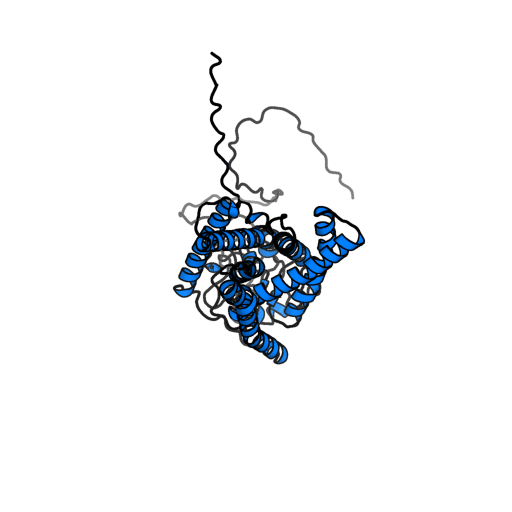C CA . VAL A 1 344 ? 3.097 -3.757 -31.888 1.00 51.25 344 VAL A CA 1
ATOM 2740 C C . VAL A 1 344 ? 4.020 -4.926 -32.173 1.00 51.25 344 VAL A C 1
ATOM 2742 O O . VAL A 1 344 ? 4.874 -5.242 -31.355 1.00 51.25 344 VAL A O 1
ATOM 2745 N N . THR A 1 345 ? 3.840 -5.601 -33.306 1.00 42.38 345 THR A N 1
ATOM 2746 C CA . THR A 1 345 ? 4.789 -6.630 -33.746 1.00 42.38 345 THR A CA 1
ATOM 2747 C C . THR A 1 345 ? 6.159 -5.985 -33.909 1.00 42.38 345 THR A C 1
ATOM 2749 O O . THR A 1 345 ? 6.317 -5.147 -34.788 1.00 42.38 345 THR A O 1
ATOM 2752 N N . THR A 1 346 ? 7.131 -6.359 -33.078 1.00 42.31 346 THR A N 1
ATOM 2753 C CA . THR A 1 346 ? 8.556 -6.032 -33.234 1.00 42.31 346 THR A CA 1
ATOM 2754 C C . THR A 1 346 ? 9.265 -7.209 -33.917 1.00 42.31 346 THR A C 1
ATOM 2756 O O . THR A 1 346 ? 8.884 -8.368 -33.734 1.00 42.31 346 THR A O 1
ATOM 2759 N N . ARG A 1 347 ? 10.275 -6.952 -34.764 1.00 36.75 347 ARG A N 1
ATOM 2760 C CA . ARG A 1 347 ? 11.104 -8.038 -35.327 1.00 36.75 347 ARG A CA 1
ATOM 2761 C C . ARG A 1 347 ? 12.023 -8.624 -34.238 1.00 36.75 347 ARG A C 1
ATOM 2763 O O . ARG A 1 347 ? 12.355 -7.908 -33.294 1.00 36.75 347 ARG A O 1
ATOM 2770 N N . PRO A 1 348 ? 12.543 -9.859 -34.400 1.00 38.62 348 PRO A N 1
ATOM 2771 C CA . PRO A 1 348 ? 13.424 -10.520 -33.422 1.00 38.62 348 PRO A CA 1
ATOM 2772 C C . PRO A 1 348 ? 14.759 -9.812 -33.107 1.00 38.62 348 PRO A C 1
ATOM 2774 O O . PRO A 1 348 ? 15.551 -10.342 -32.338 1.00 38.62 348 PRO A O 1
ATOM 2777 N N . ALA A 1 349 ? 15.032 -8.642 -33.691 1.00 38.38 349 ALA A N 1
ATOM 2778 C CA . ALA A 1 349 ? 16.279 -7.894 -33.539 1.00 38.38 349 ALA A CA 1
ATOM 2779 C C . ALA A 1 349 ? 16.099 -6.499 -32.904 1.00 38.38 349 ALA A C 1
ATOM 2781 O O . ALA A 1 349 ? 17.017 -5.689 -32.953 1.00 38.38 349 ALA A O 1
ATOM 2782 N N . GLY A 1 350 ? 14.928 -6.182 -32.335 1.00 40.25 350 GLY A N 1
ATOM 2783 C CA . GLY A 1 350 ? 14.697 -4.873 -31.702 1.00 40.25 350 GLY A CA 1
ATOM 2784 C C . GLY A 1 350 ? 14.552 -3.698 -32.681 1.00 40.25 350 GLY A C 1
ATOM 2785 O O . GLY A 1 350 ? 14.389 -2.563 -32.244 1.00 40.25 350 GLY A O 1
ATOM 2786 N N . GLU A 1 351 ? 14.553 -3.951 -33.993 1.00 36.00 351 GLU A N 1
ATOM 2787 C CA . GLU A 1 351 ? 14.152 -2.959 -34.991 1.00 36.00 351 GLU A CA 1
ATOM 2788 C C . GLU A 1 351 ? 12.636 -2.727 -34.933 1.00 36.00 351 GLU A C 1
ATOM 2790 O O . GLU A 1 351 ? 11.831 -3.661 -35.067 1.00 36.00 351 GLU A O 1
ATOM 2795 N N . ILE A 1 352 ? 12.262 -1.458 -34.746 1.00 46.16 352 ILE A N 1
ATOM 2796 C CA . ILE A 1 352 ? 10.886 -0.975 -34.865 1.00 46.16 352 ILE A CA 1
ATOM 2797 C C . ILE A 1 352 ? 10.445 -1.225 -36.306 1.00 46.16 352 ILE A C 1
ATOM 2799 O O . ILE A 1 352 ? 11.065 -0.747 -37.255 1.00 46.16 352 ILE A O 1
ATOM 2803 N N . VAL A 1 353 ? 9.379 -1.997 -36.481 1.00 44.12 353 VAL A N 1
ATOM 2804 C CA . VAL A 1 353 ? 8.795 -2.214 -37.805 1.00 44.12 353 VAL A CA 1
ATOM 2805 C C . VAL A 1 353 ? 8.129 -0.889 -38.214 1.00 44.12 353 VAL A C 1
ATOM 2807 O O . VAL A 1 353 ? 7.423 -0.319 -37.373 1.00 44.12 353 VAL A O 1
ATOM 2810 N N . PRO A 1 354 ? 8.373 -0.359 -39.433 1.00 45.38 354 PRO A N 1
ATOM 2811 C CA . PRO A 1 354 ? 7.797 0.912 -39.880 1.00 45.38 354 PRO A CA 1
ATOM 2812 C C . PRO A 1 354 ? 6.297 0.986 -39.584 1.00 45.38 354 PRO A C 1
ATOM 2814 O O . PRO A 1 354 ? 5.604 -0.019 -39.742 1.00 45.38 354 PRO A O 1
ATOM 2817 N N . GLU A 1 355 ? 5.796 2.152 -39.164 1.00 45.28 355 GLU A N 1
ATOM 2818 C CA . GLU A 1 355 ? 4.393 2.377 -38.747 1.00 45.28 355 GLU A CA 1
ATOM 2819 C C . GLU A 1 355 ? 3.368 1.785 -39.739 1.00 45.28 355 GLU A C 1
ATOM 2821 O O . GLU A 1 355 ? 2.346 1.222 -39.358 1.00 45.28 355 GLU A O 1
ATOM 2826 N N . GLU A 1 356 ? 3.727 1.794 -41.021 1.00 40.00 356 GLU A N 1
ATOM 2827 C CA . GLU A 1 356 ? 3.003 1.258 -42.181 1.00 40.00 356 GLU A CA 1
ATOM 2828 C C . GLU A 1 356 ? 2.752 -0.265 -42.156 1.00 40.00 356 GLU A C 1
ATOM 2830 O O . GLU A 1 356 ? 1.902 -0.777 -42.879 1.00 40.00 356 GLU A O 1
ATOM 2835 N N . THR A 1 357 ? 3.505 -1.011 -41.348 1.00 35.78 357 THR A N 1
ATOM 2836 C CA . THR A 1 357 ? 3.469 -2.486 -41.273 1.00 35.78 357 THR A CA 1
ATOM 2837 C C . THR A 1 357 ? 2.873 -3.005 -39.971 1.00 35.78 357 THR A C 1
ATOM 2839 O O . THR A 1 357 ? 2.844 -4.216 -39.725 1.00 35.78 357 THR A O 1
ATOM 2842 N N . TRP A 1 358 ? 2.382 -2.100 -39.123 1.00 42.66 358 TRP A N 1
ATOM 2843 C CA . TRP A 1 358 ? 1.618 -2.472 -37.946 1.00 42.66 358 TRP A CA 1
ATOM 2844 C C . TRP A 1 358 ? 0.366 -3.209 -38.409 1.00 42.66 358 TRP A C 1
ATOM 2846 O O . TRP A 1 358 ? -0.400 -2.711 -39.232 1.00 42.66 358 TRP A O 1
ATOM 2856 N N . ASN A 1 359 ? 0.167 -4.430 -37.912 1.00 34.41 359 ASN A N 1
ATOM 2857 C CA . ASN A 1 359 ? -0.989 -5.223 -38.298 1.00 34.41 359 ASN A CA 1
ATOM 2858 C C . ASN A 1 359 ? -2.244 -4.547 -37.724 1.00 34.41 359 ASN A C 1
ATOM 2860 O O . ASN A 1 359 ? -2.516 -4.603 -36.522 1.00 34.41 359 ASN A O 1
ATOM 2864 N N . SER A 1 360 ? -2.958 -3.855 -38.607 1.00 35.16 360 SER A N 1
ATOM 2865 C CA . SER A 1 360 ? -3.989 -2.846 -38.369 1.00 35.16 360 SER A CA 1
ATOM 2866 C C . SER A 1 360 ? -5.306 -3.420 -37.853 1.00 35.16 360 SER A C 1
ATOM 2868 O O . SER A 1 360 ? -6.385 -2.995 -38.258 1.00 35.16 360 SER A O 1
ATOM 2870 N N . ARG A 1 361 ? -5.278 -4.371 -36.911 1.00 34.09 361 ARG A N 1
ATOM 2871 C CA . ARG A 1 361 ? -6.540 -4.843 -36.333 1.00 34.09 361 ARG A CA 1
ATOM 2872 C C . ARG A 1 361 ? -7.291 -3.759 -35.566 1.00 34.09 361 ARG A C 1
ATOM 2874 O O . ARG A 1 361 ? -8.496 -3.921 -35.440 1.00 34.09 361 ARG A O 1
ATOM 2881 N N . PHE A 1 362 ? -6.655 -2.668 -35.112 1.00 37.44 362 PHE A N 1
ATOM 2882 C CA . PHE A 1 362 ? -7.383 -1.620 -34.376 1.00 37.44 362 PHE A CA 1
ATOM 2883 C C . PHE A 1 362 ? -6.913 -0.168 -34.517 1.00 37.44 362 PHE A C 1
ATOM 2885 O O . PHE A 1 362 ? -7.504 0.693 -33.861 1.00 37.44 362 PHE A O 1
ATOM 2892 N N . TRP A 1 363 ? -5.921 0.166 -35.348 1.00 32.09 363 TRP A N 1
ATOM 2893 C CA . TRP A 1 363 ? -5.533 1.573 -35.458 1.00 32.09 363 TRP A CA 1
ATOM 2894 C C . TRP A 1 363 ? -4.864 1.918 -36.786 1.00 32.09 363 TRP A C 1
ATOM 2896 O O . TRP A 1 363 ? -3.853 1.324 -37.143 1.00 32.09 363 TRP A O 1
ATOM 2906 N N . GLU A 1 364 ? -5.451 2.883 -37.494 1.00 32.53 364 GLU A N 1
ATOM 2907 C CA . GLU A 1 364 ? -4.865 3.536 -38.662 1.00 32.53 364 GLU A CA 1
ATOM 2908 C C . GLU A 1 364 ? -4.571 5.004 -38.280 1.00 32.53 364 GLU A C 1
ATOM 2910 O O . GLU A 1 364 ? -5.513 5.767 -38.009 1.00 32.53 364 GLU A O 1
ATOM 2915 N N . PRO A 1 365 ? -3.288 5.407 -38.203 1.00 31.33 365 PRO A N 1
ATOM 2916 C CA . PRO A 1 365 ? -2.872 6.708 -37.665 1.00 31.33 365 PRO A CA 1
ATOM 2917 C C . PRO A 1 365 ? -3.419 7.913 -38.439 1.00 31.33 365 PRO A C 1
ATOM 2919 O O . PRO A 1 365 ? -3.611 8.990 -37.876 1.00 31.33 365 PRO A O 1
ATOM 2922 N N . SER A 1 366 ? -3.714 7.742 -39.730 1.00 37.03 366 SER A N 1
ATOM 2923 C CA . SER A 1 366 ? -4.090 8.836 -40.629 1.00 37.03 366 SER A CA 1
ATOM 2924 C C . SER A 1 366 ? -5.540 9.312 -40.475 1.00 37.03 366 SER A C 1
ATOM 2926 O O . SER A 1 366 ? -5.875 10.379 -40.995 1.00 37.03 366 SER A O 1
ATOM 2928 N N . VAL A 1 367 ? -6.409 8.577 -39.758 1.00 35.12 367 VAL A N 1
ATOM 2929 C CA . VAL A 1 367 ? -7.862 8.862 -39.782 1.00 35.12 367 VAL A CA 1
ATOM 2930 C C . VAL A 1 367 ? -8.588 8.848 -38.432 1.00 35.12 367 VAL A C 1
ATOM 2932 O O . VAL A 1 367 ? -9.778 9.164 -38.393 1.00 35.12 367 VAL A O 1
ATOM 2935 N N . GLY A 1 368 ? -7.928 8.544 -37.309 1.00 29.39 368 GLY A N 1
ATOM 2936 C CA . GLY A 1 368 ? -8.521 8.713 -35.971 1.00 29.39 368 GLY A CA 1
ATOM 2937 C C . GLY A 1 368 ? -9.889 8.032 -35.773 1.00 29.39 368 GLY A C 1
ATOM 2938 O O . GLY A 1 368 ? -10.745 8.552 -35.054 1.00 29.39 368 GLY A O 1
ATOM 2939 N N . LYS A 1 369 ? -10.125 6.887 -36.426 1.00 28.92 369 LYS A N 1
ATOM 2940 C CA . LYS A 1 369 ? -11.350 6.087 -36.287 1.00 28.92 369 LYS A CA 1
ATOM 2941 C C . LYS A 1 369 ? -11.007 4.644 -35.936 1.00 28.92 369 LYS A C 1
ATOM 2943 O O . LYS A 1 369 ? -10.211 4.009 -36.615 1.00 28.92 369 LYS A O 1
ATOM 2948 N N . ALA A 1 370 ? -11.678 4.107 -34.918 1.00 28.59 370 ALA A N 1
ATOM 2949 C CA . ALA A 1 370 ? -11.749 2.668 -34.698 1.00 28.59 370 ALA A CA 1
ATOM 2950 C C . ALA A 1 370 ? -12.679 2.062 -35.761 1.00 28.59 370 ALA A C 1
ATOM 2952 O O . ALA A 1 370 ? -13.882 2.341 -35.759 1.00 28.59 370 ALA A O 1
ATOM 2953 N N . LEU A 1 371 ? -12.141 1.266 -36.686 1.00 31.34 371 LEU A N 1
ATOM 2954 C CA . LEU A 1 371 ? -12.959 0.525 -37.645 1.00 31.34 371 LEU A CA 1
ATOM 2955 C C . LEU A 1 371 ? -13.485 -0.764 -36.995 1.00 31.34 371 LEU A C 1
ATOM 2957 O O . LEU A 1 371 ? -12.755 -1.520 -36.358 1.00 31.34 371 LEU A O 1
ATOM 2961 N N . ARG A 1 372 ? -14.800 -0.970 -37.112 1.00 30.92 372 ARG A N 1
ATOM 2962 C CA . ARG A 1 372 ? -15.532 -2.163 -36.665 1.00 30.92 372 ARG A CA 1
ATOM 2963 C C . ARG A 1 372 ? -15.562 -3.202 -37.791 1.00 30.92 372 ARG A C 1
ATOM 2965 O O . ARG A 1 372 ? -15.700 -2.814 -38.941 1.00 30.92 372 ARG A O 1
ATOM 2972 N N . ARG A 1 373 ? -15.532 -4.482 -37.383 1.00 31.73 373 ARG A N 1
ATOM 2973 C CA . ARG A 1 373 ? -15.953 -5.727 -38.071 1.00 31.73 373 ARG A CA 1
ATOM 2974 C C . ARG A 1 373 ? -16.274 -5.625 -39.574 1.00 31.73 373 ARG A C 1
ATOM 2976 O O . ARG A 1 373 ? -17.286 -5.039 -39.941 1.00 31.73 373 ARG A O 1
ATOM 2983 N N . ASP A 1 374 ? -15.510 -6.364 -40.377 1.00 35.88 374 ASP A N 1
ATOM 2984 C CA . ASP A 1 374 ? -15.823 -6.699 -41.769 1.00 35.88 374 ASP A CA 1
ATOM 2985 C C . ASP A 1 374 ? -17.137 -7.498 -41.877 1.00 35.88 374 ASP A C 1
ATOM 2987 O O . ASP A 1 374 ? -17.169 -8.700 -41.609 1.00 35.88 374 ASP A O 1
ATOM 2991 N N . ASP A 1 375 ? -18.230 -6.855 -42.290 1.00 35.53 375 ASP A N 1
ATOM 2992 C CA . ASP A 1 375 ? -19.458 -7.509 -42.776 1.00 35.53 375 ASP A CA 1
ATOM 2993 C C . ASP A 1 375 ? -19.634 -7.382 -44.304 1.00 35.53 375 ASP A C 1
ATOM 2995 O O . ASP A 1 375 ? -20.724 -7.558 -44.848 1.00 35.53 375 ASP A O 1
ATOM 2999 N N . GLY A 1 376 ? -18.535 -7.162 -45.032 1.00 34.09 376 GLY A N 1
ATOM 3000 C CA . GLY A 1 376 ? -18.466 -7.422 -46.473 1.00 34.09 376 GLY A CA 1
ATOM 3001 C C . GLY A 1 376 ? -19.248 -6.457 -47.370 1.00 34.09 376 GLY A C 1
ATOM 3002 O O . GLY A 1 376 ? -19.484 -6.780 -48.535 1.00 34.09 376 GLY A O 1
ATOM 3003 N N . LYS A 1 377 ? -19.632 -5.267 -46.892 1.00 32.09 377 LYS A N 1
ATOM 3004 C CA . LYS A 1 377 ? -20.238 -4.226 -47.742 1.00 32.09 377 LYS A CA 1
ATOM 3005 C C . LYS A 1 377 ? -19.245 -3.101 -48.046 1.00 32.09 377 LYS A C 1
ATOM 3007 O O . LYS A 1 377 ? -18.739 -2.444 -47.143 1.00 32.09 377 LYS A O 1
ATOM 3012 N N . LYS A 1 378 ? -18.979 -2.874 -49.340 1.00 27.77 378 LYS A N 1
ATOM 3013 C CA . LYS A 1 378 ? -18.134 -1.773 -49.838 1.00 27.77 378 LYS A CA 1
ATOM 3014 C C . LYS A 1 378 ? -18.773 -0.413 -49.538 1.00 27.77 378 LYS A C 1
ATOM 3016 O O . LYS A 1 378 ? -19.958 -0.230 -49.807 1.00 27.77 378 LYS A O 1
ATOM 3021 N N . ASN A 1 379 ? -17.966 0.536 -49.065 1.00 30.75 379 ASN A N 1
ATOM 3022 C CA . ASN A 1 379 ? -18.344 1.941 -48.892 1.00 30.75 379 ASN A CA 1
ATOM 3023 C C . ASN A 1 379 ? -17.591 2.858 -49.878 1.00 30.75 379 ASN A C 1
ATOM 3025 O O . ASN A 1 379 ? -16.556 2.451 -50.405 1.00 30.75 379 ASN A O 1
ATOM 3029 N N . PRO A 1 380 ? -18.140 4.055 -50.170 1.00 30.02 380 PRO A N 1
ATOM 3030 C CA . PRO A 1 380 ? -17.852 4.808 -51.386 1.00 30.02 380 PRO A CA 1
ATOM 3031 C C . PRO A 1 380 ? -16.569 5.641 -51.289 1.00 30.02 380 PRO A C 1
ATOM 3033 O O . PRO A 1 380 ? -16.226 6.158 -50.225 1.00 30.02 380 PRO A O 1
ATOM 3036 N N . GLU A 1 381 ? -15.885 5.774 -52.425 1.00 26.36 381 GLU A N 1
ATOM 3037 C CA . GLU A 1 381 ? -14.645 6.535 -52.587 1.00 26.36 381 GLU A CA 1
ATOM 3038 C C . GLU A 1 381 ? -14.870 8.044 -52.404 1.00 26.36 381 GLU A C 1
ATOM 3040 O O . GLU A 1 381 ? -15.836 8.615 -52.911 1.00 26.36 381 GLU A O 1
ATOM 3045 N N . LEU A 1 382 ? -13.946 8.695 -51.694 1.00 29.34 382 LEU A N 1
ATOM 3046 C CA . LEU A 1 382 ? -13.872 10.148 -51.559 1.00 29.34 382 LEU A CA 1
ATOM 3047 C C . LEU A 1 382 ? -12.525 10.625 -52.104 1.00 29.34 382 LEU A C 1
ATOM 3049 O O . LEU A 1 382 ? -11.479 10.437 -51.486 1.00 29.34 382 LEU A O 1
ATOM 3053 N N . THR A 1 383 ? -12.589 11.232 -53.283 1.00 30.14 383 THR A N 1
ATOM 3054 C CA . THR A 1 383 ? -11.514 11.943 -53.977 1.00 30.14 383 THR A CA 1
ATOM 3055 C C . THR A 1 383 ? -11.245 13.323 -53.363 1.00 30.14 383 THR A C 1
ATOM 3057 O O . THR A 1 383 ? -12.174 14.030 -52.978 1.00 30.14 383 THR A O 1
ATOM 3060 N N . ASP A 1 384 ? -9.965 13.701 -53.370 1.00 29.16 384 ASP A N 1
ATOM 3061 C CA . ASP A 1 384 ? -9.379 15.041 -53.220 1.00 29.16 384 ASP A CA 1
ATOM 3062 C C . ASP A 1 384 ? -9.541 15.824 -51.899 1.00 29.16 384 ASP A C 1
ATOM 3064 O O . ASP A 1 384 ? -10.481 16.577 -51.650 1.00 29.16 384 ASP A O 1
ATOM 3068 N N . GLY A 1 385 ? -8.479 15.730 -51.090 1.00 35.41 385 GLY A N 1
ATOM 3069 C CA . GLY A 1 385 ? -7.656 16.870 -50.667 1.00 35.41 385 GLY A CA 1
ATOM 3070 C C . GLY A 1 385 ? -8.350 18.177 -50.276 1.00 35.41 385 GLY A C 1
ATOM 3071 O O . GLY A 1 385 ? -8.377 19.118 -51.063 1.00 35.41 385 GLY A O 1
ATOM 3072 N N . LYS A 1 386 ? -8.781 18.283 -49.009 1.00 27.19 386 LYS A N 1
ATOM 3073 C CA . LYS A 1 386 ? -8.775 19.523 -48.197 1.00 27.19 386 LYS A CA 1
ATOM 3074 C C . LYS A 1 386 ? -9.102 19.192 -46.734 1.00 27.19 386 LYS A C 1
ATOM 3076 O O . LYS A 1 386 ? -10.240 18.891 -46.382 1.00 27.19 386 LYS A O 1
ATOM 3081 N N . TYR A 1 387 ? -8.093 19.262 -45.865 1.00 30.59 387 TYR A N 1
ATOM 3082 C CA . TYR A 1 387 ? -8.226 19.069 -44.418 1.00 30.59 387 TYR A CA 1
ATOM 3083 C C . TYR A 1 387 ? -9.093 20.178 -43.790 1.00 30.59 387 TYR A C 1
ATOM 3085 O O . TYR A 1 387 ? -8.686 21.336 -43.729 1.00 30.59 387 TYR A O 1
ATOM 3093 N N . ARG A 1 388 ? -10.275 19.834 -43.261 1.00 26.92 388 ARG A N 1
ATOM 3094 C CA . ARG A 1 388 ? -10.997 20.667 -42.279 1.00 26.92 388 ARG A CA 1
ATOM 3095 C C . ARG A 1 388 ? -10.616 20.208 -40.867 1.00 26.92 388 ARG A C 1
ATOM 3097 O O . ARG A 1 388 ? -10.835 19.051 -40.525 1.00 26.92 388 ARG A O 1
ATOM 3104 N N . LYS A 1 389 ? -10.069 21.124 -40.052 1.00 27.75 389 LYS A N 1
ATOM 3105 C CA . LYS A 1 389 ? -9.775 20.947 -38.613 1.00 27.75 389 LYS A CA 1
ATOM 3106 C C . LYS A 1 389 ? -10.980 20.338 -37.875 1.00 27.75 389 LYS A C 1
ATOM 3108 O O . LYS A 1 389 ? -12.021 20.986 -37.780 1.00 27.75 389 LYS A O 1
ATOM 3113 N N . TYR A 1 390 ? -10.817 19.148 -37.295 1.00 25.44 390 TYR A N 1
ATOM 3114 C CA . TYR A 1 390 ? -11.759 18.577 -36.325 1.00 25.44 390 TYR A CA 1
ATOM 3115 C C . TYR A 1 390 ? -11.223 18.740 -34.895 1.00 25.44 390 TYR A C 1
ATOM 3117 O O . TYR A 1 390 ? -10.039 18.544 -34.631 1.00 25.44 390 TYR A O 1
ATOM 3125 N N . ARG A 1 391 ? -12.112 19.158 -33.985 1.00 23.17 391 ARG A N 1
ATOM 3126 C CA . ARG A 1 391 ? -11.861 19.344 -32.545 1.00 23.17 391 ARG A CA 1
ATOM 3127 C C . ARG A 1 391 ? -11.640 17.992 -31.837 1.00 23.17 391 ARG A C 1
ATOM 3129 O O . ARG A 1 391 ? -12.192 16.995 -32.302 1.00 23.17 391 ARG A O 1
ATOM 3136 N N . PRO A 1 392 ? -10.904 17.953 -30.707 1.00 27.56 392 PRO A N 1
ATOM 3137 C CA . PRO A 1 392 ? -10.651 16.714 -29.987 1.00 27.56 392 PRO A CA 1
ATOM 3138 C C . PRO A 1 392 ? -11.932 16.119 -29.390 1.00 27.56 392 PRO A C 1
ATOM 3140 O O . PRO A 1 392 ? -12.868 16.833 -29.029 1.00 27.56 392 PRO A O 1
ATOM 3143 N N . PHE A 1 393 ? -11.924 14.788 -29.325 1.00 26.55 393 PHE A N 1
ATOM 3144 C CA . PHE A 1 393 ? -12.946 13.892 -28.791 1.00 26.55 393 PHE A CA 1
ATOM 3145 C C . PHE A 1 393 ? -13.634 14.430 -27.527 1.00 26.55 393 PHE A C 1
ATOM 3147 O O . PHE A 1 393 ? -13.017 14.563 -26.472 1.00 26.55 393 PHE A O 1
ATOM 3154 N N . ASN A 1 394 ? -14.943 14.669 -27.635 1.00 24.27 394 ASN A N 1
ATOM 3155 C CA . ASN A 1 394 ? -15.819 14.856 -26.486 1.00 24.27 394 ASN A CA 1
ATOM 3156 C C . ASN A 1 394 ? -16.140 13.476 -25.898 1.00 24.27 394 ASN A C 1
ATOM 3158 O O . ASN A 1 394 ? -16.624 12.586 -26.600 1.00 24.27 394 ASN A O 1
ATOM 3162 N N . SER A 1 395 ? -15.885 13.312 -24.607 1.00 28.53 395 SER A N 1
ATOM 3163 C CA . SER A 1 395 ? -16.348 12.189 -23.804 1.00 28.53 395 SER A CA 1
ATOM 3164 C C . SER A 1 395 ? -17.881 12.126 -23.819 1.00 28.53 395 SER A C 1
ATOM 3166 O O . SER A 1 395 ? -18.567 13.009 -23.313 1.00 28.53 395 SER A O 1
ATOM 3168 N N . GLN A 1 396 ? -18.441 11.059 -24.388 1.00 24.61 396 GLN A N 1
ATOM 3169 C CA . GLN A 1 396 ? -19.847 10.693 -24.196 1.00 24.61 396 GLN A CA 1
ATOM 3170 C C . GLN A 1 396 ? -19.935 9.279 -23.625 1.00 24.61 396 GLN A C 1
ATOM 3172 O O . GLN A 1 396 ? -20.390 8.343 -24.268 1.00 24.61 396 GLN A O 1
ATOM 3177 N N . PHE A 1 397 ? -19.512 9.146 -22.371 1.00 26.88 397 PHE A N 1
ATOM 3178 C CA . PHE A 1 397 ? -20.130 8.206 -21.442 1.00 26.88 397 PHE A CA 1
ATOM 3179 C C . PHE A 1 397 ? -20.898 9.046 -20.426 1.00 26.88 397 PHE A C 1
ATOM 3181 O O . PHE A 1 397 ? -20.330 9.467 -19.429 1.00 26.88 397 PHE A O 1
ATOM 3188 N N . LEU A 1 398 ? -22.145 9.380 -20.763 1.00 26.27 398 LEU A N 1
ATOM 3189 C CA . LEU A 1 398 ? -23.257 9.746 -19.875 1.00 26.27 398 LEU A CA 1
ATOM 3190 C C . LEU A 1 398 ? -24.438 10.095 -20.790 1.00 26.27 398 LEU A C 1
ATOM 3192 O O . LEU A 1 398 ? -24.393 11.060 -21.551 1.00 26.27 398 LEU A O 1
ATOM 3196 N N . GLY A 1 399 ? -25.469 9.253 -20.775 1.00 32.16 399 GLY A N 1
ATOM 3197 C CA . GLY A 1 399 ? -26.668 9.457 -21.574 1.00 32.16 399 GLY A CA 1
ATOM 3198 C C . GLY A 1 399 ? -27.432 10.691 -21.107 1.00 32.16 399 GLY A C 1
ATOM 3199 O O . GLY A 1 399 ? -27.857 10.746 -19.960 1.00 32.16 399 GLY A O 1
ATOM 3200 N N . TYR A 1 400 ? -27.647 11.642 -22.015 1.00 24.33 400 TYR A N 1
ATOM 3201 C CA . TYR A 1 400 ? -28.755 12.586 -21.937 1.00 24.33 400 TYR A CA 1
ATOM 3202 C C . TYR A 1 400 ? -29.335 12.796 -23.336 1.00 24.33 400 TYR A C 1
ATOM 3204 O O . TYR A 1 400 ? -28.638 13.151 -24.287 1.00 24.33 400 TYR A O 1
ATOM 3212 N N . SER A 1 401 ? -30.631 12.515 -23.431 1.00 25.08 401 SER A N 1
ATOM 3213 C CA . SER A 1 401 ? -31.496 12.728 -24.585 1.00 25.08 401 SER A CA 1
ATOM 3214 C C . SER A 1 401 ? -31.390 14.164 -25.101 1.00 25.08 401 SER A C 1
ATOM 3216 O O . SER A 1 401 ? -31.611 15.119 -24.357 1.00 25.08 401 SER A O 1
ATOM 3218 N N . LYS A 1 402 ? -31.080 14.306 -26.391 1.00 25.59 402 LYS A N 1
ATOM 3219 C CA . LYS A 1 402 ? -31.209 15.552 -27.150 1.00 25.59 402 LYS A CA 1
ATOM 3220 C C . LYS A 1 402 ? -32.696 15.789 -27.389 1.00 25.59 402 LYS A C 1
ATOM 3222 O O . LYS A 1 402 ? -33.270 15.093 -28.208 1.00 25.59 402 LYS A O 1
ATOM 3227 N N . ASP A 1 403 ? -33.287 16.765 -26.713 1.00 27.89 403 ASP A N 1
ATOM 3228 C CA . ASP A 1 403 ? -34.428 17.497 -27.259 1.00 27.89 403 ASP A CA 1
ATOM 3229 C C . ASP A 1 403 ? -34.520 18.889 -26.630 1.00 27.89 403 ASP A C 1
ATOM 3231 O O . ASP A 1 403 ? -34.494 19.042 -25.410 1.00 27.89 403 ASP A O 1
ATOM 3235 N N . ARG A 1 404 ? -34.689 19.883 -27.512 1.00 26.69 404 ARG A N 1
ATOM 3236 C CA . ARG A 1 404 ? -34.860 21.332 -27.286 1.00 26.69 404 ARG A CA 1
ATOM 3237 C C . ARG A 1 404 ? -33.584 22.172 -27.197 1.00 26.69 404 ARG A C 1
ATOM 3239 O O . ARG A 1 404 ? -33.099 22.533 -26.132 1.00 26.69 404 ARG A O 1
ATOM 3246 N N . CYS A 1 405 ? -33.132 22.599 -28.375 1.00 23.42 405 CYS A N 1
ATOM 3247 C CA . CYS A 1 405 ? -32.466 23.882 -28.553 1.00 23.42 405 CYS A CA 1
ATOM 3248 C C . CYS A 1 405 ? -33.549 24.898 -28.950 1.00 23.42 405 CYS A C 1
ATOM 3250 O O . CYS A 1 405 ? -34.173 24.734 -29.994 1.00 23.42 405 CYS A O 1
ATOM 3252 N N . ASN A 1 406 ? -33.797 25.906 -28.114 1.00 24.66 406 ASN A N 1
ATOM 3253 C CA . ASN A 1 406 ? -34.521 27.111 -28.503 1.00 24.66 406 ASN A CA 1
ATOM 3254 C C . ASN A 1 406 ? -33.735 28.321 -27.987 1.00 24.66 406 ASN A C 1
ATOM 3256 O O . ASN A 1 406 ? -33.510 28.455 -26.786 1.00 24.66 406 ASN A O 1
ATOM 3260 N N . THR A 1 407 ? -33.441 29.224 -28.924 1.00 25.55 407 THR A N 1
ATOM 3261 C CA . THR A 1 407 ? -33.130 30.658 -28.765 1.00 25.55 407 THR A CA 1
ATOM 3262 C C . THR A 1 407 ? -31.738 31.125 -28.285 1.00 25.55 407 THR A C 1
ATOM 3264 O O . THR A 1 407 ? -31.355 30.943 -27.137 1.00 25.55 407 THR A O 1
ATOM 3267 N N . LEU A 1 408 ? -31.126 31.909 -29.194 1.00 24.08 408 LEU A N 1
ATOM 3268 C CA . LEU A 1 408 ? -30.312 33.132 -29.032 1.00 24.08 408 LEU A CA 1
ATOM 3269 C C . LEU A 1 408 ? -28.765 33.063 -28.939 1.00 24.08 408 LEU A C 1
ATOM 3271 O O . LEU A 1 408 ? -28.187 32.594 -27.968 1.00 24.08 408 LEU A O 1
ATOM 3275 N N . LEU A 1 409 ? -28.171 33.737 -29.945 1.00 25.95 409 LEU A N 1
ATOM 3276 C CA . LEU A 1 409 ? -26.868 34.428 -30.031 1.00 25.95 409 LEU A CA 1
ATOM 3277 C C . LEU A 1 409 ? -25.652 33.675 -30.611 1.00 25.95 409 LEU A C 1
ATOM 3279 O O . LEU A 1 409 ? -24.780 33.172 -29.909 1.00 25.95 409 LEU A O 1
ATOM 3283 N N . CYS A 1 410 ? -25.563 33.740 -31.946 1.00 23.97 410 CYS A N 1
ATOM 3284 C CA . CYS A 1 410 ? -24.315 33.775 -32.712 1.00 23.97 410 CYS A CA 1
ATOM 3285 C C . CYS A 1 410 ? -23.548 35.080 -32.437 1.00 23.97 410 CYS A C 1
ATOM 3287 O O . CYS A 1 410 ? -24.155 36.148 -32.485 1.00 23.97 410 CYS A O 1
ATOM 3289 N N . ILE A 1 411 ? -22.224 35.011 -32.266 1.00 26.23 411 ILE A N 1
ATOM 3290 C CA . ILE A 1 411 ? -21.312 36.140 -32.509 1.00 26.23 411 ILE A CA 1
ATOM 3291 C C . ILE A 1 411 ? -20.105 35.620 -33.305 1.00 26.23 411 ILE A C 1
ATOM 3293 O O . ILE A 1 411 ? -19.413 34.695 -32.879 1.00 26.23 411 ILE A O 1
ATOM 3297 N N . GLU A 1 412 ? -19.913 36.207 -34.488 1.00 27.70 412 GLU A N 1
ATOM 3298 C CA . GLU A 1 412 ? -18.767 36.059 -35.389 1.00 27.70 412 GLU A CA 1
ATOM 3299 C C . GLU A 1 412 ? -17.494 36.690 -34.801 1.00 27.70 412 GLU A C 1
ATOM 3301 O O . GLU A 1 412 ? -17.549 37.735 -34.155 1.00 27.70 412 GLU A O 1
ATOM 3306 N N . GLY A 1 413 ? -16.327 36.109 -35.098 1.00 25.88 413 GLY A N 1
ATOM 3307 C CA . GLY A 1 413 ? -15.021 36.687 -34.776 1.00 25.88 413 GLY A CA 1
ATOM 3308 C C . GLY A 1 413 ? -13.980 36.345 -35.842 1.00 25.88 413 GLY A C 1
ATOM 3309 O O . GLY A 1 413 ? -13.594 35.188 -35.976 1.00 25.88 413 GLY A O 1
ATOM 3310 N N . ARG A 1 414 ? -13.581 37.371 -36.604 1.00 27.03 414 ARG A N 1
ATOM 3311 C CA . ARG A 1 414 ? -12.598 37.407 -37.704 1.00 27.03 414 ARG A CA 1
ATOM 3312 C C . ARG A 1 414 ? -11.180 36.979 -37.291 1.00 27.03 414 ARG A C 1
ATOM 3314 O O . ARG A 1 414 ? -10.733 37.304 -36.196 1.00 27.03 414 ARG A O 1
ATOM 3321 N N . GLU A 1 415 ? -10.450 36.373 -38.229 1.00 29.97 415 GLU A N 1
ATOM 3322 C CA . GLU A 1 415 ? -8.982 36.242 -38.215 1.00 29.97 415 GLU A CA 1
ATOM 3323 C C . GLU A 1 415 ? -8.295 37.570 -38.600 1.00 29.97 415 GLU A C 1
ATOM 3325 O O . GLU A 1 415 ? -8.804 38.277 -39.478 1.00 29.97 415 GLU A O 1
ATOM 3330 N N . PRO A 1 416 ? -7.117 37.899 -38.034 1.00 36.38 416 PRO A N 1
ATOM 3331 C CA . PRO A 1 416 ? -6.197 38.861 -38.621 1.00 36.38 416 PRO A CA 1
ATOM 3332 C C . PRO A 1 416 ? -5.029 38.159 -39.335 1.00 36.38 416 PRO A C 1
ATOM 3334 O O . PRO A 1 416 ? -4.276 37.396 -38.733 1.00 36.38 416 PRO A O 1
ATOM 3337 N N . ASN A 1 417 ? -4.870 38.485 -40.620 1.00 29.00 417 ASN A N 1
ATOM 3338 C CA . ASN A 1 417 ? -3.608 38.385 -41.357 1.00 29.00 417 ASN A CA 1
ATOM 3339 C C . ASN A 1 417 ? -2.578 39.358 -40.777 1.00 29.00 417 ASN A C 1
ATOM 3341 O O . ASN A 1 417 ? -2.987 40.434 -40.344 1.00 29.00 417 ASN A O 1
ATOM 3345 N N . LEU A 1 418 ? -1.287 39.010 -40.867 1.00 27.38 418 LEU A N 1
ATOM 3346 C CA . LEU A 1 418 ? -0.114 39.895 -41.029 1.00 27.38 418 LEU A CA 1
ATOM 3347 C C . LEU A 1 418 ? 1.183 39.054 -40.917 1.00 27.38 418 LEU A C 1
ATOM 3349 O O . LEU A 1 418 ? 1.191 38.083 -40.161 1.00 27.38 418 LEU A O 1
ATOM 3353 N N . PRO A 1 419 ? 2.309 39.535 -41.466 1.00 36.78 419 PRO A N 1
ATOM 3354 C CA . PRO A 1 419 ? 2.726 39.583 -42.870 1.00 36.78 419 PRO A CA 1
ATOM 3355 C C . PRO A 1 419 ? 3.632 38.407 -43.283 1.00 36.78 419 PRO A C 1
ATOM 3357 O O . PRO A 1 419 ? 4.312 37.828 -42.405 1.00 36.78 419 PRO A O 1
#

Solvent-accessible surface area (backbone atoms only — not comparable to full-atom values): 23465 Å² total; per-residue (Å²): 135,85,82,79,80,80,73,79,76,74,80,78,74,76,46,55,21,59,56,28,19,51,46,13,49,51,49,52,52,49,49,51,51,28,49,51,50,18,72,77,38,76,32,54,28,50,26,57,30,59,98,52,74,78,57,72,69,38,49,51,50,55,52,48,46,44,61,53,39,52,60,52,48,51,50,47,46,41,65,34,31,51,54,36,28,74,74,69,75,46,63,47,71,69,25,40,46,47,56,26,25,38,59,44,32,81,49,67,73,49,24,26,39,48,5,71,21,62,30,33,29,25,77,45,68,42,42,12,39,42,65,79,57,41,90,86,52,30,28,55,65,49,67,42,16,29,61,34,45,30,53,59,47,40,48,30,43,36,35,51,52,55,47,51,50,36,53,54,52,46,49,53,44,50,50,46,32,72,75,66,68,53,54,73,68,57,42,54,62,63,45,42,66,55,37,26,50,47,39,54,55,53,54,48,44,42,23,65,49,54,58,30,34,36,49,19,41,86,56,47,48,55,65,63,40,49,55,18,40,34,60,66,49,29,54,33,52,22,52,35,48,50,59,56,34,46,49,72,62,53,51,50,99,86,69,39,29,78,54,43,38,59,54,86,79,49,97,64,56,70,68,59,51,50,52,41,43,36,26,12,47,29,18,48,52,48,47,43,44,42,64,36,27,24,51,51,42,14,64,69,23,11,64,52,14,44,55,51,22,65,52,35,56,73,33,36,22,52,36,19,62,60,28,28,82,97,42,60,26,74,53,53,30,93,93,48,68,56,41,66,88,56,72,46,76,50,49,102,78,75,50,79,57,58,82,90,71,52,82,62,80,65,61,54,90,91,69,85,54,78,72,76,81,92,80,85,75,89,78,84,89,82,83,80,95,77,90,73,91,77,80,81,86,77,88,78,89,71,93,73,85,91,80,83,90,79,89,90,83,89,81,88,81,84,87,83,89,84,136

Mean predicted aligned error: 11.81 Å

Sequence (419 aa):
MAEKYDVPAIPKSRPAVVWWAWIGGAWLVFWAYVLTRWVTGPYFVSVPVGPVEPAGWSKAIMDTWQILSLPLLALGGYFMIYRPYKKTRNVPLDGLLLIAFVFFSLQDAGSNYLGIWYTVNSYMLNMGSFYNEIPGWLGFGRPGAVVPYAYLFHITEYPLGLFTFCFIGSGLMNFARKRWNWGPVKLIIFIFPFMMLYDLVIEGTFQTLGLYTMAGGKISFFPDTYEKFPLIEMIWIACLNIPVLALRYFKNDKGETIVERGINSMVISDLKKQVVRCLALIGVCQTIFLTCYNIPVALTMGSNPGEWPSDIVSRPYLTDGLCGPGTDRLCPGPGVPLTQQAWVTTRPAGEIVPEETWNSRFWEPSVGKALRRDDGKKNPELTDGKYRKYRPFNSQFLGYSKDRCNTLLCIEGREPNLP

Nearest PDB structures (foldseek):
  8z9z-assembly1_C  TM=2.112E-01  e=3.391E+00  Acyrthosiphon pisum
  5hvd-assembly1_A  TM=1.748E-01  e=3.076E+00  Magnetococcus marinus MC-1